Protein AF-B4HB69-F1 (afdb_monomer)

InterPro domains:
  IPR027307 WASH complex subunit 7 [PTHR31409] (26-431)
  IPR028191 WASH complex subunit 4, N-terminal [PF14745] (2-431)

Radius of gyration: 28.74 Å; Cα contacts (8 Å, |Δi|>4): 334; chains: 1; bounding box: 67×113×69 Å

Nearest PDB structures (foldseek):
  4n78-assembly1_A  TM=4.917E-01  e=3.916E-05  Homo sapiens
  6nuq-assembly1_A  TM=4.293E-01  e=3.411E+00  Homo sapiens
  7zec-assembly1_C  TM=1.740E-01  e=2.642E+00  Escherichia coli K-12

Foldseek 3Di:
DDDDDDDDPPDPPVPVVVVVVVVVLVVVVCPLLVVLVVLLVVLVVLLVVLVVLLVVLVVLLVVLDDLDDDDPVCVVNLVVNLVSVVVCLVSLLVVLVSLVVLLVSLLVLLVSLLVVLVDPDDDDLVSVLSSLVSNLSSLLSLLSLLQSLQPGSVLVSLVVNLVVLVVVCPDPVVVVPDPPVVSVVVNVSSVSSSVSNNRCSLVVSLVSLLVSLVVHDPSSLVSCLVSLQVSLVVLLVVVVVCVVPVLVCQLPVSSLSSNLSSVLNCLSSVRDYDLVSLVVNVVSQVSQQWHPSDLQGIDGSNVSCCVRVVVSCPDDPPPPPDDCPVVVVVSVVVVLVVLVVLLVVLVVQLVVLLVQLVVCVVVACPVPVVVNVVSVVVLVVSLVVLVSSLSSLSSSCNSVVHDDDPSRVVSNVSSVVSNVSSVVSCVVRVVRVVVSVPDDDPPDDDDDDPPDD

Structure (mmCIF, N/CA/C/O backbone):
data_AF-B4HB69-F1
#
_entry.id   AF-B4HB69-F1
#
loop_
_atom_site.group_PDB
_atom_site.id
_atom_site.type_symbol
_atom_site.label_atom_id
_atom_site.label_alt_id
_atom_site.label_comp_id
_atom_site.label_asym_id
_atom_site.label_entity_id
_atom_site.label_seq_id
_atom_site.pdbx_PDB_ins_code
_atom_site.Cartn_x
_atom_site.Cartn_y
_atom_site.Cartn_z
_atom_site.occupancy
_atom_site.B_iso_or_equiv
_atom_site.auth_seq_id
_atom_site.auth_comp_id
_atom_site.auth_asym_id
_atom_site.auth_atom_id
_atom_site.pdbx_PDB_model_num
ATOM 1 N N . MET A 1 1 ? 18.118 80.194 -26.309 1.00 38.91 1 MET A N 1
ATOM 2 C CA . MET A 1 1 ? 16.878 79.528 -26.756 1.00 38.91 1 MET A CA 1
ATOM 3 C C . MET A 1 1 ? 16.980 78.064 -26.383 1.00 38.91 1 MET A C 1
ATOM 5 O O . MET A 1 1 ? 17.875 77.434 -26.914 1.00 38.91 1 MET A O 1
ATOM 9 N N . THR A 1 2 ? 16.150 77.608 -25.438 1.00 31.78 2 THR A N 1
ATOM 10 C CA . THR A 1 2 ? 15.499 76.281 -25.331 1.00 31.78 2 THR A CA 1
ATOM 11 C C . THR A 1 2 ? 15.011 76.098 -23.891 1.00 31.78 2 THR A C 1
ATOM 13 O O . THR A 1 2 ? 15.790 75.909 -22.963 1.00 31.78 2 THR A O 1
ATOM 16 N N . SER A 1 3 ? 13.701 76.158 -23.715 1.00 33.47 3 SER A N 1
ATOM 17 C CA . SER A 1 3 ? 12.941 75.280 -22.816 1.00 33.47 3 SER A CA 1
ATOM 18 C C . SER A 1 3 ? 11.907 74.575 -23.711 1.00 33.47 3 SER A C 1
ATOM 20 O O . SER A 1 3 ? 11.708 75.074 -24.827 1.00 33.47 3 SER A O 1
ATOM 22 N N . PRO A 1 4 ? 11.213 73.497 -23.300 1.00 48.84 4 PRO A N 1
ATOM 23 C CA . PRO A 1 4 ? 11.222 72.806 -21.999 1.00 48.84 4 PRO A CA 1
ATOM 24 C C . PRO A 1 4 ? 11.263 71.259 -22.120 1.00 48.84 4 PRO A C 1
ATOM 26 O O . PRO A 1 4 ? 10.929 70.717 -23.165 1.00 48.84 4 PRO A O 1
ATOM 29 N N . ILE A 1 5 ? 11.555 70.534 -21.033 1.00 32.00 5 ILE A N 1
ATOM 30 C CA . ILE A 1 5 ? 10.824 69.293 -20.703 1.00 32.00 5 ILE A CA 1
ATOM 31 C C . ILE A 1 5 ? 10.618 69.288 -19.187 1.00 32.00 5 ILE A C 1
ATOM 33 O O . ILE A 1 5 ? 11.562 69.143 -18.412 1.00 32.00 5 ILE A O 1
ATOM 37 N N . GLU A 1 6 ? 9.368 69.490 -18.784 1.00 35.41 6 GLU A N 1
ATOM 38 C CA . GLU A 1 6 ? 8.889 69.309 -17.420 1.00 35.41 6 GLU A CA 1
ATOM 39 C C . GLU A 1 6 ? 8.874 67.810 -17.088 1.00 35.41 6 GLU A C 1
ATOM 41 O O . GLU A 1 6 ? 8.190 67.021 -17.742 1.00 35.41 6 GLU A O 1
ATOM 46 N N . LEU A 1 7 ? 9.630 67.401 -16.067 1.00 30.58 7 LEU A N 1
ATOM 47 C CA . LEU A 1 7 ? 9.509 66.069 -15.477 1.00 30.58 7 LEU A CA 1
ATOM 48 C C . LEU A 1 7 ? 8.380 66.100 -14.446 1.00 30.58 7 LEU A C 1
ATOM 50 O O . LEU A 1 7 ? 8.535 66.589 -13.327 1.00 30.58 7 LEU A O 1
ATOM 54 N N . ASN A 1 8 ? 7.231 65.583 -14.866 1.00 30.25 8 ASN A N 1
ATOM 55 C CA . ASN A 1 8 ? 6.049 65.389 -14.044 1.00 30.25 8 ASN A CA 1
ATOM 56 C C . ASN A 1 8 ? 6.345 64.340 -12.95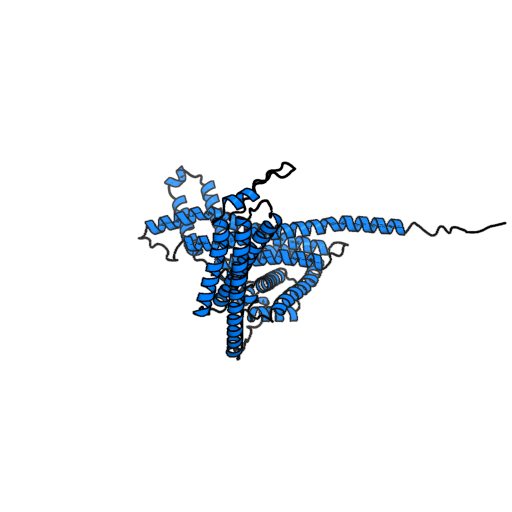3 1.00 30.25 8 ASN A C 1
ATOM 58 O O . ASN A 1 8 ? 6.495 63.152 -13.246 1.00 30.25 8 ASN A O 1
ATOM 62 N N . TYR A 1 9 ? 6.441 64.769 -11.692 1.00 38.00 9 TYR A N 1
ATOM 63 C CA . TYR A 1 9 ? 6.472 63.875 -10.531 1.00 38.00 9 TYR A CA 1
ATOM 64 C C . TYR A 1 9 ? 5.073 63.280 -10.309 1.00 38.00 9 TYR A C 1
ATOM 66 O O . TYR A 1 9 ? 4.296 63.733 -9.470 1.00 38.00 9 TYR A O 1
ATOM 74 N N . GLY A 1 10 ? 4.748 62.239 -11.074 1.00 31.97 10 GLY A N 1
ATOM 75 C CA . GLY A 1 10 ? 3.556 61.422 -10.878 1.00 31.97 10 GLY A CA 1
ATOM 76 C C . GLY A 1 10 ? 3.795 60.296 -9.869 1.00 31.97 10 GLY A C 1
ATOM 77 O O . GLY A 1 10 ? 4.301 59.243 -10.230 1.00 31.97 10 GLY A O 1
ATOM 78 N N . SER A 1 11 ? 3.406 60.534 -8.613 1.00 39.28 11 SER A N 1
ATOM 79 C CA . SER A 1 11 ? 2.957 59.546 -7.611 1.00 39.28 11 SER A CA 1
ATOM 80 C C . SER A 1 11 ? 3.706 58.198 -7.529 1.00 39.28 11 SER A C 1
ATOM 82 O O . SER A 1 11 ? 3.219 57.151 -7.951 1.00 39.28 11 SER A O 1
ATOM 84 N N . GLY A 1 12 ? 4.871 58.201 -6.875 1.00 37.16 12 GLY A N 1
ATOM 85 C CA . GLY A 1 12 ? 5.625 56.995 -6.494 1.00 37.16 12 GLY A CA 1
ATOM 86 C C . GLY A 1 12 ? 5.240 56.379 -5.138 1.00 37.16 12 GLY A C 1
ATOM 87 O O . GLY A 1 12 ? 6.017 55.598 -4.593 1.00 37.16 12 GLY A O 1
ATOM 88 N N . ALA A 1 13 ? 4.088 56.734 -4.558 1.00 37.03 13 ALA A N 1
ATOM 89 C CA . ALA A 1 13 ? 3.686 56.243 -3.232 1.00 37.03 13 ALA A CA 1
ATOM 90 C C . ALA A 1 13 ? 2.932 54.898 -3.271 1.00 37.03 13 ALA A C 1
ATOM 92 O O . ALA A 1 13 ? 3.046 54.115 -2.333 1.00 37.03 13 ALA A O 1
ATOM 93 N N . ASN A 1 14 ? 2.232 54.580 -4.368 1.00 38.28 14 ASN A N 1
ATOM 94 C CA . ASN A 1 14 ? 1.433 53.347 -4.463 1.00 38.28 14 ASN A CA 1
ATOM 95 C C . ASN A 1 14 ? 2.222 52.120 -4.952 1.00 38.28 14 ASN A C 1
ATOM 97 O O . ASN A 1 14 ? 1.840 50.998 -4.638 1.00 38.28 14 ASN A O 1
ATOM 101 N N . ALA A 1 15 ? 3.331 52.300 -5.679 1.00 39.47 15 ALA A N 1
ATOM 102 C CA . ALA A 1 15 ? 4.120 51.174 -6.195 1.00 39.47 15 ALA A CA 1
ATOM 103 C C . ALA A 1 15 ? 4.972 50.504 -5.100 1.00 39.47 15 ALA A C 1
ATOM 105 O O . ALA A 1 15 ? 4.974 49.285 -4.974 1.00 39.47 15 ALA A O 1
ATOM 106 N N . ARG A 1 16 ? 5.618 51.295 -4.228 1.00 38.09 16 ARG A N 1
ATOM 107 C CA . ARG A 1 16 ? 6.458 50.755 -3.140 1.00 38.09 16 ARG A CA 1
ATOM 108 C C . ARG A 1 16 ? 5.666 50.040 -2.048 1.00 38.09 16 ARG A C 1
ATOM 110 O O . ARG A 1 16 ? 6.195 49.112 -1.449 1.00 38.09 16 ARG A O 1
ATOM 117 N N . PHE A 1 17 ? 4.423 50.455 -1.799 1.00 40.12 17 PHE A N 1
ATOM 118 C CA . PHE A 1 17 ? 3.527 49.785 -0.849 1.00 40.12 17 PHE A CA 1
ATOM 119 C C . PHE A 1 17 ? 3.002 48.448 -1.397 1.00 40.12 17 PHE A C 1
ATOM 121 O O . PHE A 1 17 ? 2.777 47.518 -0.630 1.00 40.12 17 PHE A O 1
ATOM 128 N N . CYS A 1 18 ? 2.842 48.336 -2.720 1.00 42.12 18 CYS A N 1
ATOM 129 C CA . CYS A 1 18 ? 2.398 47.105 -3.367 1.00 42.12 18 CYS A CA 1
ATOM 130 C C . CYS A 1 18 ? 3.511 46.044 -3.354 1.00 42.12 18 CYS A C 1
ATOM 132 O O . CYS A 1 18 ? 3.281 44.934 -2.883 1.00 42.12 18 CYS A O 1
ATOM 134 N N . ASP A 1 19 ? 4.736 46.406 -3.747 1.00 42.28 19 ASP A N 1
ATOM 135 C CA . ASP A 1 19 ? 5.855 45.453 -3.828 1.00 42.28 19 ASP A CA 1
ATOM 136 C C . ASP A 1 19 ? 6.286 44.913 -2.453 1.00 42.28 19 ASP A C 1
ATOM 138 O O . ASP A 1 19 ? 6.518 43.716 -2.305 1.00 42.28 19 ASP A O 1
ATOM 142 N N . THR A 1 20 ? 6.293 45.752 -1.410 1.00 45.97 20 THR A N 1
ATOM 143 C CA . THR A 1 20 ? 6.561 45.287 -0.033 1.00 45.97 20 THR A CA 1
ATOM 144 C C . THR A 1 20 ? 5.448 44.390 0.508 1.00 45.97 20 THR A C 1
ATOM 146 O O . THR A 1 20 ? 5.736 43.409 1.189 1.00 45.97 20 THR A O 1
ATOM 149 N N . SER A 1 21 ? 4.183 44.650 0.155 1.00 51.03 21 SER A N 1
ATOM 150 C CA . SER A 1 21 ? 3.063 43.780 0.540 1.00 51.03 21 SER A CA 1
ATOM 151 C C . SER A 1 21 ? 3.086 42.417 -0.165 1.00 51.03 21 SER A C 1
ATOM 153 O O . SER A 1 21 ? 2.658 41.417 0.417 1.00 51.03 21 SER A O 1
ATOM 155 N N . VAL A 1 22 ? 3.618 42.355 -1.392 1.00 52.66 22 VAL A N 1
ATOM 156 C CA . VAL A 1 22 ? 3.793 41.114 -2.161 1.00 52.66 22 VAL A CA 1
ATOM 157 C C . VAL A 1 22 ? 4.966 40.307 -1.607 1.00 52.66 22 VAL A C 1
ATOM 159 O O . VAL A 1 22 ? 4.784 39.128 -1.320 1.00 52.66 22 VAL A O 1
ATOM 162 N N . GLU A 1 23 ? 6.119 40.929 -1.343 1.00 52.34 23 GLU A N 1
ATOM 163 C CA . GLU A 1 23 ? 7.266 40.250 -0.718 1.00 52.34 23 GLU A CA 1
ATOM 164 C C . GLU A 1 23 ? 6.935 39.725 0.692 1.00 52.34 23 GLU A C 1
ATOM 166 O O . GLU A 1 23 ? 7.271 38.586 1.030 1.00 52.34 23 GLU A O 1
ATOM 171 N N . GLU A 1 24 ? 6.217 40.497 1.517 1.00 52.59 24 GLU A N 1
ATOM 172 C CA . GLU A 1 24 ? 5.746 40.032 2.828 1.00 52.59 24 GLU A CA 1
ATOM 173 C C . GLU A 1 24 ? 4.723 38.893 2.701 1.00 52.59 24 GLU A C 1
ATOM 175 O O . GLU A 1 24 ? 4.803 37.910 3.445 1.00 52.59 24 GLU A O 1
ATOM 180 N N . SER A 1 25 ? 3.812 38.957 1.725 1.00 50.09 25 SER A N 1
ATOM 181 C CA . SER A 1 25 ? 2.850 37.881 1.446 1.00 50.09 25 SER A CA 1
ATOM 182 C C . SER A 1 25 ? 3.533 36.600 0.947 1.00 50.09 25 SER A C 1
ATOM 184 O O . SER A 1 25 ? 3.166 35.506 1.379 1.00 50.09 25 SER A O 1
ATOM 186 N N . GLU A 1 26 ? 4.578 36.705 0.122 1.00 54.53 26 GLU A N 1
ATOM 187 C CA . GLU A 1 26 ? 5.405 35.580 -0.341 1.00 54.53 26 GLU A CA 1
ATOM 188 C C . GLU A 1 26 ? 6.252 34.968 0.793 1.00 54.53 26 GLU A C 1
ATOM 190 O O . GLU A 1 26 ? 6.406 33.743 0.901 1.00 54.53 26 GLU A O 1
ATOM 195 N N . LEU A 1 27 ? 6.776 35.792 1.704 1.00 55.75 27 LEU A N 1
ATOM 196 C CA . LEU A 1 27 ? 7.506 35.340 2.894 1.00 55.75 27 LEU A CA 1
ATOM 197 C C . LEU A 1 27 ? 6.586 34.646 3.914 1.00 55.75 27 LEU A C 1
ATOM 199 O O . LEU A 1 27 ? 6.989 33.654 4.535 1.00 55.75 27 LEU A O 1
ATOM 203 N N . VAL A 1 28 ? 5.345 35.119 4.065 1.00 55.53 28 VAL A N 1
ATOM 204 C CA . VAL A 1 28 ? 4.314 34.492 4.909 1.00 55.53 28 VAL A CA 1
ATOM 205 C C . VAL A 1 28 ? 3.805 33.189 4.280 1.00 55.53 28 VAL A C 1
ATOM 207 O O . VAL A 1 28 ? 3.660 32.197 4.996 1.00 55.53 28 VAL A O 1
ATOM 210 N N . ALA A 1 29 ? 3.648 33.134 2.952 1.00 56.03 29 ALA A N 1
ATOM 211 C CA . ALA A 1 29 ? 3.271 31.937 2.191 1.00 56.03 29 ALA A CA 1
ATOM 212 C C . ALA A 1 29 ? 4.285 30.795 2.266 1.00 56.03 29 ALA A C 1
ATOM 214 O O . ALA A 1 29 ? 3.930 29.612 2.302 1.00 56.03 29 ALA A O 1
ATOM 215 N N . ASN A 1 30 ? 5.565 31.146 2.347 1.00 67.88 30 ASN A N 1
ATOM 216 C CA . ASN A 1 30 ? 6.646 30.179 2.427 1.00 67.88 30 ASN A CA 1
ATOM 217 C C . ASN A 1 30 ? 6.557 29.279 3.666 1.00 67.88 30 ASN A C 1
ATOM 219 O O . ASN A 1 30 ? 6.997 28.133 3.609 1.00 67.88 30 ASN A O 1
ATOM 223 N N . LYS A 1 31 ? 6.008 29.752 4.792 1.00 76.81 31 LYS A N 1
ATOM 224 C CA . LYS A 1 31 ? 5.964 28.960 6.032 1.00 76.81 31 LYS A CA 1
ATOM 225 C C . LYS A 1 31 ? 4.944 27.806 5.956 1.00 76.81 31 LYS A C 1
ATOM 227 O O . LYS A 1 31 ? 5.379 26.669 6.137 1.00 76.81 31 LYS A O 1
ATOM 232 N N . PRO A 1 32 ? 3.649 28.021 5.637 1.00 78.56 32 PRO A N 1
ATOM 233 C CA . PRO A 1 32 ? 2.689 26.928 5.458 1.00 78.56 32 PRO A CA 1
ATOM 234 C C . PRO A 1 32 ? 3.096 25.942 4.362 1.00 78.56 32 PRO A C 1
ATOM 236 O O . PRO A 1 32 ? 3.031 24.735 4.578 1.00 78.56 32 PRO A O 1
ATOM 239 N N . LEU A 1 33 ? 3.587 26.434 3.219 1.00 82.06 33 LEU A N 1
ATOM 240 C CA . LEU A 1 33 ? 4.018 25.569 2.118 1.00 82.06 33 LEU A CA 1
ATOM 241 C C . LEU A 1 33 ? 5.238 24.719 2.497 1.00 82.06 33 LEU A C 1
ATOM 243 O O . LEU A 1 33 ? 5.257 23.525 2.202 1.00 82.06 33 LEU A O 1
ATOM 247 N N . LYS A 1 34 ? 6.223 25.280 3.216 1.00 85.12 34 LYS A N 1
ATOM 248 C CA . LYS A 1 34 ? 7.354 24.503 3.758 1.00 85.12 34 LYS A CA 1
ATOM 249 C C . LYS A 1 34 ? 6.891 23.459 4.769 1.00 85.12 34 LYS A C 1
ATOM 251 O O . LYS A 1 34 ? 7.389 22.336 4.735 1.00 85.12 34 LYS A O 1
ATOM 256 N N . THR A 1 35 ? 5.936 23.797 5.636 1.00 87.94 35 THR A N 1
ATOM 257 C CA . THR A 1 35 ? 5.351 22.841 6.585 1.00 87.94 35 THR A CA 1
ATOM 258 C C . THR A 1 35 ? 4.662 21.694 5.850 1.00 87.94 35 THR A C 1
ATOM 260 O O . THR A 1 35 ? 4.974 20.536 6.119 1.00 87.94 35 THR A O 1
ATOM 263 N N . LEU A 1 36 ? 3.794 21.986 4.876 1.00 89.81 36 LEU A N 1
ATOM 264 C CA . LEU A 1 36 ? 3.110 20.969 4.072 1.00 89.81 36 LEU A CA 1
ATOM 265 C C . LEU A 1 36 ? 4.099 20.106 3.281 1.00 89.81 36 LEU A C 1
ATOM 267 O O . LEU A 1 36 ? 3.984 18.882 3.297 1.00 89.81 36 LEU A O 1
ATOM 271 N N . ALA A 1 37 ? 5.109 20.711 2.653 1.00 90.25 37 ALA A N 1
ATOM 272 C CA . ALA A 1 37 ? 6.149 19.981 1.932 1.00 90.25 37 ALA A CA 1
ATOM 273 C C . ALA A 1 37 ? 6.945 19.047 2.859 1.00 90.25 37 ALA A C 1
ATOM 275 O O . ALA A 1 37 ? 7.196 17.892 2.512 1.00 90.25 37 ALA A O 1
ATOM 276 N N . ASN A 1 38 ? 7.300 19.513 4.061 1.00 93.06 38 ASN A N 1
ATOM 277 C CA . ASN A 1 38 ? 7.981 18.692 5.059 1.00 93.06 38 ASN A CA 1
ATOM 278 C C . ASN A 1 38 ? 7.104 17.525 5.535 1.00 93.06 38 ASN A C 1
ATOM 280 O O . ASN A 1 38 ? 7.592 16.404 5.658 1.00 93.06 38 ASN A O 1
ATOM 284 N N . LEU A 1 39 ? 5.809 17.760 5.759 1.00 93.94 39 LEU A N 1
ATOM 285 C CA . LEU A 1 39 ? 4.867 16.697 6.118 1.00 93.94 39 LEU A CA 1
ATOM 286 C C . LEU A 1 39 ? 4.713 15.677 4.983 1.00 93.94 39 LEU A C 1
ATOM 288 O O . LEU A 1 39 ? 4.742 14.479 5.246 1.00 93.94 39 LEU A O 1
ATOM 292 N N . CYS A 1 40 ? 4.647 16.118 3.723 1.00 95.50 40 CYS A N 1
ATOM 293 C CA . CYS A 1 40 ? 4.613 15.217 2.567 1.00 95.50 40 CYS A CA 1
ATOM 294 C C . CYS A 1 40 ? 5.867 14.334 2.490 1.00 95.50 40 CYS A C 1
ATOM 296 O O . CYS A 1 40 ? 5.760 13.139 2.226 1.00 95.50 40 CYS A O 1
ATOM 298 N N . ASN A 1 41 ? 7.053 14.891 2.753 1.00 94.56 41 ASN A N 1
ATOM 299 C CA . ASN A 1 41 ? 8.287 14.104 2.797 1.00 94.56 41 ASN A CA 1
ATOM 300 C C . ASN A 1 41 ? 8.260 13.077 3.935 1.00 94.56 41 ASN A C 1
ATOM 302 O O . ASN A 1 41 ? 8.570 11.913 3.705 1.00 94.56 41 ASN A O 1
ATOM 306 N N . GLN A 1 42 ? 7.789 13.466 5.124 1.00 95.56 42 GLN A N 1
ATOM 307 C CA . GLN A 1 42 ? 7.619 12.523 6.232 1.00 95.56 42 GLN A CA 1
ATOM 308 C C . GLN A 1 42 ? 6.623 11.402 5.903 1.00 95.56 42 GLN A C 1
ATOM 310 O O . GLN A 1 42 ? 6.838 10.268 6.320 1.00 95.56 42 GLN A O 1
ATOM 315 N N . CYS A 1 43 ? 5.560 11.685 5.143 1.00 96.88 43 CYS A N 1
ATOM 316 C CA . CYS A 1 43 ? 4.633 10.654 4.669 1.00 96.88 43 CYS A CA 1
ATOM 317 C C . CYS A 1 43 ? 5.332 9.649 3.751 1.00 96.88 43 CYS A C 1
ATOM 319 O O . CYS A 1 43 ? 5.168 8.446 3.928 1.00 96.88 43 CYS A O 1
ATOM 321 N N . ARG A 1 44 ? 6.160 10.126 2.815 1.00 95.00 44 ARG A N 1
ATOM 322 C CA . ARG A 1 44 ? 6.926 9.253 1.912 1.00 95.00 44 ARG A CA 1
ATOM 323 C C . ARG A 1 44 ? 7.917 8.379 2.677 1.00 95.00 44 ARG A C 1
ATOM 325 O O . ARG A 1 44 ? 7.978 7.181 2.425 1.00 95.00 44 ARG A O 1
ATOM 332 N N . ASP A 1 45 ? 8.637 8.945 3.645 1.00 95.25 45 ASP A N 1
ATOM 333 C CA . ASP A 1 45 ? 9.576 8.188 4.483 1.00 95.25 45 ASP A CA 1
ATOM 334 C C . ASP A 1 45 ? 8.855 7.095 5.294 1.00 95.25 45 ASP A C 1
ATOM 336 O O . ASP A 1 45 ? 9.319 5.952 5.387 1.00 95.25 45 ASP A O 1
ATOM 340 N N . LEU A 1 46 ? 7.682 7.427 5.846 1.00 97.06 46 LEU A N 1
ATOM 341 C CA . LEU A 1 46 ? 6.831 6.471 6.553 1.00 97.06 46 LEU A CA 1
ATOM 342 C C . LEU A 1 46 ? 6.312 5.376 5.623 1.00 97.06 46 LEU A C 1
ATOM 344 O O . LEU A 1 46 ? 6.353 4.213 6.011 1.00 97.06 46 LEU A O 1
ATOM 348 N N . SER A 1 47 ? 5.892 5.719 4.405 1.00 96.38 47 SER A N 1
ATOM 349 C CA . SER A 1 47 ? 5.414 4.739 3.427 1.00 96.38 47 SER A CA 1
ATOM 350 C C . SER A 1 47 ? 6.516 3.785 2.965 1.00 96.38 47 SER A C 1
ATOM 352 O O . SER A 1 47 ? 6.307 2.577 2.859 1.00 96.38 47 SER A O 1
ATOM 354 N N . LEU A 1 48 ? 7.736 4.289 2.754 1.00 94.75 48 LEU A N 1
ATOM 355 C CA . LEU A 1 48 ? 8.888 3.437 2.443 1.00 94.75 48 LEU A CA 1
ATOM 356 C C . LEU A 1 48 ? 9.154 2.426 3.565 1.00 94.75 48 LEU A C 1
ATOM 358 O O . LEU A 1 48 ? 9.369 1.245 3.294 1.00 94.75 48 LEU A O 1
ATOM 362 N N . THR A 1 49 ? 9.088 2.879 4.817 1.00 95.62 49 THR A N 1
ATOM 363 C CA . THR A 1 49 ? 9.240 2.007 5.992 1.00 95.62 49 THR A CA 1
ATOM 364 C C . THR A 1 49 ? 8.081 1.008 6.096 1.00 95.62 49 THR A C 1
ATOM 366 O O . THR A 1 49 ? 8.297 -0.177 6.347 1.00 95.62 49 THR A O 1
ATOM 369 N N . ALA A 1 50 ? 6.851 1.458 5.836 1.00 95.88 50 ALA A N 1
ATOM 370 C CA . ALA A 1 50 ? 5.649 0.632 5.849 1.00 95.88 50 ALA A CA 1
ATOM 371 C C . ALA A 1 50 ? 5.738 -0.529 4.866 1.00 95.88 50 ALA A C 1
ATOM 373 O O . ALA A 1 50 ? 5.524 -1.669 5.266 1.00 95.88 50 ALA A O 1
ATOM 374 N N . LYS A 1 51 ? 6.143 -0.273 3.621 1.00 92.44 51 LYS A N 1
ATOM 375 C CA . LYS A 1 51 ? 6.299 -1.310 2.591 1.00 92.44 51 LYS A CA 1
ATOM 376 C C . LYS A 1 51 ? 7.312 -2.385 2.996 1.00 92.44 51 LYS A C 1
ATOM 378 O O . LYS A 1 51 ? 7.071 -3.573 2.788 1.00 92.44 51 LYS A O 1
ATOM 383 N N . GLN A 1 52 ? 8.418 -1.998 3.639 1.00 92.31 52 GLN A N 1
ATOM 384 C CA . GLN A 1 52 ? 9.398 -2.956 4.170 1.00 92.31 52 GLN A CA 1
ATOM 385 C C . GLN A 1 52 ? 8.794 -3.827 5.278 1.00 92.31 52 GLN A C 1
ATOM 387 O O . GLN A 1 52 ? 8.958 -5.049 5.278 1.00 92.31 52 GLN A O 1
ATOM 392 N N . TYR A 1 53 ? 8.056 -3.212 6.200 1.00 93.44 53 TYR A N 1
ATOM 393 C CA . TYR A 1 53 ? 7.403 -3.927 7.291 1.00 93.44 53 TYR A CA 1
ATOM 394 C C . TYR A 1 53 ? 6.238 -4.800 6.824 1.00 93.44 53 TYR A C 1
ATOM 396 O O . TYR A 1 53 ? 6.085 -5.889 7.359 1.00 93.44 53 TYR A O 1
ATOM 404 N N . GLN A 1 54 ? 5.471 -4.403 5.808 1.00 91.81 54 GLN A N 1
ATOM 405 C CA . GLN A 1 54 ? 4.423 -5.235 5.202 1.00 91.81 54 GLN A CA 1
ATOM 406 C C . GLN A 1 54 ? 5.007 -6.550 4.664 1.00 91.81 54 GLN A C 1
ATOM 408 O O . GLN A 1 54 ? 4.474 -7.623 4.946 1.00 91.81 54 GLN A O 1
ATOM 413 N N . LEU A 1 55 ? 6.139 -6.486 3.952 1.00 87.81 55 LEU A N 1
ATOM 414 C CA . LEU A 1 55 ? 6.841 -7.680 3.472 1.00 87.81 55 LEU A CA 1
ATOM 415 C C . LEU A 1 55 ? 7.330 -8.547 4.637 1.00 87.81 55 LEU A C 1
ATOM 417 O O . LEU A 1 55 ? 7.063 -9.748 4.667 1.00 87.81 55 LEU A O 1
ATOM 421 N N . ALA A 1 56 ? 7.999 -7.945 5.624 1.00 88.50 56 ALA A N 1
ATOM 422 C CA . ALA A 1 56 ? 8.474 -8.661 6.808 1.00 88.50 56 ALA A CA 1
ATOM 423 C C . ALA A 1 56 ? 7.327 -9.316 7.600 1.00 88.50 56 ALA A C 1
ATOM 425 O O . ALA A 1 56 ? 7.484 -10.429 8.101 1.00 88.50 56 ALA A O 1
ATOM 426 N N . PHE A 1 57 ? 6.156 -8.675 7.659 1.00 87.56 57 PHE A N 1
ATOM 427 C CA . PHE A 1 57 ? 4.964 -9.204 8.322 1.00 87.56 57 PHE A CA 1
ATOM 428 C C . PHE A 1 57 ? 4.505 -10.510 7.666 1.00 87.56 57 PHE A C 1
ATOM 430 O O . PHE A 1 57 ? 4.290 -11.510 8.353 1.00 87.56 57 PHE A O 1
ATOM 437 N N . LEU A 1 58 ? 4.425 -10.526 6.332 1.00 83.06 58 LEU A N 1
ATOM 438 C CA . LEU A 1 58 ? 4.069 -11.718 5.558 1.00 83.06 58 LEU A CA 1
ATOM 439 C C . LEU A 1 58 ? 5.087 -12.851 5.754 1.00 83.06 58 LEU A C 1
ATOM 441 O O . LEU A 1 58 ? 4.704 -14.009 5.940 1.00 83.06 58 LEU A O 1
ATOM 445 N N . PHE A 1 59 ? 6.384 -12.526 5.767 1.00 80.12 59 PHE A N 1
ATOM 446 C CA . PHE A 1 59 ? 7.430 -13.512 6.041 1.00 80.12 59 PHE A CA 1
ATOM 447 C C . PHE A 1 59 ? 7.316 -14.094 7.453 1.00 80.12 59 PHE A C 1
ATOM 449 O O . PHE A 1 59 ? 7.407 -15.313 7.611 1.00 80.12 59 PHE A O 1
ATOM 456 N N . ASN A 1 60 ? 7.070 -13.266 8.468 1.00 76.88 60 ASN A N 1
ATOM 457 C CA . ASN A 1 60 ? 6.930 -13.725 9.849 1.00 76.88 60 ASN A CA 1
ATOM 458 C C . ASN A 1 60 ? 5.744 -14.684 10.031 1.00 76.88 60 ASN A C 1
ATOM 460 O O . ASN A 1 60 ? 5.899 -15.710 10.695 1.00 76.88 60 ASN A O 1
ATOM 464 N N . ASP A 1 61 ? 4.596 -14.438 9.393 1.00 74.81 61 ASP A N 1
ATOM 465 C CA . ASP A 1 61 ? 3.466 -15.383 9.438 1.00 74.81 61 ASP A CA 1
ATOM 466 C C . ASP A 1 61 ? 3.813 -16.735 8.800 1.00 74.81 61 ASP A C 1
ATOM 468 O O . ASP A 1 61 ? 3.552 -17.786 9.392 1.00 74.81 61 ASP A O 1
ATOM 472 N N . SER A 1 62 ? 4.499 -16.720 7.650 1.00 70.44 62 SER A N 1
ATOM 473 C CA . SER A 1 62 ? 4.947 -17.953 6.989 1.00 70.44 62 SER A CA 1
ATOM 474 C C . SER A 1 62 ? 5.915 -18.766 7.864 1.00 70.44 62 SER A C 1
ATOM 476 O O . SER A 1 62 ? 5.806 -19.993 7.951 1.00 70.44 62 SER A O 1
ATOM 478 N N . GLN A 1 63 ? 6.815 -18.092 8.592 1.00 67.38 63 GLN A N 1
ATOM 479 C CA . GLN A 1 63 ? 7.752 -18.731 9.520 1.00 67.38 63 GLN A CA 1
ATOM 480 C C . GLN A 1 63 ? 7.082 -19.236 10.797 1.00 67.38 63 GLN A C 1
ATOM 482 O O . GLN A 1 63 ? 7.536 -20.218 11.392 1.00 67.38 63 GLN A O 1
ATOM 487 N N . LEU A 1 64 ? 5.982 -18.617 11.226 1.00 64.56 64 LEU A N 1
ATOM 488 C CA . LEU A 1 64 ? 5.209 -19.083 12.374 1.00 64.56 64 LEU A CA 1
ATOM 489 C C . LEU A 1 64 ? 4.525 -20.436 12.102 1.00 64.56 64 LEU A C 1
ATOM 491 O O . LEU A 1 64 ? 4.026 -21.045 13.047 1.00 64.56 64 LEU A O 1
ATOM 495 N N . GLY A 1 65 ? 4.556 -20.954 10.870 1.00 54.78 65 GLY A N 1
ATOM 496 C CA . GLY A 1 65 ? 4.243 -22.344 10.535 1.00 54.78 65 GLY A CA 1
ATOM 497 C C . GLY A 1 65 ? 2.776 -22.614 10.204 1.00 54.78 65 GLY A C 1
ATOM 498 O O . GLY A 1 65 ? 1.885 -21.808 10.493 1.00 54.78 65 GLY A O 1
ATOM 499 N N . ASP A 1 66 ? 2.550 -23.777 9.590 1.00 53.81 66 ASP A N 1
ATOM 500 C CA . ASP A 1 66 ? 1.255 -24.240 9.093 1.00 53.81 66 ASP A CA 1
ATOM 501 C C . ASP A 1 66 ? 0.210 -24.184 10.215 1.00 53.81 66 ASP A C 1
ATOM 503 O O . ASP A 1 66 ? 0.480 -24.641 11.319 1.00 53.81 66 ASP A O 1
ATOM 507 N N . GLY A 1 67 ? -0.945 -23.565 9.963 1.00 52.78 67 GLY A N 1
ATOM 508 C CA . GLY A 1 67 ? -1.909 -23.052 10.957 1.00 52.78 67 GLY A CA 1
ATOM 509 C C . GLY A 1 67 ? -2.566 -24.039 11.935 1.00 52.78 67 GLY A C 1
ATOM 510 O O . GLY A 1 67 ? -3.645 -23.750 12.443 1.00 52.78 67 GLY A O 1
ATOM 511 N N . ARG A 1 68 ? -1.964 -25.199 12.194 1.00 57.75 68 ARG A N 1
ATOM 512 C CA . ARG A 1 68 ? -2.323 -26.093 13.287 1.00 57.75 68 ARG A CA 1
ATOM 513 C C . ARG A 1 68 ? -1.775 -25.514 14.587 1.00 57.75 68 ARG A C 1
ATOM 515 O O . ARG A 1 68 ? -0.566 -25.392 14.765 1.00 57.75 68 ARG A O 1
ATOM 522 N N . LEU A 1 69 ? -2.679 -25.157 15.492 1.00 61.84 69 LEU A N 1
ATOM 523 C CA . LEU A 1 69 ? -2.317 -24.950 16.889 1.00 61.84 69 LEU A CA 1
ATOM 524 C C . LEU A 1 69 ? -1.681 -26.251 17.410 1.00 61.84 69 LEU A C 1
ATOM 526 O O . LEU A 1 69 ? -2.258 -27.318 17.178 1.00 61.84 69 LEU A O 1
ATOM 530 N N . PRO A 1 70 ? -0.516 -26.188 18.078 1.00 62.09 70 PRO A N 1
ATOM 531 C CA . PRO A 1 70 ? 0.054 -27.348 18.748 1.00 62.09 70 PRO A CA 1
ATOM 532 C C . PRO A 1 70 ? -0.995 -27.935 19.694 1.00 62.09 70 PRO A C 1
ATOM 534 O O . PRO A 1 70 ? -1.574 -27.220 20.515 1.00 62.09 70 PRO A O 1
ATOM 537 N N . THR A 1 71 ? -1.292 -29.225 19.553 1.00 60.91 71 THR A N 1
ATOM 538 C CA . THR A 1 71 ? -2.124 -29.935 20.528 1.00 60.91 71 THR A CA 1
ATOM 539 C C . THR A 1 71 ? -1.396 -29.965 21.868 1.00 60.91 71 THR A C 1
ATOM 541 O O . THR A 1 71 ? -0.171 -30.006 21.894 1.00 60.91 71 THR A O 1
ATOM 544 N N . VAL A 1 72 ? -2.125 -30.005 22.987 1.00 58.94 72 VAL A N 1
ATOM 545 C CA . VAL A 1 72 ? -1.542 -30.030 24.350 1.00 58.94 72 VAL A CA 1
ATOM 546 C C . VAL A 1 72 ? -0.534 -31.183 24.546 1.00 58.94 72 VAL A C 1
ATOM 548 O O . VAL A 1 72 ? 0.351 -31.094 25.388 1.00 58.94 72 VAL A O 1
ATOM 551 N N . SER A 1 73 ? -0.622 -32.241 23.735 1.00 61.69 73 SER A N 1
ATOM 552 C CA . SER A 1 73 ? 0.312 -33.373 23.709 1.00 61.69 73 SER A CA 1
ATOM 553 C C . SER A 1 73 ? 1.630 -33.128 22.956 1.00 61.69 73 SER A C 1
ATOM 555 O O . SER A 1 73 ? 2.538 -33.942 23.079 1.00 61.69 73 SER A O 1
ATOM 557 N N . ASP A 1 74 ? 1.747 -32.057 22.163 1.00 75.38 74 ASP A N 1
ATOM 558 C CA . ASP A 1 74 ? 2.957 -31.685 21.413 1.00 75.38 74 ASP A CA 1
ATOM 559 C C . ASP A 1 74 ? 3.658 -30.501 22.094 1.00 75.38 74 ASP A C 1
ATOM 561 O O . ASP A 1 74 ? 3.570 -29.342 21.676 1.00 75.38 74 ASP A O 1
ATOM 565 N N . THR A 1 75 ? 4.340 -30.805 23.197 1.00 74.12 75 THR A N 1
ATOM 566 C CA . THR A 1 75 ? 5.061 -29.818 24.012 1.00 74.12 75 THR A CA 1
ATOM 567 C C . THR A 1 75 ? 6.187 -29.137 23.232 1.00 74.12 75 THR A C 1
ATOM 569 O O . THR A 1 75 ? 6.338 -27.921 23.314 1.00 74.12 75 THR A O 1
ATOM 572 N N . ALA A 1 76 ? 6.916 -29.880 22.395 1.00 77.62 76 ALA A N 1
ATOM 573 C CA . ALA A 1 76 ? 8.005 -29.343 21.580 1.00 77.62 76 ALA A CA 1
ATOM 574 C C . ALA A 1 76 ? 7.506 -28.383 20.482 1.00 77.62 76 ALA A C 1
ATOM 576 O O . ALA A 1 76 ? 8.140 -27.359 20.202 1.00 77.62 76 ALA A O 1
ATOM 577 N N . GLY A 1 77 ? 6.364 -28.687 19.853 1.00 77.94 77 GLY A N 1
ATOM 578 C CA . GLY A 1 77 ? 5.705 -27.787 18.905 1.00 77.94 77 GLY A CA 1
ATOM 579 C C . GLY A 1 77 ? 5.205 -26.501 19.568 1.00 77.94 77 GLY A C 1
ATOM 580 O O . GLY A 1 77 ? 5.371 -25.411 19.010 1.00 77.94 77 GLY A O 1
ATOM 581 N N . LEU A 1 78 ? 4.654 -26.617 20.781 1.00 80.75 78 LEU A N 1
ATOM 582 C CA . LEU A 1 78 ? 4.195 -25.487 21.587 1.00 80.75 78 LEU A CA 1
ATOM 583 C C . LEU A 1 78 ? 5.344 -24.555 21.985 1.00 80.75 78 LEU A C 1
ATOM 585 O O . LEU A 1 78 ? 5.275 -23.359 21.703 1.00 80.75 78 LEU A O 1
ATOM 589 N N . GLU A 1 79 ? 6.421 -25.090 22.563 1.00 82.62 79 GLU A N 1
ATOM 590 C CA . GLU A 1 79 ? 7.609 -24.316 22.954 1.00 82.62 79 GLU A CA 1
ATOM 591 C C . GLU A 1 79 ? 8.222 -23.572 21.765 1.00 82.62 79 GLU A C 1
ATOM 593 O O . GLU A 1 79 ? 8.518 -22.379 21.850 1.00 82.62 79 GLU A O 1
ATOM 598 N N . ARG A 1 80 ? 8.337 -24.238 20.608 1.00 83.25 80 ARG A N 1
ATOM 599 C CA . ARG A 1 80 ? 8.844 -23.612 19.381 1.00 83.25 80 ARG A CA 1
ATOM 600 C C . ARG A 1 80 ? 7.945 -22.469 18.905 1.00 83.25 80 ARG A C 1
ATOM 602 O O . ARG A 1 80 ? 8.459 -21.445 18.457 1.00 83.25 80 ARG A O 1
ATOM 609 N N . CYS A 1 81 ? 6.623 -22.630 18.980 1.00 82.56 81 CYS A N 1
ATOM 610 C CA . CYS A 1 81 ? 5.671 -21.580 18.612 1.00 82.56 81 CYS A CA 1
ATOM 611 C C . CYS A 1 81 ? 5.782 -20.368 19.547 1.00 82.56 81 CYS A C 1
ATOM 613 O O . CYS A 1 81 ? 5.837 -19.233 19.074 1.00 82.56 81 CYS A O 1
ATOM 615 N N . LEU A 1 82 ? 5.853 -20.605 20.860 1.00 85.81 82 LEU A N 1
ATOM 616 C CA . LEU A 1 82 ? 6.001 -19.558 21.871 1.00 85.81 82 LEU A CA 1
ATOM 617 C C . LEU A 1 82 ? 7.324 -18.802 21.708 1.00 85.81 82 LEU A C 1
ATOM 619 O O . LEU A 1 82 ? 7.328 -17.575 21.699 1.00 85.81 82 LEU A O 1
ATOM 623 N N . HIS A 1 83 ? 8.431 -19.518 21.493 1.00 85.12 83 HIS A N 1
ATOM 624 C CA . HIS A 1 83 ? 9.738 -18.909 21.257 1.00 85.12 83 HIS A CA 1
ATOM 625 C C . HIS A 1 83 ? 9.755 -18.049 19.985 1.00 85.12 83 HIS A C 1
ATOM 627 O O . HIS A 1 83 ? 10.239 -16.921 20.005 1.00 85.12 83 HIS A O 1
ATOM 633 N N . ARG A 1 84 ? 9.164 -18.535 18.882 1.00 85.94 84 ARG A N 1
ATOM 634 C CA . ARG A 1 84 ? 9.025 -17.740 17.649 1.00 85.94 84 ARG A CA 1
ATOM 635 C C . ARG A 1 84 ? 8.188 -16.482 17.865 1.00 85.94 84 ARG A C 1
ATOM 637 O O . ARG A 1 84 ? 8.553 -15.433 17.348 1.00 85.94 84 ARG A O 1
ATOM 644 N N . MET A 1 85 ? 7.098 -16.577 18.628 1.00 86.44 85 MET A N 1
ATOM 645 C CA . MET A 1 85 ? 6.275 -15.413 18.954 1.00 86.44 85 MET A CA 1
ATOM 646 C C . MET A 1 85 ? 7.046 -14.403 19.806 1.00 86.44 85 MET A C 1
ATOM 648 O O . MET A 1 85 ? 6.999 -13.210 19.526 1.00 86.44 85 MET A O 1
ATOM 652 N N . SER A 1 86 ? 7.809 -14.886 20.789 1.00 87.75 86 SER A N 1
ATOM 653 C CA . SER A 1 86 ? 8.671 -14.053 21.628 1.00 87.75 86 SER A CA 1
ATOM 654 C C . SER A 1 86 ? 9.710 -13.293 20.795 1.00 87.75 86 SER A C 1
ATOM 656 O O . SER A 1 86 ? 9.812 -12.074 20.912 1.00 87.75 86 SER A O 1
ATOM 658 N N . ASN A 1 87 ? 10.385 -13.974 19.861 1.00 86.94 87 ASN A N 1
ATOM 659 C CA . ASN A 1 87 ? 11.345 -13.347 18.943 1.00 86.94 87 ASN A CA 1
ATOM 660 C C . ASN A 1 87 ? 10.696 -12.321 17.996 1.00 86.94 87 ASN A C 1
ATOM 662 O O . ASN A 1 87 ? 11.372 -11.416 17.516 1.00 86.94 87 ASN A O 1
ATOM 666 N N . ALA A 1 88 ? 9.397 -12.454 17.717 1.00 87.88 88 ALA A N 1
ATOM 667 C CA . ALA A 1 88 ? 8.656 -11.548 16.845 1.00 87.88 88 ALA A CA 1
ATOM 668 C C . ALA A 1 88 ? 8.057 -10.331 17.579 1.00 87.88 88 ALA A C 1
ATOM 670 O O . ALA A 1 88 ? 7.559 -9.426 16.909 1.00 87.88 88 ALA A O 1
ATOM 671 N N . ILE A 1 89 ? 8.112 -10.263 18.921 1.00 87.75 89 ILE A N 1
ATOM 672 C CA . ILE A 1 89 ? 7.556 -9.130 19.688 1.00 87.75 89 ILE A CA 1
ATOM 673 C C . ILE A 1 89 ? 8.151 -7.806 19.223 1.00 87.75 89 ILE A C 1
ATOM 675 O O . ILE A 1 89 ? 7.400 -6.873 18.958 1.00 87.75 89 ILE A O 1
ATOM 679 N N . ASP A 1 90 ? 9.480 -7.722 19.113 1.00 89.31 90 ASP A N 1
ATOM 680 C CA . ASP A 1 90 ? 10.152 -6.476 18.734 1.00 89.31 90 ASP A CA 1
ATOM 681 C C . ASP A 1 90 ? 9.663 -5.977 17.367 1.00 89.31 90 ASP A C 1
ATOM 683 O O . ASP A 1 90 ? 9.336 -4.802 17.200 1.00 89.31 90 ASP A O 1
ATOM 687 N N . PHE A 1 91 ? 9.480 -6.895 16.415 1.00 91.00 91 PHE A N 1
ATOM 688 C CA . PHE A 1 91 ? 8.891 -6.575 15.121 1.00 91.00 91 PHE A CA 1
ATOM 689 C C . PHE A 1 91 ? 7.459 -6.032 15.255 1.00 91.00 91 PHE A C 1
ATOM 691 O O . PHE A 1 91 ? 7.150 -4.984 14.687 1.00 91.00 91 PHE A O 1
ATOM 698 N N . PHE A 1 92 ? 6.581 -6.684 16.025 1.00 90.06 92 PHE A N 1
ATOM 699 C CA . PHE A 1 92 ? 5.214 -6.183 16.206 1.00 90.06 92 PHE A CA 1
ATOM 700 C C . PHE A 1 92 ? 5.161 -4.839 16.936 1.00 90.06 92 PHE A C 1
ATOM 702 O O . PHE A 1 92 ? 4.337 -3.997 16.580 1.00 90.06 92 PHE A O 1
ATOM 709 N N . CYS A 1 93 ? 6.065 -4.594 17.886 1.00 91.19 93 CYS A N 1
ATOM 710 C CA . CYS A 1 93 ? 6.241 -3.285 18.510 1.00 91.19 93 CYS A CA 1
ATOM 711 C C . CYS A 1 93 ? 6.606 -2.219 17.470 1.00 91.19 93 CYS A C 1
ATOM 713 O O . CYS A 1 93 ? 5.988 -1.155 17.430 1.00 91.19 93 CYS A O 1
ATOM 715 N N . GLN A 1 94 ? 7.578 -2.501 16.597 1.00 93.44 94 GLN A N 1
ATOM 716 C CA . GLN A 1 94 ? 7.979 -1.580 15.530 1.00 93.44 94 GLN A CA 1
ATOM 717 C C . GLN A 1 94 ? 6.808 -1.263 14.588 1.00 93.44 94 GLN A C 1
ATOM 719 O O . GLN A 1 94 ? 6.577 -0.095 14.263 1.00 93.44 94 GLN A O 1
ATOM 724 N N . VAL A 1 95 ? 6.027 -2.277 14.201 1.00 93.44 95 VAL A N 1
ATOM 725 C CA . VAL A 1 95 ? 4.823 -2.093 13.377 1.00 93.44 95 VAL A CA 1
ATOM 726 C C . VAL A 1 95 ? 3.776 -1.257 14.118 1.00 93.44 95 VAL A C 1
ATOM 728 O O . VAL A 1 95 ? 3.241 -0.312 13.542 1.00 93.44 95 VAL A O 1
ATOM 731 N N . TYR A 1 96 ? 3.521 -1.530 15.399 1.00 93.19 96 TYR A N 1
ATOM 732 C CA . TYR A 1 96 ? 2.595 -0.746 16.222 1.00 93.19 96 TYR A CA 1
ATOM 733 C C . TYR A 1 96 ? 2.976 0.741 16.258 1.00 93.19 96 TYR A C 1
ATOM 735 O O . TYR A 1 96 ? 2.146 1.604 15.957 1.00 93.19 96 TYR A O 1
ATOM 743 N N . PHE A 1 97 ? 4.239 1.062 16.555 1.00 94.00 97 PHE A N 1
ATOM 744 C CA . PHE A 1 97 ? 4.702 2.452 16.593 1.00 94.00 97 PHE A CA 1
ATOM 745 C C . PHE A 1 97 ? 4.644 3.130 15.225 1.00 94.00 97 PHE A C 1
ATOM 747 O O . PHE A 1 97 ? 4.272 4.305 15.144 1.00 94.00 97 PHE A O 1
ATOM 754 N N . LEU A 1 98 ? 4.964 2.402 14.151 1.00 96.19 98 LEU A N 1
ATOM 755 C CA . LEU A 1 98 ? 4.817 2.910 12.792 1.00 96.19 98 LEU A CA 1
ATOM 756 C C . LEU A 1 98 ? 3.358 3.282 12.505 1.00 96.19 98 LEU A C 1
ATOM 758 O O . LEU A 1 98 ? 3.091 4.403 12.076 1.00 96.19 98 LEU A O 1
ATOM 762 N N . LEU A 1 99 ? 2.412 2.383 12.782 1.00 94.94 99 LEU A N 1
ATOM 763 C CA . LEU A 1 99 ? 0.988 2.607 12.519 1.00 94.94 99 LEU A CA 1
ATOM 764 C C . LEU A 1 99 ? 0.437 3.774 13.336 1.00 94.94 99 LEU A C 1
ATOM 766 O O . LEU A 1 99 ? -0.269 4.631 12.802 1.00 94.94 99 LEU A O 1
ATOM 770 N N . LYS A 1 100 ? 0.833 3.875 14.607 1.00 94.31 100 LYS A N 1
ATOM 771 C CA . LYS A 1 100 ? 0.478 5.007 15.468 1.00 94.31 100 LYS A CA 1
ATOM 772 C C . LYS A 1 100 ? 1.005 6.325 14.895 1.00 94.31 100 LYS A C 1
ATOM 774 O O . LYS A 1 100 ? 0.281 7.320 14.861 1.00 94.31 100 LYS A O 1
ATOM 779 N N . ARG A 1 101 ? 2.239 6.330 14.379 1.00 96.12 101 ARG A N 1
ATOM 780 C CA . ARG A 1 101 ? 2.839 7.498 13.720 1.00 96.12 101 ARG A CA 1
ATOM 781 C C . ARG A 1 101 ? 2.132 7.852 12.412 1.00 96.12 101 ARG A C 1
ATOM 783 O O . ARG A 1 101 ? 1.939 9.037 12.154 1.00 96.12 101 ARG A O 1
ATOM 790 N N . ILE A 1 102 ? 1.708 6.863 11.625 1.00 97.19 102 ILE A N 1
ATOM 791 C CA . ILE A 1 102 ? 0.902 7.082 10.417 1.00 97.19 102 ILE A CA 1
ATOM 792 C C . ILE A 1 102 ? -0.431 7.754 10.776 1.00 97.19 102 ILE A C 1
ATOM 794 O O . ILE A 1 102 ? -0.772 8.774 10.180 1.00 97.19 102 ILE A O 1
ATOM 798 N N . ILE A 1 103 ? -1.149 7.248 11.783 1.00 95.19 103 ILE A N 1
ATOM 799 C CA . ILE A 1 103 ? -2.424 7.827 12.238 1.00 95.19 103 ILE A CA 1
ATOM 800 C C . ILE A 1 103 ? -2.240 9.293 12.653 1.00 95.19 103 ILE A C 1
ATOM 802 O O . ILE A 1 103 ? -2.957 10.171 12.170 1.00 95.19 103 ILE A O 1
ATOM 806 N N . VAL A 1 104 ? -1.233 9.579 13.485 1.00 95.38 104 VAL A N 1
ATOM 807 C CA . VAL A 1 104 ? -0.911 10.952 13.911 1.00 95.38 104 VAL A CA 1
ATOM 808 C C . VAL A 1 104 ? -0.549 11.839 12.716 1.00 95.38 104 VAL A C 1
ATOM 810 O O . VAL A 1 104 ? -0.943 13.007 12.677 1.00 95.38 104 VAL A O 1
ATOM 813 N N . MET A 1 105 ? 0.171 11.306 11.724 1.00 96.38 105 MET A N 1
ATOM 814 C CA . MET A 1 105 ? 0.533 12.048 10.515 1.00 96.38 105 MET A CA 1
ATOM 815 C C . MET A 1 105 ? -0.707 12.425 9.699 1.00 96.38 105 MET A C 1
ATOM 817 O O . MET A 1 105 ? -0.862 13.588 9.333 1.00 96.38 105 MET A O 1
ATOM 821 N N . VAL A 1 106 ? -1.632 11.483 9.489 1.00 96.56 106 VAL A N 1
ATOM 822 C CA . VAL A 1 106 ? -2.901 11.736 8.788 1.00 96.56 106 VAL A CA 1
ATOM 823 C C . VAL A 1 106 ? -3.728 12.796 9.524 1.00 96.56 106 VAL A C 1
ATOM 825 O O . VAL A 1 106 ? -4.189 13.753 8.905 1.00 96.56 106 VAL A O 1
ATOM 828 N N . GLN A 1 107 ? -3.858 12.700 10.852 1.00 94.75 107 GLN A N 1
ATOM 829 C CA . GLN A 1 107 ? -4.527 13.732 11.655 1.00 94.75 107 GLN A CA 1
ATOM 830 C C . GLN A 1 107 ? -3.849 15.103 11.521 1.00 94.75 107 GLN A C 1
ATOM 832 O O . GLN A 1 107 ? -4.521 16.129 11.420 1.00 94.75 107 GLN A O 1
ATOM 837 N N . THR A 1 108 ? -2.515 15.131 11.523 1.00 94.38 108 THR A N 1
ATOM 838 C CA . THR A 1 108 ? -1.736 16.368 11.392 1.00 94.38 108 THR A CA 1
ATOM 839 C C . THR A 1 108 ? -1.959 17.014 10.031 1.00 94.38 108 THR A C 1
ATOM 841 O O . THR A 1 108 ? -2.206 18.216 9.976 1.00 94.38 108 THR A O 1
ATOM 844 N N . LEU A 1 109 ? -1.945 16.235 8.947 1.00 94.38 109 LEU A N 1
ATOM 845 C CA . LEU A 1 109 ? -2.240 16.738 7.606 1.00 94.38 109 LEU A CA 1
ATOM 846 C C . LEU A 1 109 ? -3.627 17.371 7.540 1.00 94.38 109 LEU A C 1
ATOM 848 O O . LEU A 1 109 ? -3.754 18.507 7.092 1.00 94.38 109 LEU A O 1
ATOM 852 N N . TRP A 1 110 ? -4.648 16.690 8.061 1.00 93.88 110 TRP A N 1
ATOM 853 C CA . TRP A 1 110 ? -6.006 17.227 8.098 1.00 93.88 110 TRP A CA 1
ATOM 854 C C . TRP A 1 110 ? -6.113 18.537 8.887 1.00 93.88 110 TRP A C 1
ATOM 856 O O . TRP A 1 110 ? -6.752 19.479 8.417 1.00 93.88 110 TRP A O 1
ATOM 866 N N . LYS A 1 111 ? -5.431 18.646 10.037 1.00 91.25 111 LYS A N 1
ATOM 867 C CA . LYS A 1 111 ? -5.337 19.908 10.794 1.00 91.25 111 LYS A CA 1
ATOM 868 C C . LYS A 1 111 ? -4.694 21.026 9.974 1.00 91.25 111 LYS A C 1
ATOM 870 O O . LYS A 1 111 ? -5.184 22.149 10.000 1.00 91.25 111 LYS A O 1
ATOM 875 N N . GLN A 1 112 ? -3.615 20.733 9.247 1.00 89.25 112 GLN A N 1
ATOM 876 C CA . GLN A 1 112 ? -2.935 21.738 8.423 1.00 89.25 112 GLN A CA 1
ATOM 877 C C . GLN A 1 112 ? -3.770 22.157 7.206 1.00 89.25 112 GLN A C 1
ATOM 879 O O . GLN A 1 112 ? -3.809 23.340 6.878 1.00 89.25 112 GLN A O 1
ATOM 884 N N . ILE A 1 113 ? -4.477 21.220 6.568 1.00 89.31 113 ILE A N 1
ATOM 885 C CA . ILE A 1 113 ? -5.396 21.522 5.461 1.00 89.31 113 ILE A CA 1
ATOM 886 C C . ILE A 1 113 ? -6.540 22.418 5.950 1.00 89.31 113 ILE A C 1
ATOM 888 O O . ILE A 1 113 ? -6.846 23.421 5.308 1.00 89.31 113 ILE A O 1
ATOM 892 N N . SER A 1 114 ? -7.138 22.109 7.103 1.00 86.50 114 SER A N 1
ATOM 893 C CA . SER A 1 114 ? -8.149 22.971 7.727 1.00 86.50 114 SER A CA 1
ATOM 894 C C . SER A 1 114 ? -7.582 24.366 8.009 1.00 86.50 114 SER A C 1
ATOM 896 O O . SER A 1 114 ? -8.099 25.351 7.490 1.00 86.50 114 SER A O 1
ATOM 898 N N . ALA A 1 115 ? -6.447 24.452 8.711 1.00 83.75 115 ALA A N 1
ATOM 899 C CA . ALA A 1 115 ? -5.811 25.728 9.036 1.00 83.75 115 ALA A CA 1
ATOM 900 C C . ALA A 1 115 ? -5.486 26.575 7.791 1.00 83.75 115 ALA A C 1
ATOM 902 O O . ALA A 1 115 ? -5.567 27.802 7.846 1.00 83.75 115 ALA A O 1
ATOM 903 N N . SER A 1 116 ? -5.168 25.941 6.656 1.00 80.50 116 SER A N 1
ATOM 904 C CA . SER A 1 116 ? -4.893 26.658 5.408 1.00 80.50 116 SER A CA 1
ATOM 905 C C . SER A 1 116 ? -6.098 27.393 4.821 1.00 80.50 116 SER A C 1
ATOM 907 O O . SER A 1 116 ? -5.920 28.481 4.285 1.00 80.50 116 SER A O 1
ATOM 909 N N . GLY A 1 117 ? -7.323 26.882 4.998 1.00 71.75 117 GLY A N 1
ATOM 910 C CA . GLY A 1 117 ? -8.540 27.565 4.537 1.00 71.75 117 GLY A CA 1
ATOM 911 C C . GLY A 1 117 ? -8.852 28.845 5.327 1.00 71.75 117 GLY A C 1
ATOM 912 O O . GLY A 1 117 ? -9.626 29.699 4.891 1.00 71.75 117 GLY A O 1
ATOM 913 N N . GLY A 1 118 ? -8.243 28.998 6.506 1.00 63.50 118 GLY A N 1
ATOM 914 C CA . GLY A 1 118 ? -8.309 30.199 7.333 1.00 63.50 118 GLY A CA 1
ATOM 915 C C . GLY A 1 118 ? -7.390 31.332 6.871 1.00 63.50 118 GLY A C 1
ATOM 916 O O . GLY A 1 118 ? -7.610 32.472 7.278 1.00 63.50 118 GLY A O 1
ATOM 917 N N . MET A 1 119 ? -6.391 31.038 6.034 1.00 65.62 119 MET A N 1
ATOM 918 C CA . MET A 1 119 ? -5.335 31.986 5.683 1.00 65.62 119 MET A CA 1
ATOM 919 C C . MET A 1 119 ? -5.793 32.969 4.591 1.00 65.62 119 MET A C 1
ATOM 921 O O . MET A 1 119 ? -6.560 32.586 3.711 1.00 65.62 119 MET A O 1
ATOM 925 N N . PRO A 1 120 ? -5.301 34.225 4.596 1.00 52.00 120 PRO A N 1
ATOM 926 C CA . PRO A 1 120 ? -5.550 35.189 3.514 1.00 52.00 120 PRO A CA 1
ATOM 927 C C . PRO A 1 120 ? -4.912 34.777 2.180 1.00 52.00 120 PRO A C 1
ATOM 929 O O . PRO A 1 120 ? -5.208 35.357 1.142 1.00 52.00 120 PRO A O 1
ATOM 932 N N . LEU A 1 121 ? -3.995 33.810 2.233 1.00 59.53 121 LEU A N 1
ATOM 933 C CA . LEU A 1 121 ? -3.258 33.292 1.098 1.00 59.53 121 LEU A CA 1
ATOM 934 C C . LEU A 1 121 ? -4.010 32.126 0.457 1.00 59.53 121 LEU A C 1
ATOM 936 O O . LEU A 1 121 ? -4.301 31.128 1.117 1.00 59.53 121 LEU A O 1
ATOM 940 N N . GLU A 1 122 ? -4.226 32.217 -0.849 1.00 63.06 122 GLU A N 1
ATOM 941 C CA . GLU A 1 122 ? -4.810 31.145 -1.644 1.00 63.06 122 GLU A CA 1
ATOM 942 C C . GLU A 1 122 ? -3.767 30.031 -1.865 1.00 63.06 122 GLU A C 1
ATOM 944 O O . GLU A 1 122 ? -2.865 30.139 -2.699 1.00 63.06 122 GLU A O 1
ATOM 949 N N . ILE A 1 123 ? -3.842 28.949 -1.081 1.00 67.94 123 ILE A N 1
ATOM 950 C CA . ILE A 1 123 ? -3.069 27.738 -1.383 1.00 67.94 123 ILE A CA 1
ATOM 951 C C . ILE A 1 123 ? -3.653 27.123 -2.656 1.00 67.94 123 ILE A C 1
ATOM 953 O O . ILE A 1 123 ? -4.800 26.683 -2.666 1.00 67.94 123 ILE A O 1
ATOM 957 N N . SER A 1 124 ? -2.850 27.068 -3.722 1.00 72.50 124 SER A N 1
ATOM 958 C CA . SER A 1 124 ? -3.294 26.499 -4.996 1.00 72.50 124 SER A CA 1
ATOM 959 C C . SER A 1 124 ? -3.728 25.032 -4.865 1.00 72.50 124 SER A C 1
ATOM 961 O O . SER A 1 124 ? -3.185 24.252 -4.075 1.00 72.50 124 SER A O 1
ATOM 963 N N . GLU A 1 125 ? -4.674 24.634 -5.714 1.00 77.44 125 GLU A N 1
ATOM 964 C CA . GLU A 1 125 ? -5.187 23.263 -5.807 1.00 77.44 125 GLU A CA 1
ATOM 965 C C . GLU A 1 125 ? -4.066 22.227 -6.011 1.00 77.44 125 GLU A C 1
ATOM 967 O O . GLU A 1 125 ? -4.098 21.144 -5.427 1.00 77.44 125 GLU A O 1
ATOM 972 N N . VAL A 1 126 ? -3.014 22.588 -6.754 1.00 76.69 126 VAL A N 1
ATOM 973 C CA . VAL A 1 126 ? -1.846 21.729 -7.012 1.00 76.69 126 VAL A CA 1
ATOM 974 C C . VAL A 1 126 ? -1.104 21.375 -5.718 1.00 76.69 126 VAL A C 1
ATOM 976 O O . VAL A 1 126 ? -0.662 20.234 -5.538 1.00 76.69 126 VAL A O 1
ATOM 979 N N . HIS A 1 127 ? -0.985 22.323 -4.784 1.00 85.38 127 HIS A N 1
ATOM 980 C CA . HIS A 1 127 ? -0.340 22.067 -3.497 1.00 85.38 127 HIS A CA 1
ATOM 981 C C . HIS A 1 127 ? -1.175 21.114 -2.643 1.00 85.38 127 HIS A C 1
ATOM 983 O O . HIS A 1 127 ? -0.633 20.147 -2.108 1.00 85.38 127 HIS A O 1
ATOM 989 N N . LEU A 1 128 ? -2.492 21.328 -2.564 1.00 88.12 128 LEU A N 1
ATOM 990 C CA . LEU A 1 128 ? -3.386 20.450 -1.805 1.00 88.12 128 LEU A CA 1
ATOM 991 C C . LEU A 1 128 ? -3.472 19.048 -2.411 1.00 88.12 128 LEU A C 1
ATOM 993 O O . LEU A 1 128 ? -3.480 18.070 -1.670 1.00 88.12 128 LEU A O 1
ATOM 997 N N . PHE A 1 129 ? -3.439 18.920 -3.736 1.00 93.12 129 PHE A N 1
ATOM 998 C CA . PHE A 1 129 ? -3.389 17.614 -4.394 1.00 93.12 129 PHE A CA 1
ATOM 999 C C . PHE A 1 129 ? -2.111 16.854 -4.063 1.00 93.12 129 PHE A C 1
ATOM 1001 O O . PHE A 1 129 ? -2.177 15.658 -3.815 1.00 93.12 129 PHE A O 1
ATOM 1008 N N . THR A 1 130 ? -0.971 17.543 -3.976 1.00 92.25 130 THR A N 1
ATOM 1009 C CA . THR A 1 130 ? 0.289 16.918 -3.544 1.00 92.25 130 THR A CA 1
ATOM 1010 C C . THR A 1 130 ? 0.187 16.399 -2.105 1.00 92.25 130 THR A C 1
ATOM 1012 O O . THR A 1 130 ? 0.694 15.322 -1.788 1.00 92.25 130 THR A O 1
ATOM 1015 N N . VAL A 1 131 ? -0.493 17.150 -1.232 1.00 94.50 131 VAL A N 1
ATOM 1016 C CA . VAL A 1 131 ? -0.750 16.736 0.153 1.00 94.50 131 VAL A CA 1
ATOM 1017 C C . VAL A 1 131 ? -1.695 15.535 0.199 1.00 94.50 131 VAL A C 1
ATOM 1019 O O . VAL A 1 131 ? -1.435 14.582 0.933 1.00 94.50 131 VAL A O 1
ATOM 1022 N N . PHE A 1 132 ? -2.761 15.538 -0.602 1.00 96.25 132 PHE A N 1
ATOM 1023 C CA . PHE A 1 132 ? -3.673 14.404 -0.708 1.00 96.25 132 PHE A CA 1
ATOM 1024 C C . PHE A 1 132 ? -2.995 13.163 -1.300 1.00 96.25 132 PHE A C 1
ATOM 1026 O O . PHE A 1 132 ? -3.224 12.068 -0.792 1.00 96.25 132 PHE A O 1
ATOM 1033 N N . ASP A 1 133 ? -2.114 13.306 -2.291 1.00 96.06 133 ASP A N 1
ATOM 1034 C CA . ASP A 1 133 ? -1.329 12.193 -2.839 1.00 96.06 133 ASP A CA 1
ATOM 1035 C C . ASP A 1 133 ? -0.487 11.543 -1.724 1.00 96.06 133 ASP A C 1
ATOM 1037 O O . ASP A 1 133 ? -0.568 10.334 -1.507 1.00 96.06 133 ASP A O 1
ATOM 1041 N N . ALA A 1 134 ? 0.244 12.350 -0.945 1.00 96.38 134 ALA A N 1
ATOM 1042 C CA . ALA A 1 134 ? 1.052 11.865 0.176 1.00 96.38 134 ALA A CA 1
ATOM 1043 C C . ALA A 1 134 ? 0.207 11.228 1.297 1.00 96.38 134 ALA A C 1
ATOM 1045 O O . ALA A 1 134 ? 0.585 10.208 1.870 1.00 96.38 134 ALA A O 1
ATOM 1046 N N . MET A 1 135 ? -0.956 11.807 1.604 1.00 97.06 135 MET A N 1
ATOM 1047 C CA . MET A 1 135 ? -1.874 11.267 2.606 1.00 97.06 135 MET A CA 1
ATOM 1048 C C . MET A 1 135 ? -2.496 9.946 2.158 1.00 97.06 135 MET A C 1
ATOM 1050 O O . MET A 1 135 ? -2.578 9.006 2.940 1.00 97.06 135 MET A O 1
ATOM 1054 N N . THR A 1 136 ? -2.948 9.865 0.907 1.00 97.56 136 THR A N 1
ATOM 1055 C CA . THR A 1 136 ? -3.576 8.652 0.378 1.00 97.56 136 THR A CA 1
ATOM 1056 C C . THR A 1 136 ? -2.590 7.501 0.243 1.00 97.56 136 THR A C 1
ATOM 1058 O O . THR A 1 136 ? -3.002 6.361 0.420 1.00 97.56 136 THR A O 1
ATOM 1061 N N . GLU A 1 137 ? -1.299 7.774 0.036 1.00 96.25 137 GLU A N 1
ATOM 1062 C CA . GLU A 1 137 ? -0.245 6.759 0.139 1.00 96.25 137 GLU A CA 1
ATOM 1063 C C . GLU A 1 137 ? -0.161 6.156 1.556 1.00 96.25 137 GLU A C 1
ATOM 1065 O O . GLU A 1 137 ? -0.120 4.939 1.703 1.00 96.25 137 GLU A O 1
ATOM 1070 N N . LEU A 1 138 ? -0.264 6.969 2.612 1.00 97.75 138 LEU A N 1
ATOM 1071 C CA . LEU A 1 138 ? -0.344 6.451 3.985 1.00 97.75 138 LEU A CA 1
ATOM 1072 C C . LEU A 1 138 ? -1.640 5.676 4.269 1.00 97.75 138 LEU A C 1
ATOM 1074 O O . LEU A 1 138 ? -1.635 4.699 5.021 1.00 97.75 138 LEU A O 1
ATOM 1078 N N . LEU A 1 139 ? -2.763 6.119 3.696 1.00 97.81 139 LEU A N 1
ATOM 1079 C CA . LEU A 1 139 ? -4.038 5.407 3.815 1.00 97.81 139 LEU A CA 1
ATOM 1080 C C . LEU A 1 139 ? -3.985 4.047 3.112 1.00 97.81 139 LEU A C 1
ATOM 1082 O O . LEU A 1 139 ? -4.514 3.076 3.642 1.00 97.81 139 LEU A O 1
ATOM 1086 N N . GLU A 1 140 ? -3.336 3.974 1.951 1.00 96.19 140 GLU A N 1
ATOM 1087 C CA . GLU A 1 140 ? -3.058 2.724 1.243 1.00 96.19 140 GLU A CA 1
ATOM 1088 C C . GLU A 1 140 ? -2.267 1.765 2.138 1.00 96.19 140 GLU A C 1
ATOM 1090 O O . GLU A 1 140 ? -2.707 0.635 2.344 1.00 96.19 140 GLU A O 1
ATOM 1095 N N . ASP A 1 141 ? -1.175 2.230 2.753 1.00 95.75 141 ASP A N 1
ATOM 1096 C CA . ASP A 1 141 ? -0.366 1.406 3.655 1.00 95.75 141 ASP A CA 1
ATOM 1097 C C . ASP A 1 141 ? -1.173 0.868 4.847 1.00 95.75 141 ASP A C 1
ATOM 1099 O O . ASP A 1 141 ? -1.020 -0.295 5.229 1.00 95.75 141 ASP A O 1
ATOM 1103 N N . LEU A 1 142 ? -2.068 1.682 5.418 1.00 95.56 142 LEU A N 1
ATOM 1104 C CA . LEU A 1 142 ? -2.973 1.250 6.487 1.00 95.56 142 LEU A CA 1
ATOM 1105 C C . LEU A 1 142 ? -3.971 0.189 6.024 1.00 95.56 142 LEU A C 1
ATOM 1107 O O . LEU A 1 142 ? -4.219 -0.757 6.768 1.00 95.56 142 LEU A O 1
ATOM 1111 N N . VAL A 1 143 ? -4.538 0.326 4.821 1.00 95.31 143 VAL A N 1
ATOM 1112 C CA . VAL A 1 143 ? -5.426 -0.697 4.246 1.00 95.31 143 VAL A CA 1
ATOM 1113 C C . VAL A 1 143 ? -4.668 -2.007 4.056 1.00 95.31 143 VAL A C 1
ATOM 1115 O O . VAL A 1 143 ? -5.176 -3.062 4.431 1.00 95.31 143 VAL A O 1
ATOM 1118 N N . VAL A 1 144 ? -3.438 -1.947 3.539 1.00 93.62 144 VAL A N 1
ATOM 1119 C CA . VAL A 1 144 ? -2.598 -3.134 3.342 1.00 93.62 144 VAL A CA 1
ATOM 1120 C C . VAL A 1 144 ? -2.285 -3.813 4.672 1.00 93.62 144 VAL A C 1
ATOM 1122 O O . VAL A 1 144 ? -2.490 -5.018 4.786 1.00 93.62 144 VAL A O 1
ATOM 1125 N N . PHE A 1 145 ? -1.857 -3.072 5.697 1.00 93.56 145 PHE A N 1
ATOM 1126 C CA . PHE A 1 145 ? -1.633 -3.656 7.023 1.00 93.56 145 PHE A CA 1
ATOM 1127 C C . PHE A 1 145 ? -2.904 -4.241 7.632 1.00 93.56 145 PHE A C 1
ATOM 1129 O O . PHE A 1 145 ? -2.847 -5.331 8.191 1.00 93.56 145 PHE A O 1
ATOM 1136 N N . ASN A 1 146 ? -4.039 -3.545 7.513 1.00 92.94 146 ASN A N 1
ATOM 1137 C CA . ASN A 1 146 ? -5.316 -4.040 8.017 1.00 92.94 146 ASN A CA 1
ATOM 1138 C C . ASN A 1 146 ? -5.638 -5.413 7.419 1.00 92.94 146 ASN A C 1
ATOM 1140 O O . ASN A 1 146 ? -5.990 -6.336 8.145 1.00 92.94 146 ASN A O 1
ATOM 1144 N N . GLU A 1 147 ? -5.455 -5.547 6.108 1.00 90.75 147 GLU A N 1
ATOM 1145 C CA . GLU A 1 147 ? -5.819 -6.757 5.386 1.00 90.75 147 GLU A CA 1
ATOM 1146 C C . GLU A 1 147 ? -4.807 -7.892 5.538 1.00 90.75 147 GLU A C 1
ATOM 1148 O O . GLU A 1 147 ? -5.188 -9.062 5.554 1.00 90.75 147 GLU A O 1
ATOM 1153 N N . ILE A 1 148 ? -3.524 -7.555 5.701 1.00 89.50 148 ILE A N 1
ATOM 1154 C CA . ILE A 1 148 ? -2.508 -8.500 6.160 1.00 89.50 148 ILE A CA 1
ATOM 1155 C C . ILE A 1 148 ? -2.961 -9.060 7.513 1.00 89.50 148 ILE A C 1
ATOM 1157 O O . ILE A 1 148 ? -3.193 -10.257 7.629 1.00 89.50 148 ILE A O 1
ATOM 1161 N N . SER A 1 149 ? -3.185 -8.219 8.517 1.00 88.19 149 SER A N 1
ATOM 1162 C CA . SER A 1 149 ? -3.565 -8.684 9.853 1.00 88.19 149 SER A CA 1
ATOM 1163 C C . SER A 1 149 ? -4.861 -9.504 9.879 1.00 88.19 149 SER A C 1
ATOM 1165 O O . SER A 1 149 ? -4.903 -10.530 10.553 1.00 88.19 149 SER A O 1
ATOM 1167 N N . ASP A 1 150 ? -5.881 -9.114 9.106 1.00 85.38 150 ASP A N 1
ATOM 1168 C CA . ASP A 1 150 ? -7.163 -9.832 9.027 1.00 85.38 150 ASP A CA 1
ATOM 1169 C C . ASP A 1 150 ? -7.040 -11.242 8.413 1.00 85.38 150 ASP A C 1
ATOM 1171 O O . ASP A 1 150 ? -7.803 -12.144 8.766 1.00 85.38 150 ASP A O 1
ATOM 1175 N N . GLN A 1 151 ? -6.101 -11.457 7.483 1.00 78.50 151 GLN A N 1
ATOM 1176 C CA . GLN A 1 151 ? -5.979 -12.722 6.738 1.00 78.50 151 GLN A CA 1
ATOM 1177 C C . GLN A 1 151 ? -4.908 -13.667 7.287 1.00 78.50 151 GLN A C 1
ATOM 1179 O O . GLN A 1 151 ? -4.881 -14.848 6.919 1.00 78.50 151 GLN A O 1
ATOM 1184 N N . LEU A 1 152 ? -4.027 -13.183 8.161 1.00 76.06 152 LEU A N 1
ATOM 1185 C CA . LEU A 1 152 ? -2.971 -14.001 8.743 1.00 76.06 152 LEU A CA 1
ATOM 1186 C C . LEU A 1 152 ? -3.469 -14.846 9.914 1.00 76.06 152 LEU A C 1
ATOM 1188 O O . LEU A 1 152 ? -4.371 -14.494 10.671 1.00 76.06 152 LEU A O 1
ATOM 1192 N N . LYS A 1 153 ? -2.817 -15.993 10.106 1.00 75.50 153 LYS A N 1
ATOM 1193 C CA . LYS A 1 153 ? -3.190 -16.967 11.149 1.00 75.50 153 LYS A CA 1
ATOM 1194 C C . LYS A 1 153 ? -2.560 -16.641 12.501 1.00 75.50 153 LYS A C 1
ATOM 1196 O O . LYS A 1 153 ? -2.666 -17.419 13.453 1.00 75.50 153 LYS A O 1
ATOM 1201 N N . ILE A 1 154 ? -1.880 -15.503 12.583 1.00 80.44 154 ILE A N 1
ATOM 1202 C CA . ILE A 1 154 ? -1.123 -15.088 13.749 1.00 80.44 154 ILE A CA 1
ATOM 1203 C C . ILE A 1 154 ? -2.006 -14.729 14.944 1.00 80.44 154 ILE A C 1
ATOM 1205 O O . ILE A 1 154 ? -1.603 -14.999 16.072 1.00 80.44 154 ILE A O 1
ATOM 1209 N N . ALA A 1 155 ? -3.232 -14.243 14.725 1.00 82.44 155 ALA A N 1
ATOM 1210 C CA . ALA A 1 155 ? -4.154 -13.878 15.802 1.00 82.44 155 ALA A CA 1
ATOM 1211 C C . ALA A 1 155 ? -4.425 -15.036 16.779 1.00 82.44 155 ALA A C 1
ATOM 1213 O O . ALA A 1 155 ? -4.312 -14.872 17.992 1.00 82.44 155 ALA A O 1
ATOM 1214 N N . ALA A 1 156 ? -4.673 -16.246 16.267 1.00 81.19 156 ALA A N 1
ATOM 1215 C CA . ALA A 1 156 ? -4.897 -17.421 17.113 1.00 81.19 156 ALA A CA 1
ATOM 1216 C C . ALA A 1 156 ? -3.653 -17.793 17.944 1.00 81.19 156 ALA A C 1
ATOM 1218 O O . ALA A 1 156 ? -3.759 -18.167 19.115 1.00 81.19 156 ALA A O 1
ATOM 1219 N N . LYS A 1 157 ? -2.461 -17.664 17.347 1.00 83.44 157 LYS A N 1
ATOM 1220 C CA . LYS A 1 157 ? -1.178 -17.922 18.020 1.00 83.44 157 LYS A CA 1
ATOM 1221 C C . LYS A 1 157 ? -0.870 -16.840 19.058 1.00 83.44 157 LYS A C 1
ATOM 1223 O O . LYS A 1 157 ? -0.332 -17.152 20.117 1.00 83.44 157 LYS A O 1
ATOM 1228 N N . TRP A 1 158 ? -1.251 -15.594 18.785 1.00 87.62 158 TRP A N 1
ATOM 1229 C CA . TRP A 1 158 ? -1.111 -14.468 19.703 1.00 87.62 158 TRP A CA 1
ATOM 1230 C C . TRP A 1 158 ? -1.946 -14.653 20.966 1.00 87.62 158 TRP A C 1
ATOM 1232 O O . TRP A 1 158 ? -1.426 -14.521 22.072 1.00 87.62 158 TRP A O 1
ATOM 1242 N N . THR A 1 159 ? -3.214 -15.054 20.827 1.00 87.38 159 THR A N 1
ATOM 1243 C CA . THR A 1 159 ? -4.073 -15.342 21.984 1.00 87.38 159 THR A CA 1
ATOM 1244 C C . THR A 1 159 ? -3.477 -16.443 22.865 1.00 87.38 159 THR A C 1
ATOM 1246 O O . THR A 1 159 ? -3.512 -16.340 24.093 1.00 87.38 159 THR A O 1
ATOM 1249 N N . LEU A 1 160 ? -2.907 -17.490 22.258 1.00 86.69 160 LEU A N 1
ATOM 1250 C CA . LEU A 1 160 ? -2.205 -18.546 22.991 1.00 86.69 160 LEU A CA 1
ATOM 1251 C C . LEU A 1 160 ? -0.975 -17.993 23.723 1.00 86.69 160 LEU A C 1
ATOM 1253 O O . LEU A 1 160 ? -0.789 -18.280 24.903 1.00 86.69 160 LEU A O 1
ATOM 1257 N N . TYR A 1 161 ? -0.169 -17.174 23.046 1.00 88.31 161 TYR A N 1
ATOM 1258 C CA . TYR A 1 161 ? 1.036 -16.574 23.613 1.00 88.31 161 TYR A CA 1
ATOM 1259 C C . TYR A 1 161 ? 0.728 -15.655 24.802 1.00 88.31 161 TYR A C 1
ATOM 1261 O O . TYR A 1 161 ? 1.336 -15.798 25.861 1.00 88.31 161 TYR A O 1
ATOM 1269 N N . LYS A 1 162 ? -0.282 -14.783 24.676 1.00 89.12 162 LYS A N 1
ATOM 1270 C CA . LYS A 1 162 ? -0.766 -13.934 25.774 1.00 89.12 162 LYS A CA 1
ATOM 1271 C C . LYS A 1 162 ? -1.219 -14.754 26.980 1.00 89.12 162 LYS A C 1
ATOM 1273 O O . LYS A 1 162 ? -0.843 -14.442 28.106 1.00 89.12 162 LYS A O 1
ATOM 1278 N N . LYS A 1 163 ? -2.004 -15.816 26.758 1.00 87.69 163 LYS A N 1
ATOM 1279 C CA . LYS A 1 163 ? -2.456 -16.709 27.840 1.00 87.69 163 LYS A CA 1
ATOM 1280 C C . LYS A 1 163 ? -1.287 -17.409 28.527 1.00 87.69 163 LYS A C 1
ATOM 1282 O O . LYS A 1 163 ? -1.286 -17.516 29.748 1.00 87.69 163 LYS A O 1
ATOM 1287 N N . TRP A 1 164 ? -0.300 -17.863 27.756 1.00 87.00 164 TRP A N 1
ATOM 1288 C CA . TRP A 1 164 ? 0.905 -18.483 28.298 1.00 87.00 164 TRP A CA 1
ATOM 1289 C C . TRP A 1 164 ? 1.718 -17.496 29.145 1.00 87.00 164 TRP A C 1
ATOM 1291 O O . TRP A 1 164 ? 2.076 -17.830 30.271 1.00 87.00 164 TRP A O 1
ATOM 1301 N N . LEU A 1 165 ? 1.922 -16.262 28.672 1.00 85.44 165 LEU A N 1
ATOM 1302 C CA . LEU A 1 165 ? 2.605 -15.222 29.448 1.00 85.44 165 LEU A CA 1
ATOM 1303 C C . LEU A 1 165 ? 1.842 -14.828 30.716 1.00 85.44 165 LEU A C 1
ATOM 1305 O O . LEU A 1 165 ? 2.464 -14.661 31.758 1.00 85.44 165 LEU A O 1
ATOM 1309 N N . ALA A 1 166 ? 0.513 -14.730 30.661 1.00 85.12 166 ALA A N 1
ATOM 1310 C CA . ALA A 1 166 ? -0.306 -14.452 31.842 1.00 85.12 166 ALA A CA 1
ATOM 1311 C C . ALA A 1 166 ? -0.275 -15.607 32.863 1.00 85.12 166 ALA A C 1
ATOM 1313 O O . ALA A 1 166 ? -0.310 -15.390 34.072 1.00 85.12 166 ALA A O 1
ATOM 1314 N N . ALA A 1 167 ? -0.192 -16.858 32.401 1.00 84.25 167 ALA A N 1
ATOM 1315 C CA . ALA A 1 167 ? 0.007 -18.003 33.287 1.00 84.25 167 ALA A CA 1
ATOM 1316 C C . ALA A 1 167 ? 1.413 -17.987 33.910 1.00 84.25 167 ALA A C 1
ATOM 1318 O O . ALA A 1 167 ? 1.558 -18.245 35.105 1.00 84.25 167 ALA A O 1
ATOM 1319 N N . LEU A 1 168 ? 2.431 -17.627 33.122 1.00 79.50 168 LEU A N 1
ATOM 1320 C CA . LEU A 1 168 ? 3.803 -17.466 33.590 1.00 79.50 168 LEU A CA 1
ATOM 1321 C C . LEU A 1 168 ? 3.905 -16.337 34.621 1.00 79.50 168 LEU A C 1
ATOM 1323 O O . LEU A 1 168 ? 4.529 -16.531 35.655 1.00 79.50 168 LEU A O 1
ATOM 1327 N N . SER A 1 169 ? 3.264 -15.185 34.412 1.00 74.88 169 SER A N 1
ATOM 1328 C CA . SER A 1 169 ? 3.322 -14.055 35.354 1.00 74.88 169 SER A CA 1
ATOM 1329 C C . SER A 1 169 ? 2.726 -14.383 36.726 1.00 74.88 169 SER A C 1
ATOM 1331 O O . SER A 1 169 ? 3.126 -13.792 37.721 1.00 74.88 169 SER A O 1
ATOM 1333 N N . ASN A 1 170 ? 1.805 -15.348 36.790 1.00 74.56 170 ASN A N 1
ATOM 1334 C CA . ASN A 1 170 ? 1.201 -15.831 38.035 1.00 74.56 170 ASN A CA 1
ATOM 1335 C C . ASN A 1 170 ? 2.012 -16.950 38.716 1.00 74.56 170 ASN A C 1
ATOM 1337 O O . ASN A 1 170 ? 1.615 -17.447 39.773 1.00 74.56 170 ASN A O 1
ATOM 1341 N N . SER A 1 171 ? 3.130 -17.382 38.124 1.00 76.19 171 SER A N 1
ATOM 1342 C CA . SER A 1 171 ? 3.991 -18.418 38.694 1.00 76.19 171 SER A CA 1
ATOM 1343 C C . SER A 1 171 ? 4.921 -17.839 39.769 1.00 76.19 171 SER A C 1
ATOM 1345 O O . SER A 1 171 ? 5.468 -16.745 39.623 1.00 76.19 171 SER A O 1
ATOM 1347 N N . LYS A 1 172 ? 5.152 -18.598 40.850 1.00 64.38 172 LYS A N 1
ATOM 1348 C CA . LYS A 1 172 ? 6.043 -18.182 41.951 1.00 64.38 172 LYS A CA 1
ATOM 1349 C C . LYS A 1 172 ? 7.481 -17.917 41.487 1.00 64.38 172 LYS A C 1
ATOM 1351 O O . LYS A 1 172 ? 8.138 -17.051 42.038 1.00 64.38 172 LYS A O 1
ATOM 1356 N N . GLN A 1 173 ? 7.936 -18.625 40.455 1.00 65.94 173 GLN A N 1
ATOM 1357 C CA . GLN A 1 173 ? 9.310 -18.566 39.950 1.00 65.94 173 GLN A CA 1
ATOM 1358 C C . GLN A 1 173 ? 9.627 -17.244 39.225 1.00 65.94 173 GLN A C 1
ATOM 1360 O O . GLN A 1 173 ? 10.765 -16.787 39.218 1.00 65.94 173 GLN A O 1
ATOM 1365 N N . THR A 1 174 ? 8.612 -16.617 38.631 1.00 61.59 174 THR A N 1
ATOM 1366 C CA . THR A 1 174 ? 8.701 -15.348 37.886 1.00 61.59 174 THR A CA 1
ATOM 1367 C C . THR A 1 174 ? 8.627 -14.138 38.812 1.00 61.59 174 THR A C 1
ATOM 1369 O O . THR A 1 174 ? 9.238 -13.113 38.519 1.00 61.59 174 THR A O 1
ATOM 1372 N N . SER A 1 175 ? 7.933 -14.271 39.949 1.00 60.72 175 SER A N 1
ATOM 1373 C CA . SER A 1 175 ? 7.848 -13.232 40.987 1.00 60.72 175 SER A CA 1
ATOM 1374 C C . SER A 1 175 ? 9.197 -12.926 41.649 1.00 60.72 175 SER A C 1
ATOM 1376 O O . SER A 1 175 ? 9.347 -11.853 42.227 1.00 60.72 175 SER A O 1
ATOM 1378 N N . ASP A 1 176 ? 10.159 -13.849 41.564 1.00 65.44 176 ASP A N 1
ATOM 1379 C CA . ASP A 1 176 ? 11.508 -13.680 42.114 1.00 65.44 176 ASP A CA 1
ATOM 1380 C C . ASP A 1 176 ? 12.471 -12.991 41.123 1.00 65.44 176 ASP A C 1
ATOM 1382 O O . ASP A 1 176 ? 13.536 -12.527 41.527 1.00 65.44 176 ASP A O 1
ATOM 1386 N N . GLN A 1 177 ? 12.120 -12.919 39.829 1.00 75.44 177 GLN A N 1
ATOM 1387 C CA . GLN A 1 177 ? 12.992 -12.407 38.754 1.00 75.44 177 GLN A CA 1
ATOM 1388 C C . GLN A 1 177 ? 12.487 -11.119 38.090 1.00 75.44 177 GLN A C 1
ATOM 1390 O O . GLN A 1 177 ? 13.296 -10.360 37.561 1.00 75.44 177 GLN A O 1
ATOM 1395 N N . CYS A 1 178 ? 11.178 -10.861 38.114 1.00 75.56 178 CYS A N 1
ATOM 1396 C CA . CYS A 1 178 ? 10.570 -9.656 37.553 1.00 75.56 178 CYS A CA 1
ATOM 1397 C C . CYS A 1 178 ? 9.693 -8.957 38.587 1.00 75.56 178 CYS A C 1
ATOM 1399 O O . CYS A 1 178 ? 8.940 -9.594 39.325 1.00 75.56 178 CYS A O 1
ATOM 1401 N N . SER A 1 179 ? 9.732 -7.627 38.590 1.00 80.75 179 SER A N 1
ATOM 1402 C CA . SER A 1 179 ? 8.811 -6.832 39.393 1.00 80.75 179 SER A CA 1
ATOM 1403 C C . SER A 1 179 ? 7.380 -6.923 38.850 1.00 80.75 179 SER A C 1
ATOM 1405 O O . SER A 1 179 ? 7.137 -7.092 37.650 1.00 80.75 179 SER A O 1
ATOM 1407 N N . SER A 1 180 ? 6.397 -6.741 39.735 1.00 77.75 180 SER A N 1
ATOM 1408 C CA . SER A 1 180 ? 4.982 -6.675 39.345 1.00 77.75 180 SER A CA 1
ATOM 1409 C C . SER A 1 180 ? 4.700 -5.540 38.351 1.00 77.75 180 SER A C 1
ATOM 1411 O O . SER A 1 180 ? 3.833 -5.672 37.491 1.00 77.75 180 SER A O 1
ATOM 1413 N N . MET A 1 181 ? 5.456 -4.439 38.430 1.00 82.88 181 MET A N 1
ATOM 1414 C CA . MET A 1 181 ? 5.353 -3.311 37.505 1.00 82.88 181 MET A CA 1
ATOM 1415 C C . MET A 1 181 ? 5.816 -3.682 36.091 1.00 82.88 181 MET A C 1
ATOM 1417 O O . MET A 1 181 ? 5.122 -3.356 35.130 1.00 82.88 181 MET A O 1
ATOM 1421 N N . GLU A 1 182 ? 6.941 -4.387 35.952 1.00 84.31 182 GLU A N 1
ATOM 1422 C CA . GLU A 1 182 ? 7.452 -4.844 34.651 1.00 84.31 182 GLU A CA 1
ATOM 1423 C C . GLU A 1 182 ? 6.492 -5.836 33.988 1.00 84.31 182 GLU A C 1
ATOM 1425 O O . GLU A 1 182 ? 6.204 -5.715 32.798 1.00 84.31 182 GLU A O 1
ATOM 1430 N N . LEU A 1 183 ? 5.933 -6.771 34.765 1.00 80.06 183 LEU A N 1
ATOM 1431 C CA . LEU A 1 183 ? 4.947 -7.734 34.268 1.00 80.06 183 LEU A CA 1
ATOM 1432 C C . LEU A 1 183 ? 3.650 -7.050 33.817 1.00 80.06 183 LEU A C 1
ATOM 1434 O O . LEU A 1 183 ? 3.137 -7.358 32.742 1.00 80.06 183 LEU A O 1
ATOM 1438 N N . ASN A 1 184 ? 3.146 -6.084 34.588 1.00 82.31 184 ASN A N 1
ATOM 1439 C CA . ASN A 1 184 ? 1.966 -5.307 34.203 1.00 82.31 184 ASN A CA 1
ATOM 1440 C C . ASN A 1 184 ? 2.227 -4.448 32.954 1.00 82.31 184 ASN A C 1
ATOM 1442 O O . ASN A 1 184 ? 1.376 -4.377 32.068 1.00 82.31 184 ASN A O 1
ATOM 1446 N N . GLY A 1 185 ? 3.412 -3.836 32.852 1.00 84.62 185 GLY A N 1
ATOM 1447 C CA . GLY A 1 185 ? 3.833 -3.083 31.669 1.00 84.62 185 GLY A CA 1
ATOM 1448 C C . GLY A 1 185 ? 3.931 -3.959 30.419 1.00 84.62 185 GLY A C 1
ATOM 1449 O O . GLY A 1 185 ? 3.468 -3.559 29.348 1.00 84.62 185 GLY A O 1
ATOM 1450 N N . LEU A 1 186 ? 4.459 -5.180 30.555 1.00 83.88 186 LEU A N 1
ATOM 1451 C CA . LEU A 1 186 ? 4.489 -6.167 29.478 1.00 83.88 186 LEU A CA 1
ATOM 1452 C C . LEU A 1 186 ? 3.071 -6.545 29.039 1.00 83.88 186 LEU A C 1
ATOM 1454 O O . LEU A 1 186 ? 2.775 -6.450 27.853 1.00 83.88 186 LEU A O 1
ATOM 1458 N N . LEU A 1 187 ? 2.184 -6.917 29.968 1.00 84.12 187 LEU A N 1
ATOM 1459 C CA . LEU A 1 187 ? 0.798 -7.281 29.643 1.00 84.12 187 LEU A CA 1
ATOM 1460 C C . LEU A 1 187 ? 0.056 -6.141 28.929 1.00 84.12 187 LEU A C 1
ATOM 1462 O O . LEU A 1 187 ? -0.570 -6.383 27.900 1.00 84.12 187 LEU A O 1
ATOM 1466 N N . SER A 1 188 ? 0.209 -4.898 29.399 1.00 86.56 188 SER A N 1
ATOM 1467 C CA . SER A 1 188 ? -0.358 -3.720 28.727 1.00 86.56 188 SER A CA 1
ATOM 1468 C C . SER A 1 188 ? 0.219 -3.517 27.324 1.00 86.56 188 SER A C 1
ATOM 1470 O O . SER A 1 188 ? -0.511 -3.159 26.404 1.00 86.56 188 SER A O 1
ATOM 1472 N N . SER A 1 189 ? 1.518 -3.757 27.135 1.00 86.56 189 SER A N 1
ATOM 1473 C CA . SER A 1 189 ? 2.156 -3.645 25.817 1.00 86.56 189 SER A CA 1
ATOM 1474 C C . SER A 1 189 ? 1.665 -4.734 24.857 1.00 86.56 189 SER A C 1
ATOM 1476 O O . SER A 1 189 ? 1.553 -4.499 23.656 1.00 86.56 189 SER A O 1
ATOM 1478 N N . LEU A 1 190 ? 1.331 -5.925 25.366 1.00 88.25 190 LEU A N 1
ATOM 1479 C CA . LEU A 1 190 ? 0.737 -6.991 24.558 1.00 88.25 190 LEU A CA 1
ATOM 1480 C C . LEU A 1 190 ? -0.692 -6.653 24.116 1.00 88.25 190 LEU A C 1
ATOM 1482 O O . LEU A 1 190 ? -1.082 -7.029 23.013 1.00 88.25 190 LEU A O 1
ATOM 1486 N N . ASP A 1 191 ? -1.470 -5.951 24.940 1.00 87.81 191 ASP A N 1
ATOM 1487 C CA . ASP A 1 191 ? -2.793 -5.453 24.539 1.00 87.81 191 ASP A CA 1
ATOM 1488 C C . ASP A 1 191 ? -2.674 -4.412 23.416 1.00 87.81 191 ASP A C 1
ATOM 1490 O O . ASP A 1 191 ? -3.393 -4.482 22.418 1.00 87.81 191 ASP A O 1
ATOM 1494 N N . ASP A 1 192 ? -1.698 -3.508 23.516 1.00 87.75 192 ASP A N 1
ATOM 1495 C CA . ASP A 1 192 ? -1.389 -2.542 22.459 1.00 87.75 192 ASP A CA 1
ATOM 1496 C C . ASP A 1 192 ? -1.005 -3.240 21.143 1.00 87.75 192 ASP A C 1
ATOM 1498 O O . ASP A 1 192 ? -1.525 -2.904 20.076 1.00 87.75 192 ASP A O 1
ATOM 1502 N N . ILE A 1 193 ? -0.143 -4.258 21.199 1.00 88.62 193 ILE A N 1
ATOM 1503 C CA . ILE A 1 193 ? 0.269 -5.042 20.024 1.00 88.62 193 ILE A CA 1
ATOM 1504 C C . ILE A 1 193 ? -0.894 -5.857 19.442 1.00 88.62 193 ILE A C 1
ATOM 1506 O O . ILE A 1 193 ? -0.982 -6.031 18.223 1.00 88.62 193 ILE A O 1
ATOM 1510 N N . GLU A 1 194 ? -1.818 -6.335 20.277 1.00 88.94 194 GLU A N 1
ATOM 1511 C CA . GLU A 1 194 ? -2.993 -7.078 19.816 1.00 88.94 194 GLU A CA 1
ATOM 1512 C C . GLU A 1 194 ? -3.830 -6.263 18.823 1.00 88.94 194 GLU A C 1
ATOM 1514 O O . GLU A 1 194 ? -4.403 -6.831 17.891 1.00 88.94 194 GLU A O 1
ATOM 1519 N N . THR A 1 195 ? -3.840 -4.931 18.941 1.00 85.50 195 THR A N 1
ATOM 1520 C CA . THR A 1 195 ? -4.518 -4.055 17.970 1.00 85.50 195 THR A CA 1
ATOM 1521 C C . THR A 1 195 ? -3.948 -4.173 16.554 1.00 85.50 195 THR A C 1
ATOM 1523 O O . THR A 1 195 ? -4.698 -4.111 15.579 1.00 85.50 195 THR A O 1
ATOM 1526 N N . VAL A 1 196 ? -2.637 -4.408 16.430 1.00 85.62 196 VAL A N 1
ATOM 1527 C CA . VAL A 1 196 ? -1.971 -4.660 15.147 1.00 85.62 196 VAL A CA 1
ATOM 1528 C C . VAL A 1 196 ? -2.366 -6.020 14.604 1.00 85.62 196 VAL A C 1
ATOM 1530 O O . VAL A 1 196 ? -2.617 -6.154 13.413 1.00 85.62 196 VAL A O 1
ATOM 1533 N N . ILE A 1 197 ? -2.445 -7.021 15.472 1.00 85.19 197 ILE A N 1
ATOM 1534 C CA . ILE A 1 197 ? -2.664 -8.418 15.093 1.00 85.19 197 ILE A CA 1
ATOM 1535 C C . ILE A 1 197 ? -4.126 -8.708 14.729 1.00 85.19 197 ILE A C 1
ATOM 1537 O O . ILE A 1 197 ? -4.386 -9.552 13.881 1.00 85.19 197 ILE A O 1
ATOM 1541 N N . THR A 1 198 ? -5.081 -8.012 15.344 1.00 81.38 198 THR A N 1
ATOM 1542 C CA . THR A 1 198 ? -6.525 -8.272 15.186 1.00 81.38 198 THR A CA 1
ATOM 1543 C C . THR A 1 198 ? -7.175 -7.596 13.976 1.00 81.38 198 THR A C 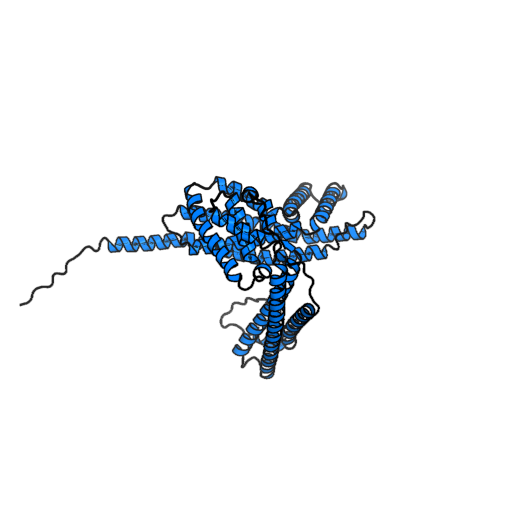1
ATOM 1545 O O . THR A 1 198 ? -8.355 -7.829 13.735 1.00 81.38 198 THR A O 1
ATOM 1548 N N . GLY A 1 199 ? -6.441 -6.775 13.213 1.00 76.56 199 GLY A N 1
ATOM 1549 C CA . GLY A 1 199 ? -6.892 -6.297 11.896 1.00 76.56 199 GLY A CA 1
ATOM 1550 C C . GLY A 1 199 ? -8.024 -5.257 11.907 1.00 76.56 199 GLY A C 1
ATOM 1551 O O . GLY A 1 199 ? -8.836 -5.175 10.986 1.00 76.56 199 GLY A O 1
ATOM 1552 N N . ASN A 1 200 ? -8.081 -4.397 12.932 1.00 85.94 200 ASN A N 1
ATOM 1553 C CA . ASN A 1 200 ? -8.999 -3.244 12.966 1.00 85.94 200 ASN A CA 1
ATOM 1554 C C . ASN A 1 200 ? -8.279 -1.885 12.890 1.00 85.94 200 ASN A C 1
ATOM 1556 O O . ASN A 1 200 ? -8.716 -0.886 13.464 1.00 85.94 200 ASN A O 1
ATOM 1560 N N . LEU A 1 201 ? -7.160 -1.839 12.173 1.00 91.50 201 LEU A N 1
ATOM 1561 C CA . LEU A 1 201 ? -6.288 -0.670 12.073 1.00 91.50 201 LEU A CA 1
ATOM 1562 C C . LEU A 1 201 ? -6.976 0.519 11.405 1.00 91.50 201 LEU A C 1
ATOM 1564 O O . LEU A 1 201 ? -6.887 1.647 11.893 1.00 91.50 201 LEU A O 1
ATOM 1568 N N . PHE A 1 202 ? -7.719 0.271 10.323 1.00 94.38 202 PHE A N 1
ATOM 1569 C CA . PHE A 1 202 ? -8.430 1.347 9.636 1.00 94.38 202 PHE A CA 1
ATOM 1570 C C . PHE A 1 202 ? -9.575 1.902 10.497 1.00 94.38 202 PHE A C 1
ATOM 1572 O O . PHE A 1 202 ? -9.803 3.109 10.528 1.00 94.38 202 PHE A O 1
ATOM 1579 N N . GLY A 1 203 ? -10.250 1.047 11.274 1.00 93.50 203 GLY A N 1
ATOM 1580 C CA . GLY A 1 203 ? -11.258 1.484 12.245 1.00 93.50 203 GLY A CA 1
ATOM 1581 C C . GLY A 1 203 ? -10.677 2.392 13.335 1.00 93.50 203 GLY A C 1
ATOM 1582 O O . GLY A 1 203 ? -11.283 3.405 13.676 1.00 93.50 203 GLY A O 1
ATOM 1583 N N . ILE A 1 204 ? -9.474 2.084 13.837 1.00 93.25 204 ILE A N 1
ATOM 1584 C CA . ILE A 1 204 ? -8.762 2.931 14.811 1.00 93.25 204 ILE A CA 1
ATOM 1585 C C . ILE A 1 204 ? -8.449 4.308 14.210 1.00 93.25 204 ILE A C 1
ATOM 1587 O O . ILE A 1 204 ? -8.662 5.325 14.876 1.00 93.25 204 ILE A O 1
ATOM 1591 N N . LEU A 1 205 ? -8.004 4.364 12.947 1.00 95.56 205 LEU A N 1
ATOM 1592 C CA . LEU A 1 205 ? -7.821 5.633 12.239 1.00 95.56 205 LEU A CA 1
ATOM 1593 C C . LEU A 1 205 ? -9.130 6.433 12.202 1.00 95.56 205 LEU A C 1
ATOM 1595 O O . LEU A 1 205 ? -9.126 7.599 12.592 1.00 95.56 205 LEU A O 1
ATOM 1599 N N . LEU A 1 206 ? -10.235 5.828 11.759 1.00 95.31 206 LEU A N 1
ATOM 1600 C CA . LEU A 1 206 ? -11.527 6.515 11.648 1.00 95.31 206 LEU A CA 1
ATOM 1601 C C . LEU A 1 206 ? -12.004 7.069 12.998 1.00 95.31 206 LEU A C 1
ATOM 1603 O O . LEU A 1 206 ? -12.349 8.246 13.091 1.00 95.31 206 LEU A O 1
ATOM 1607 N N . ASN A 1 207 ? -11.895 6.281 14.071 1.00 93.50 207 ASN A N 1
ATOM 1608 C CA . ASN A 1 207 ? -12.208 6.738 15.428 1.00 93.50 207 ASN A CA 1
ATOM 1609 C C . ASN A 1 207 ? -11.347 7.941 15.846 1.00 93.50 207 ASN A C 1
ATOM 1611 O O . ASN A 1 207 ? -11.845 8.900 16.434 1.00 93.50 207 ASN A O 1
ATOM 1615 N N . SER A 1 208 ? -10.057 7.930 15.502 1.00 92.81 208 SER A N 1
ATOM 1616 C CA . SER A 1 208 ? -9.158 9.057 15.775 1.00 92.81 208 SER A CA 1
ATOM 1617 C C . SER A 1 208 ? -9.547 10.329 15.002 1.00 92.81 208 SER A C 1
ATOM 1619 O O . SER A 1 208 ? -9.277 11.444 15.454 1.00 92.81 208 SER A O 1
ATOM 1621 N N . LEU A 1 209 ? -10.178 10.178 13.834 1.00 93.25 209 LEU A N 1
ATOM 1622 C CA . LEU A 1 209 ? -10.629 11.279 12.987 1.00 93.25 209 LEU A CA 1
ATOM 1623 C C . LEU A 1 209 ? -11.992 11.828 13.425 1.00 93.25 209 LEU A C 1
ATOM 1625 O O . LEU A 1 209 ? -12.246 13.014 13.227 1.00 93.25 209 LEU A O 1
ATOM 1629 N N . LEU A 1 210 ? -12.832 11.030 14.089 1.00 91.06 210 LEU A N 1
ATOM 1630 C CA . LEU A 1 210 ? -14.054 11.525 14.733 1.00 91.06 210 LEU A CA 1
ATOM 1631 C C . LEU A 1 210 ? -13.757 12.584 15.797 1.00 91.06 210 LEU A C 1
ATOM 1633 O O . LEU A 1 210 ? -14.448 13.600 15.870 1.00 91.06 210 LEU A O 1
ATOM 1637 N N . GLU A 1 211 ? -12.709 12.382 16.597 1.00 88.31 211 GLU A N 1
ATOM 1638 C CA . GLU A 1 211 ? -12.276 13.389 17.571 1.00 88.31 211 GLU A CA 1
ATOM 1639 C C . GLU A 1 211 ? -11.741 14.650 16.889 1.00 88.31 211 GLU A C 1
ATOM 1641 O O . GLU A 1 211 ? -11.977 15.764 17.359 1.00 88.31 211 GLU A O 1
ATOM 1646 N N . LEU A 1 212 ? -11.078 14.493 15.740 1.00 88.94 212 LEU A N 1
ATOM 1647 C CA . LEU A 1 212 ? -10.602 15.620 14.946 1.00 88.94 212 LEU A CA 1
ATOM 1648 C C . LEU A 1 212 ? -11.754 16.420 14.328 1.00 88.94 212 LEU A C 1
ATOM 1650 O O . LEU A 1 212 ? -11.732 17.646 14.359 1.00 88.94 212 LEU A O 1
ATOM 1654 N N . LYS A 1 213 ? -12.784 15.742 13.817 1.00 89.44 213 LYS A N 1
ATOM 1655 C CA . LYS A 1 213 ? -13.971 16.365 13.217 1.00 89.44 213 LYS A CA 1
ATOM 1656 C C . LYS A 1 213 ? -14.635 17.380 14.146 1.00 89.44 213 LYS A C 1
ATOM 1658 O O . LYS A 1 213 ? -15.082 18.421 13.679 1.00 89.44 213 LYS A O 1
ATOM 1663 N N . LYS A 1 214 ? -14.667 17.111 15.457 1.00 88.25 214 LYS A N 1
ATOM 1664 C CA . LYS A 1 214 ? -15.227 18.030 16.468 1.00 88.25 214 LYS A CA 1
ATOM 1665 C C . LYS A 1 214 ? -14.491 19.376 16.535 1.00 88.25 214 LYS A C 1
ATOM 1667 O O . LYS A 1 214 ? -15.033 20.327 17.084 1.00 88.25 214 LYS A O 1
ATOM 1672 N N . GLN A 1 215 ? -13.268 19.450 16.009 1.00 87.88 215 GLN A N 1
ATOM 1673 C CA . GLN A 1 215 ? -12.421 20.646 16.012 1.00 87.88 215 GLN A CA 1
ATOM 1674 C C . GLN A 1 215 ? -12.579 21.488 14.738 1.00 87.88 215 GLN A C 1
ATOM 1676 O O . GLN A 1 215 ? -12.068 22.603 14.696 1.00 87.88 215 GLN A O 1
ATOM 1681 N N . PHE A 1 216 ? -13.259 20.982 13.703 1.00 88.25 216 PHE A N 1
ATOM 1682 C CA . PHE A 1 216 ? -13.431 21.703 12.443 1.00 88.25 216 PHE A CA 1
ATOM 1683 C C . PHE A 1 216 ? -14.581 22.702 12.502 1.00 88.25 216 PHE A C 1
ATOM 1685 O O . PHE A 1 216 ? -15.678 22.404 12.976 1.00 88.25 216 PHE A O 1
ATOM 1692 N N . THR A 1 217 ? -14.341 23.890 11.953 1.00 85.50 217 THR A N 1
ATOM 1693 C CA . THR A 1 217 ? -15.373 24.899 11.726 1.00 85.50 217 THR A CA 1
ATOM 1694 C C . THR A 1 217 ? -16.079 24.665 10.387 1.00 85.50 217 THR A C 1
ATOM 1696 O O . THR A 1 217 ? -15.590 23.957 9.506 1.00 85.50 217 THR A O 1
ATOM 1699 N N . LEU A 1 218 ? -17.230 25.313 10.182 1.00 83.25 218 LEU A N 1
ATOM 1700 C CA . LEU A 1 218 ? -17.957 25.236 8.909 1.00 83.25 218 LEU A CA 1
ATOM 1701 C C . LEU A 1 218 ? -17.115 25.734 7.718 1.00 83.25 218 LEU A C 1
ATOM 1703 O O . LEU A 1 218 ? -17.223 25.199 6.614 1.00 83.25 218 LEU A O 1
ATOM 1707 N N . LYS A 1 219 ? -16.256 26.738 7.942 1.00 82.56 219 LYS A N 1
ATOM 1708 C CA . LYS A 1 219 ? -15.349 27.269 6.916 1.00 82.56 219 LYS A CA 1
ATOM 1709 C C . LYS A 1 219 ? -14.326 26.213 6.490 1.00 82.56 219 LYS A C 1
ATOM 1711 O O . LYS A 1 219 ? -14.115 26.029 5.293 1.00 82.56 219 LYS A O 1
ATOM 1716 N N . ASP A 1 220 ? -13.758 25.493 7.458 1.00 83.69 220 ASP A N 1
ATOM 1717 C CA . ASP A 1 220 ? -12.809 24.404 7.207 1.00 83.69 220 ASP A CA 1
ATOM 1718 C C . ASP A 1 220 ? -13.444 23.304 6.360 1.00 83.69 220 ASP A C 1
ATOM 1720 O O . ASP A 1 220 ? -12.874 22.866 5.363 1.00 83.69 220 ASP A O 1
ATOM 1724 N N . ILE A 1 221 ? -14.664 22.903 6.728 1.00 85.00 221 ILE A N 1
ATOM 1725 C CA . ILE A 1 221 ? -15.417 21.861 6.028 1.00 85.00 221 ILE A CA 1
ATOM 1726 C C . ILE A 1 221 ? -15.676 22.268 4.576 1.00 85.00 221 ILE A C 1
ATOM 1728 O O . ILE A 1 221 ? -15.443 21.468 3.677 1.00 85.00 221 ILE A O 1
ATOM 1732 N N . ASN A 1 222 ? -16.096 23.508 4.316 1.00 84.94 222 ASN A N 1
ATOM 1733 C CA . ASN A 1 222 ? -16.355 23.975 2.951 1.00 84.94 222 ASN A CA 1
ATOM 1734 C C . ASN A 1 222 ? -15.085 24.017 2.089 1.00 84.94 222 ASN A C 1
ATOM 1736 O O . ASN A 1 222 ? -15.115 23.573 0.940 1.00 84.94 222 ASN A O 1
ATOM 1740 N N . HIS A 1 223 ? -13.971 24.490 2.653 1.00 85.38 223 HIS A N 1
ATOM 1741 C CA . HIS A 1 223 ? -12.673 24.488 1.979 1.00 85.38 223 HIS A CA 1
ATOM 1742 C C . HIS A 1 223 ? -12.224 23.057 1.637 1.00 85.38 223 HIS A C 1
ATOM 1744 O O . HIS A 1 223 ? -11.881 22.755 0.493 1.00 85.38 223 HIS A O 1
ATOM 1750 N N . ILE A 1 224 ? -12.317 22.136 2.602 1.00 89.19 224 ILE A N 1
ATOM 1751 C CA . ILE A 1 224 ? -11.988 20.721 2.397 1.00 89.19 224 ILE A CA 1
ATOM 1752 C C . ILE A 1 224 ? -12.923 20.083 1.360 1.00 89.19 224 ILE A C 1
ATOM 1754 O O . ILE A 1 224 ? -12.445 19.348 0.495 1.00 89.19 224 ILE A O 1
ATOM 1758 N N . ASN A 1 225 ? -14.229 20.369 1.407 1.00 89.50 225 ASN A N 1
ATOM 1759 C CA . ASN A 1 225 ? -15.228 19.830 0.480 1.00 89.50 225 ASN A CA 1
ATOM 1760 C C . ASN A 1 225 ? -14.844 20.116 -0.978 1.00 89.50 225 ASN A C 1
ATOM 1762 O O . ASN A 1 225 ? -14.836 19.198 -1.800 1.00 89.50 225 ASN A O 1
ATOM 1766 N N . GLN A 1 226 ? -14.513 21.369 -1.303 1.00 87.75 226 GLN A N 1
ATOM 1767 C CA . GLN A 1 226 ? -14.206 21.781 -2.675 1.00 87.75 226 GLN A CA 1
ATOM 1768 C C . GLN A 1 226 ? -13.008 21.008 -3.240 1.00 87.75 226 GLN A C 1
ATOM 1770 O O . GLN A 1 226 ? -13.127 20.334 -4.267 1.00 87.75 226 GLN A O 1
ATOM 1775 N N . HIS A 1 227 ? -11.875 21.038 -2.537 1.00 91.19 227 HIS A N 1
ATOM 1776 C CA . HIS A 1 227 ? -10.649 20.394 -3.008 1.00 91.19 227 HIS A CA 1
ATOM 1777 C C . HIS A 1 227 ? -10.738 18.865 -2.982 1.00 91.19 227 HIS A C 1
ATOM 1779 O O . HIS A 1 227 ? -10.191 18.202 -3.862 1.00 91.19 227 HIS A O 1
ATOM 1785 N N . SER A 1 228 ? -11.473 18.287 -2.027 1.00 94.00 228 SER A N 1
ATOM 1786 C CA . SER A 1 228 ? -11.653 16.834 -1.948 1.00 94.00 228 SER A CA 1
ATOM 1787 C C . SER A 1 228 ? -12.460 16.292 -3.128 1.00 94.00 228 SER A C 1
ATOM 1789 O O . SER A 1 228 ? -12.079 15.278 -3.708 1.00 94.00 228 SER A O 1
ATOM 1791 N N . ASN A 1 229 ? -13.543 16.966 -3.538 1.00 94.56 229 ASN A N 1
ATOM 1792 C CA . ASN A 1 229 ? -14.325 16.540 -4.706 1.00 94.56 229 ASN A CA 1
ATOM 1793 C C . ASN A 1 229 ? -13.502 16.634 -6.002 1.00 94.56 229 ASN A C 1
ATOM 1795 O O . ASN A 1 229 ? -13.549 15.718 -6.825 1.00 94.56 229 ASN A O 1
ATOM 1799 N N . ALA A 1 230 ? -12.711 17.698 -6.172 1.00 94.00 230 ALA A N 1
ATOM 1800 C CA . ALA A 1 230 ? -11.822 17.839 -7.324 1.00 94.00 230 ALA A CA 1
ATOM 1801 C C . ALA A 1 230 ? -10.742 16.740 -7.354 1.00 94.00 230 ALA A C 1
ATOM 1803 O O . ALA A 1 230 ? -10.512 16.111 -8.390 1.00 94.00 230 ALA A O 1
ATOM 1804 N N . TYR A 1 231 ? -10.157 16.417 -6.199 1.00 96.19 231 TYR A N 1
ATOM 1805 C CA . TYR A 1 231 ? -9.166 15.351 -6.079 1.00 96.19 231 TYR A CA 1
ATOM 1806 C C . TYR A 1 231 ? -9.744 13.954 -6.361 1.00 96.19 231 TYR A C 1
ATOM 1808 O O . TYR A 1 231 ? -9.112 13.148 -7.044 1.00 96.19 231 TYR A O 1
ATOM 1816 N N . ILE A 1 232 ? -10.975 13.668 -5.920 1.00 96.25 232 ILE A N 1
ATOM 1817 C CA . ILE A 1 232 ? -11.657 12.411 -6.268 1.00 96.25 232 ILE A CA 1
ATOM 1818 C C . ILE A 1 232 ? -11.799 12.290 -7.791 1.00 96.25 232 ILE A C 1
ATOM 1820 O O . ILE A 1 232 ? -11.512 11.229 -8.346 1.00 96.25 232 ILE A O 1
ATOM 1824 N N . ARG A 1 233 ? -12.187 13.372 -8.482 1.00 95.50 233 ARG A N 1
ATOM 1825 C CA . ARG A 1 233 ? -12.267 13.381 -9.953 1.00 95.50 233 ARG A CA 1
ATOM 1826 C C . ARG A 1 233 ? -10.905 13.121 -10.596 1.00 95.50 233 ARG A C 1
ATOM 1828 O O . ARG A 1 233 ? -10.849 12.339 -11.539 1.00 95.50 233 ARG A O 1
ATOM 1835 N N . LYS A 1 234 ? -9.822 13.714 -10.077 1.00 94.75 234 LYS A N 1
ATOM 1836 C CA . LYS A 1 234 ? -8.445 13.446 -10.536 1.00 94.75 234 LYS A CA 1
ATOM 1837 C C . LYS A 1 234 ? -8.125 11.948 -10.462 1.00 94.75 234 LYS A C 1
ATOM 1839 O O . LYS A 1 234 ? -7.796 11.360 -11.487 1.00 94.75 234 LYS A O 1
ATOM 1844 N N . ILE A 1 235 ? -8.270 11.315 -9.291 1.00 94.38 235 ILE A N 1
ATOM 1845 C CA . ILE A 1 235 ? -7.954 9.881 -9.138 1.00 94.38 235 ILE A CA 1
ATOM 1846 C C . ILE A 1 235 ? -8.843 9.023 -10.046 1.00 94.38 235 ILE A C 1
ATOM 1848 O O . ILE A 1 235 ? -8.375 8.064 -10.657 1.00 94.38 235 ILE A O 1
ATOM 1852 N N . MET A 1 236 ? -10.127 9.362 -10.161 1.00 92.19 236 MET A N 1
ATOM 1853 C CA . MET A 1 236 ? -11.041 8.660 -11.058 1.00 92.19 236 MET A CA 1
ATOM 1854 C C . MET A 1 236 ? -10.582 8.710 -12.516 1.00 92.19 236 MET A C 1
ATOM 1856 O O . MET A 1 236 ? -10.541 7.668 -13.166 1.00 92.19 236 MET A O 1
ATOM 1860 N N . LEU A 1 237 ? -10.169 9.882 -13.004 1.00 91.56 237 LEU A N 1
ATOM 1861 C CA . LEU A 1 237 ? -9.619 10.029 -14.351 1.00 91.56 237 LEU A CA 1
ATOM 1862 C C . LEU A 1 237 ? -8.347 9.195 -14.543 1.00 91.56 237 LEU A C 1
ATOM 1864 O O . LEU A 1 237 ? -8.155 8.625 -15.611 1.00 91.56 237 LEU A O 1
ATOM 1868 N N . GLU A 1 238 ? -7.498 9.060 -13.524 1.00 90.25 238 GLU A N 1
ATOM 1869 C CA . GLU A 1 238 ? -6.315 8.191 -13.595 1.00 90.25 238 GLU A CA 1
ATOM 1870 C C . GLU A 1 238 ? -6.681 6.697 -13.664 1.00 90.25 238 GLU A C 1
ATOM 1872 O O . GLU A 1 238 ? -6.051 5.931 -14.397 1.00 90.25 238 GLU A O 1
ATOM 1877 N N . ILE A 1 239 ? -7.719 6.270 -12.937 1.00 88.31 239 ILE A N 1
ATOM 1878 C CA . ILE A 1 239 ? -8.256 4.899 -13.005 1.00 88.31 239 ILE A CA 1
ATOM 1879 C C . ILE A 1 239 ? -8.880 4.633 -14.386 1.00 88.31 239 ILE A C 1
ATOM 1881 O O . ILE A 1 239 ? -8.722 3.538 -14.940 1.00 88.31 239 ILE A O 1
ATOM 1885 N N . GLU A 1 240 ? -9.569 5.627 -14.951 1.00 84.00 240 GLU A N 1
ATOM 1886 C CA . GLU A 1 240 ? -10.199 5.585 -16.276 1.00 84.00 240 GLU A CA 1
ATOM 1887 C C . GLU A 1 240 ? -9.183 5.633 -17.420 1.00 84.00 240 GLU A C 1
ATOM 1889 O O . GLU A 1 240 ? -9.314 4.882 -18.383 1.00 84.00 240 GLU A O 1
ATOM 1894 N N . ALA A 1 241 ? -8.107 6.413 -17.298 1.00 80.75 241 ALA A N 1
ATOM 1895 C CA . ALA A 1 241 ? -7.010 6.437 -18.267 1.00 80.75 241 ALA A CA 1
ATOM 1896 C C . ALA A 1 241 ? -6.356 5.053 -18.433 1.00 80.75 241 ALA A C 1
ATOM 1898 O O . ALA A 1 241 ? -5.840 4.712 -19.499 1.00 80.75 241 ALA A O 1
ATOM 1899 N N . ASN A 1 242 ? -6.430 4.217 -17.395 1.00 69.12 242 ASN A N 1
ATOM 1900 C CA . ASN A 1 242 ? -5.967 2.836 -17.427 1.00 69.12 242 ASN A CA 1
ATOM 1901 C C . ASN A 1 242 ? -6.967 1.858 -18.077 1.00 69.12 242 ASN A C 1
ATOM 1903 O O . ASN A 1 242 ? -6.595 0.710 -18.300 1.00 69.12 242 ASN A O 1
ATOM 1907 N N . HIS A 1 243 ? -8.194 2.271 -18.431 1.00 58.31 243 HIS A N 1
ATOM 1908 C CA . HIS A 1 243 ? -9.209 1.389 -19.039 1.00 58.31 243 HIS A CA 1
ATOM 1909 C C . HIS A 1 243 ? -8.811 0.840 -20.414 1.00 58.31 243 HIS A C 1
ATOM 1911 O O . HIS A 1 243 ? -9.296 -0.209 -20.813 1.00 58.31 243 HIS A O 1
ATOM 1917 N N . GLY A 1 244 ? -7.882 1.481 -21.132 1.00 58.09 244 GLY A N 1
ATOM 1918 C CA . GLY A 1 244 ? -7.307 0.892 -22.351 1.00 58.09 244 GLY A CA 1
ATOM 1919 C C . GLY A 1 244 ? -6.519 -0.409 -22.101 1.00 58.09 244 GLY A C 1
ATOM 1920 O O . GLY A 1 244 ? -6.192 -1.125 -23.048 1.00 58.09 244 GLY A O 1
ATOM 1921 N N . ASN A 1 245 ? -6.207 -0.713 -20.836 1.00 64.06 245 ASN A N 1
ATOM 1922 C CA . ASN A 1 245 ? -5.573 -1.937 -20.365 1.00 64.06 245 ASN A CA 1
ATOM 1923 C C . ASN A 1 245 ? -6.335 -2.442 -19.126 1.00 64.06 245 ASN A C 1
ATOM 1925 O O . ASN A 1 245 ? -5.899 -2.199 -18.002 1.00 64.06 245 ASN A O 1
ATOM 1929 N N . ASP A 1 246 ? -7.467 -3.129 -19.330 1.00 61.59 246 ASP A N 1
ATOM 1930 C CA . ASP A 1 246 ? -8.454 -3.494 -18.289 1.00 61.59 246 ASP A CA 1
ATOM 1931 C C . ASP A 1 246 ? -7.881 -4.190 -17.038 1.00 61.59 246 ASP A C 1
ATOM 1933 O O . ASP A 1 246 ? -8.532 -4.239 -15.995 1.00 61.59 246 ASP A O 1
ATOM 1937 N N . TYR A 1 247 ? -6.655 -4.713 -17.114 1.00 70.19 247 TYR A N 1
ATOM 1938 C CA . TYR A 1 247 ? -5.989 -5.409 -16.017 1.00 70.19 247 TYR A CA 1
ATOM 1939 C C . TYR A 1 247 ? -4.978 -4.566 -15.256 1.00 70.19 247 TYR A C 1
ATOM 1941 O O . TYR A 1 247 ? -4.554 -4.984 -14.187 1.00 70.19 247 TYR A O 1
ATOM 1949 N N . LYS A 1 248 ? -4.637 -3.360 -15.718 1.00 74.00 248 LYS A N 1
ATOM 1950 C CA . LYS A 1 248 ? -3.645 -2.517 -15.039 1.00 74.00 248 LYS A CA 1
ATOM 1951 C C . LYS A 1 248 ? -4.046 -2.201 -13.595 1.00 74.00 248 LYS A C 1
ATOM 1953 O O . LYS A 1 248 ? -3.192 -2.200 -12.724 1.00 74.00 248 LYS A O 1
ATOM 1958 N N . ASN A 1 249 ? -5.339 -2.020 -13.325 1.00 72.56 249 ASN A N 1
ATOM 1959 C CA . ASN A 1 249 ? -5.840 -1.799 -11.963 1.00 72.56 249 ASN A CA 1
ATOM 1960 C C . ASN A 1 249 ? -5.881 -3.087 -11.114 1.00 72.56 249 ASN A C 1
ATOM 1962 O O . ASN A 1 249 ? -6.015 -3.006 -9.901 1.00 72.56 249 ASN A O 1
ATOM 1966 N N . TYR A 1 250 ? -5.785 -4.270 -11.731 1.00 71.19 250 TYR A N 1
ATOM 1967 C CA . TYR A 1 250 ? -5.595 -5.548 -11.033 1.00 71.19 250 TYR A CA 1
ATOM 1968 C C . TYR A 1 250 ? -4.109 -5.847 -10.784 1.00 71.19 250 TYR A C 1
ATOM 1970 O O . TYR A 1 250 ? -3.776 -6.518 -9.813 1.00 71.19 250 TYR A O 1
ATOM 1978 N N . GLU A 1 251 ? -3.236 -5.358 -11.665 1.00 70.31 251 GLU A N 1
ATOM 1979 C CA . GLU A 1 251 ? -1.778 -5.473 -11.577 1.00 70.31 251 GLU A CA 1
ATOM 1980 C C . GLU A 1 251 ? -1.197 -4.480 -10.556 1.00 70.31 251 GLU A C 1
ATOM 1982 O O . GLU A 1 251 ? -0.363 -4.868 -9.739 1.00 70.31 251 GLU A O 1
ATOM 1987 N N . ASP A 1 252 ? -1.684 -3.232 -10.575 1.00 79.31 252 ASP A N 1
ATOM 1988 C CA . ASP A 1 252 ? -1.318 -2.135 -9.671 1.00 79.31 252 ASP A CA 1
ATOM 1989 C C . ASP A 1 252 ? -2.584 -1.421 -9.131 1.00 79.31 252 ASP A C 1
ATOM 1991 O O . ASP A 1 252 ? -3.028 -0.406 -9.683 1.00 79.31 252 ASP A O 1
ATOM 1995 N N . PRO A 1 253 ? -3.216 -1.948 -8.064 1.00 85.81 253 PRO A N 1
ATOM 1996 C CA . PRO A 1 253 ? -4.499 -1.452 -7.553 1.00 85.81 253 PRO A CA 1
ATOM 1997 C C . PRO A 1 253 ? -4.427 -0.151 -6.741 1.00 85.81 253 PRO A C 1
ATOM 1999 O O . PRO A 1 253 ? -5.454 0.270 -6.199 1.00 85.81 253 PRO A O 1
ATOM 2002 N N . LYS A 1 254 ? -3.260 0.504 -6.654 1.00 90.56 254 LYS A N 1
ATOM 2003 C CA . LYS A 1 254 ? -3.006 1.676 -5.790 1.00 90.56 254 LYS A CA 1
ATOM 2004 C C . LYS A 1 254 ? -4.102 2.721 -5.852 1.00 90.56 254 LYS A C 1
ATOM 2006 O O . LYS A 1 254 ? -4.664 3.088 -4.826 1.00 90.56 254 LYS A O 1
ATOM 2011 N N . ASN A 1 255 ? -4.464 3.166 -7.052 1.00 92.69 255 ASN A N 1
ATOM 2012 C CA . ASN A 1 255 ? -5.440 4.242 -7.201 1.00 92.69 255 ASN A CA 1
ATOM 2013 C C . ASN A 1 255 ? -6.843 3.831 -6.735 1.00 92.69 255 ASN A C 1
ATOM 2015 O O . ASN A 1 255 ? -7.557 4.657 -6.172 1.00 92.69 255 ASN A O 1
ATOM 2019 N N . VAL A 1 256 ? -7.231 2.560 -6.891 1.00 93.75 256 VAL A N 1
ATOM 2020 C CA . VAL A 1 256 ? -8.518 2.056 -6.384 1.00 93.75 256 VAL A CA 1
ATOM 2021 C C . VAL A 1 256 ? -8.514 2.016 -4.853 1.00 93.75 256 VAL A C 1
ATOM 2023 O O . VAL A 1 256 ? -9.479 2.452 -4.221 1.00 93.75 256 VAL A O 1
ATOM 2026 N N . ILE A 1 257 ? -7.414 1.556 -4.249 1.00 95.06 257 ILE A N 1
ATOM 2027 C CA . ILE A 1 257 ? -7.241 1.531 -2.789 1.00 95.06 257 ILE A CA 1
ATOM 2028 C C . ILE A 1 257 ? -7.293 2.959 -2.240 1.00 95.06 257 ILE A C 1
ATOM 2030 O O . ILE A 1 257 ? -8.144 3.266 -1.406 1.00 95.06 257 ILE A O 1
ATOM 2034 N N . ARG A 1 258 ? -6.458 3.855 -2.780 1.00 96.50 258 ARG A N 1
ATOM 2035 C CA . ARG A 1 258 ? -6.380 5.274 -2.401 1.00 96.50 258 ARG A CA 1
ATOM 2036 C C . ARG A 1 258 ? -7.732 5.963 -2.501 1.00 96.50 258 ARG A C 1
ATOM 2038 O O . ARG A 1 258 ? -8.133 6.635 -1.556 1.00 96.50 258 ARG A O 1
ATOM 2045 N N . LEU A 1 259 ? -8.455 5.753 -3.603 1.00 96.62 259 LEU A N 1
ATOM 2046 C CA . LEU A 1 259 ? -9.787 6.315 -3.816 1.00 96.62 259 LEU A CA 1
ATOM 2047 C C . LEU A 1 259 ? -10.763 5.885 -2.717 1.00 96.62 259 LEU A C 1
ATOM 2049 O O . LEU A 1 259 ? -11.407 6.727 -2.095 1.00 96.62 259 LEU A O 1
ATOM 2053 N N . THR A 1 260 ? -10.883 4.580 -2.468 1.00 96.56 260 THR A N 1
ATOM 2054 C CA . THR A 1 260 ? -11.853 4.078 -1.481 1.00 96.56 260 THR A CA 1
ATOM 2055 C C . THR A 1 260 ? -11.482 4.427 -0.043 1.00 96.56 260 THR A C 1
ATOM 2057 O O . THR A 1 260 ? -12.365 4.794 0.731 1.00 96.56 260 THR A O 1
ATOM 2060 N N . ALA A 1 261 ? -10.195 4.375 0.308 1.00 97.62 261 ALA A N 1
ATOM 2061 C CA . ALA A 1 261 ? -9.709 4.755 1.628 1.00 97.62 261 ALA A CA 1
ATOM 2062 C C . ALA A 1 261 ? -9.930 6.251 1.887 1.00 97.62 261 ALA A C 1
ATOM 2064 O O . ALA A 1 261 ? -10.417 6.631 2.951 1.00 97.62 261 ALA A O 1
ATOM 2065 N N . PHE A 1 262 ? -9.652 7.095 0.889 1.00 97.75 262 PHE A N 1
ATOM 2066 C CA . PHE A 1 262 ? -9.907 8.529 0.969 1.00 97.75 262 PHE A CA 1
ATOM 2067 C C . PHE A 1 262 ? -11.398 8.823 1.149 1.00 97.75 262 PHE A C 1
ATOM 2069 O O . PHE A 1 262 ? -11.769 9.550 2.064 1.00 97.75 262 PHE A O 1
ATOM 2076 N N . VAL A 1 263 ? -12.270 8.194 0.355 1.00 96.88 263 VAL A N 1
ATOM 2077 C CA . VAL A 1 263 ? -13.730 8.358 0.469 1.00 96.88 263 VAL A CA 1
ATOM 2078 C C . VAL A 1 263 ? -14.258 7.913 1.836 1.00 96.88 263 VAL A C 1
ATOM 2080 O O . VAL A 1 263 ? -15.118 8.591 2.398 1.00 96.88 263 VAL A O 1
ATOM 2083 N N . ALA A 1 264 ? -13.732 6.825 2.405 1.00 96.88 264 ALA A N 1
ATOM 2084 C CA . ALA A 1 264 ? -14.093 6.393 3.756 1.00 96.88 264 ALA A CA 1
ATOM 2085 C C . ALA A 1 264 ? -13.684 7.429 4.820 1.00 96.88 264 ALA A C 1
ATOM 2087 O O . ALA A 1 264 ? -14.481 7.763 5.694 1.00 96.88 264 ALA A O 1
ATOM 2088 N N . VAL A 1 265 ? -12.482 8.002 4.705 1.00 96.81 265 VAL A N 1
ATOM 2089 C CA . VAL A 1 265 ? -12.003 9.075 5.592 1.00 96.81 265 VAL A CA 1
ATOM 2090 C C . VAL A 1 265 ? -12.861 10.337 5.478 1.00 96.81 265 VAL A C 1
ATOM 2092 O O . VAL A 1 265 ? -13.274 10.890 6.496 1.00 96.81 265 VAL A O 1
ATOM 2095 N N . LEU A 1 266 ? -13.168 10.786 4.257 1.00 95.12 266 LEU A N 1
ATOM 2096 C CA . LEU A 1 266 ? -14.020 11.959 4.033 1.00 95.12 266 LEU A CA 1
ATOM 2097 C C . LEU A 1 266 ? -15.414 11.767 4.628 1.00 95.12 266 LEU A C 1
ATOM 2099 O O . LEU A 1 266 ? -15.955 12.676 5.259 1.00 95.12 266 LEU A O 1
ATOM 2103 N N . HIS A 1 267 ? -15.978 10.574 4.441 1.00 93.94 267 HIS A N 1
ATOM 2104 C CA . HIS A 1 267 ? -17.262 10.204 5.009 1.00 93.94 267 HIS A CA 1
ATOM 2105 C C . HIS A 1 267 ? -17.255 10.303 6.540 1.00 93.94 267 HIS A C 1
ATOM 2107 O O . HIS A 1 267 ? -18.152 10.924 7.112 1.00 93.94 267 HIS A O 1
ATOM 2113 N N . GLU A 1 268 ? -16.226 9.766 7.196 1.00 93.69 268 GLU A N 1
ATOM 2114 C CA . GLU A 1 268 ? -16.088 9.825 8.655 1.00 93.69 268 GLU A CA 1
ATOM 2115 C C . GLU A 1 268 ? -15.991 11.271 9.163 1.00 93.69 268 GLU A C 1
ATOM 2117 O O . GLU A 1 268 ? -16.717 11.695 10.073 1.00 93.69 268 GLU A O 1
ATOM 2122 N N . LEU A 1 269 ? -15.173 12.081 8.484 1.00 92.06 269 LEU A N 1
ATOM 2123 C CA . LEU A 1 269 ? -15.019 13.511 8.750 1.00 92.06 269 LEU A CA 1
ATOM 2124 C C . LEU A 1 269 ? -16.298 14.322 8.470 1.00 92.06 269 LEU A C 1
ATOM 2126 O O . LEU A 1 269 ? -16.393 15.473 8.886 1.00 92.06 269 LEU A O 1
ATOM 2130 N N . GLY A 1 270 ? -17.320 13.738 7.836 1.00 89.38 270 GLY A N 1
ATOM 2131 C CA . GLY A 1 270 ? -18.558 14.433 7.473 1.00 89.38 270 GLY A CA 1
ATOM 2132 C C . GLY A 1 270 ? -18.384 15.437 6.332 1.00 89.38 270 GLY A C 1
ATOM 2133 O O . GLY A 1 270 ? -19.188 16.358 6.211 1.00 89.38 270 GLY A O 1
ATOM 2134 N N . ILE A 1 271 ? -17.345 15.265 5.514 1.00 91.94 271 ILE A N 1
ATOM 2135 C CA . ILE A 1 271 ? -17.095 16.068 4.316 1.00 91.94 271 ILE A CA 1
ATOM 2136 C C . ILE A 1 271 ? -18.130 15.689 3.254 1.00 91.94 271 ILE A C 1
ATOM 2138 O O . ILE A 1 271 ? -18.348 14.513 2.948 1.00 91.94 271 ILE A O 1
ATOM 2142 N N . GLN A 1 272 ? -18.791 16.697 2.690 1.00 91.31 272 GLN A N 1
ATOM 2143 C CA . GLN A 1 272 ? -19.834 16.501 1.697 1.00 91.31 272 GLN A CA 1
ATOM 2144 C C . GLN A 1 272 ? -19.217 16.165 0.337 1.00 91.31 272 GLN A C 1
ATOM 2146 O O . GLN A 1 272 ? -18.506 16.963 -0.276 1.00 91.31 272 GLN A O 1
ATOM 2151 N N . MET A 1 273 ? -19.547 14.976 -0.159 1.00 92.94 273 MET A N 1
ATOM 2152 C CA . MET A 1 273 ? -19.176 14.515 -1.494 1.00 92.94 273 MET A CA 1
ATOM 2153 C C . MET A 1 273 ? -20.377 14.600 -2.437 1.00 92.94 273 MET A C 1
ATOM 2155 O O . MET A 1 273 ? -21.519 14.344 -2.046 1.00 92.94 273 MET A O 1
ATOM 2159 N N . GLU A 1 274 ? -20.133 14.944 -3.698 1.00 92.06 274 GLU A N 1
ATOM 2160 C CA . GLU A 1 274 ? -21.194 15.027 -4.698 1.00 92.06 274 GLU A CA 1
ATOM 2161 C C . GLU A 1 274 ? -21.863 13.664 -4.949 1.00 92.06 274 GLU A C 1
ATOM 2163 O O . GLU A 1 274 ? -21.199 12.659 -5.195 1.00 92.06 274 GLU A O 1
ATOM 2168 N N . GLY A 1 275 ? -23.199 13.619 -4.988 1.00 89.06 275 GLY A N 1
ATOM 2169 C CA . GLY A 1 275 ? -23.935 12.355 -5.138 1.00 89.06 275 GLY A CA 1
ATOM 2170 C C . GLY A 1 275 ? -23.620 11.586 -6.430 1.00 89.06 275 GLY A C 1
ATOM 2171 O O . GLY A 1 275 ? -23.515 10.358 -6.407 1.00 89.06 275 GLY A O 1
ATOM 2172 N N . LYS A 1 276 ? -23.417 12.293 -7.554 1.00 91.62 276 LYS A N 1
ATOM 2173 C CA . LYS A 1 276 ? -22.984 11.672 -8.822 1.00 91.62 276 LYS A CA 1
ATOM 2174 C C . LYS A 1 276 ? -21.590 11.061 -8.691 1.00 91.62 276 LYS A C 1
ATOM 2176 O O . LYS A 1 276 ? -21.371 9.959 -9.180 1.00 91.62 276 LYS A O 1
ATOM 2181 N N . LEU A 1 277 ? -20.688 11.756 -8.000 1.00 92.19 277 LEU A N 1
ATOM 2182 C CA . LEU A 1 277 ? -19.315 11.319 -7.785 1.00 92.19 277 LEU A CA 1
ATOM 2183 C C . LEU A 1 277 ? -19.268 10.062 -6.910 1.00 92.19 277 LEU A C 1
ATOM 2185 O O . LEU A 1 277 ? -18.638 9.082 -7.293 1.00 92.19 277 LEU A O 1
ATOM 2189 N N . ILE A 1 278 ? -20.025 10.036 -5.806 1.00 93.12 278 ILE A N 1
ATOM 2190 C CA . ILE A 1 278 ? -20.163 8.845 -4.951 1.00 93.12 278 ILE A CA 1
ATOM 2191 C C . ILE A 1 278 ? -20.673 7.653 -5.767 1.00 93.12 278 ILE A C 1
ATOM 2193 O O . ILE A 1 278 ? -20.136 6.554 -5.651 1.00 93.12 278 ILE A O 1
ATOM 2197 N N . LYS A 1 279 ? -21.687 7.850 -6.621 1.00 91.94 279 LYS A N 1
ATOM 2198 C CA . LYS A 1 279 ? -22.211 6.773 -7.473 1.00 91.94 279 LYS A CA 1
ATOM 2199 C C . LYS A 1 279 ? -21.126 6.199 -8.387 1.00 91.94 279 LYS A C 1
ATOM 2201 O O . LYS A 1 279 ? -21.042 4.981 -8.517 1.00 91.94 279 LYS A O 1
ATOM 2206 N N . SER A 1 280 ? -20.288 7.047 -8.977 1.00 92.12 280 SER A N 1
ATOM 2207 C CA . SER A 1 280 ? -19.183 6.590 -9.820 1.00 92.12 280 SER A CA 1
ATOM 2208 C C . SER A 1 280 ? -18.083 5.879 -9.022 1.00 92.12 280 SER A C 1
ATOM 2210 O O . SER A 1 280 ? -17.564 4.866 -9.481 1.00 92.12 280 SER A O 1
ATOM 2212 N N . VAL A 1 281 ? -17.774 6.328 -7.800 1.00 93.50 281 VAL A N 1
ATOM 2213 C CA . VAL A 1 281 ? -16.860 5.608 -6.891 1.00 93.50 281 VAL A CA 1
ATOM 2214 C C . VAL A 1 281 ? -17.395 4.210 -6.571 1.00 93.50 281 VAL A C 1
ATOM 2216 O O . VAL A 1 281 ? -16.646 3.235 -6.617 1.00 93.50 281 VAL A O 1
ATOM 2219 N N . LEU A 1 282 ? -18.693 4.092 -6.278 1.00 92.81 282 LEU A N 1
ATOM 2220 C CA . LEU A 1 282 ? -19.331 2.800 -6.014 1.00 92.81 282 LEU A CA 1
ATOM 2221 C C . LEU A 1 282 ? -19.328 1.890 -7.252 1.00 92.81 282 LEU A C 1
ATOM 2223 O O . LEU A 1 282 ? -19.135 0.683 -7.108 1.00 92.81 282 LEU A O 1
ATOM 2227 N N . ASP A 1 283 ? -19.476 2.444 -8.461 1.00 89.56 283 ASP A N 1
ATOM 2228 C CA . ASP A 1 283 ? -19.323 1.679 -9.706 1.00 89.56 283 ASP A CA 1
ATOM 2229 C C . ASP A 1 283 ? -17.904 1.104 -9.832 1.00 89.56 283 ASP A C 1
ATOM 2231 O O . ASP A 1 283 ? -17.744 -0.109 -9.992 1.00 89.56 283 ASP A O 1
ATOM 2235 N N . VAL A 1 284 ? -16.873 1.938 -9.636 1.00 89.56 284 VAL A N 1
ATOM 2236 C CA . VAL A 1 284 ? -15.463 1.508 -9.625 1.00 89.56 284 VAL A CA 1
ATOM 2237 C C . VAL A 1 284 ? -15.228 0.409 -8.583 1.00 89.56 284 VAL A C 1
ATOM 2239 O O . VAL A 1 284 ? -14.594 -0.603 -8.895 1.00 89.56 284 VAL A O 1
ATOM 2242 N N . ALA A 1 285 ? -15.766 0.566 -7.371 1.00 89.38 285 ALA A N 1
ATOM 2243 C CA . ALA A 1 285 ? -15.635 -0.416 -6.296 1.00 89.38 285 ALA A CA 1
ATOM 2244 C C . ALA A 1 285 ? -16.345 -1.746 -6.603 1.00 89.38 285 ALA A C 1
ATOM 2246 O O . ALA A 1 285 ? -15.869 -2.809 -6.198 1.00 89.38 285 ALA A O 1
ATOM 2247 N N . SER A 1 286 ? -17.477 -1.704 -7.310 1.00 85.56 286 SER A N 1
ATOM 2248 C CA . SER A 1 286 ? -18.233 -2.899 -7.707 1.00 85.56 286 SER A CA 1
ATOM 2249 C C . SER A 1 286 ? -17.590 -3.648 -8.879 1.00 85.56 286 SER A C 1
ATOM 2251 O O . SER A 1 286 ? -17.673 -4.877 -8.961 1.00 85.56 286 SER A O 1
ATOM 2253 N N . ARG A 1 287 ? -16.906 -2.912 -9.763 1.00 83.00 287 ARG A N 1
ATOM 2254 C CA . ARG A 1 287 ? -16.193 -3.451 -10.923 1.00 83.00 287 ARG A CA 1
ATOM 2255 C C . ARG A 1 287 ? -14.985 -4.285 -10.510 1.00 83.00 287 ARG A C 1
ATOM 2257 O O . ARG A 1 287 ? -14.762 -5.358 -11.064 1.00 83.00 287 ARG A O 1
ATOM 2264 N N . HIS A 1 288 ? -14.234 -3.816 -9.519 1.00 83.00 288 HIS A N 1
ATOM 2265 C CA . HIS A 1 288 ? -13.026 -4.472 -9.026 1.00 83.00 288 HIS A CA 1
ATOM 2266 C C . HIS A 1 288 ? -13.355 -5.334 -7.807 1.00 83.00 288 HIS A C 1
ATOM 2268 O O . HIS A 1 288 ? -13.090 -4.953 -6.675 1.00 83.00 288 HIS A O 1
ATOM 2274 N N . LYS A 1 289 ? -13.973 -6.501 -8.017 1.00 77.94 289 LYS A N 1
ATOM 2275 C CA . LYS A 1 289 ? -14.487 -7.332 -6.909 1.00 77.94 289 LYS A CA 1
ATOM 2276 C C . LYS A 1 289 ? -13.403 -7.805 -5.938 1.00 77.94 289 LYS A C 1
ATOM 2278 O O . LYS A 1 289 ? -13.669 -7.916 -4.740 1.00 77.94 289 LYS A O 1
ATOM 2283 N N . ARG A 1 290 ? -12.218 -8.108 -6.469 1.00 81.12 290 ARG A N 1
ATOM 2284 C CA . ARG A 1 290 ? -11.067 -8.643 -5.742 1.00 81.12 290 ARG A CA 1
ATOM 2285 C C . ARG A 1 290 ? -9.786 -8.123 -6.385 1.00 81.12 290 ARG A C 1
ATOM 2287 O O . ARG A 1 290 ? -9.639 -8.207 -7.600 1.00 81.12 290 ARG A O 1
ATOM 2294 N N . LEU A 1 291 ? -8.887 -7.593 -5.568 1.00 85.19 291 LEU A N 1
ATOM 2295 C CA . LEU A 1 291 ? -7.600 -7.022 -5.957 1.00 85.19 291 LEU A CA 1
ATOM 2296 C C . LEU A 1 291 ? -6.497 -7.668 -5.117 1.00 85.19 291 LEU A C 1
ATOM 2298 O O . LEU A 1 291 ? -6.712 -7.951 -3.941 1.00 85.19 291 LEU A O 1
ATOM 2302 N N . ALA A 1 292 ? -5.334 -7.927 -5.707 1.00 83.12 292 ALA A N 1
ATOM 2303 C CA . ALA A 1 292 ? -4.181 -8.430 -4.968 1.00 83.12 292 ALA A CA 1
ATOM 2304 C C . ALA A 1 292 ? -3.437 -7.242 -4.340 1.00 83.12 292 ALA A C 1
ATOM 2306 O O . ALA A 1 292 ? -2.952 -6.384 -5.070 1.00 83.12 292 ALA A O 1
ATOM 2307 N N . LEU A 1 293 ? -3.374 -7.167 -3.006 1.00 81.00 293 LEU A N 1
ATOM 2308 C CA . LEU A 1 293 ? -2.605 -6.124 -2.307 1.00 81.00 293 LEU A CA 1
ATOM 2309 C C . LEU A 1 293 ? -1.132 -6.505 -2.212 1.00 81.00 293 LEU A C 1
ATOM 2311 O O . LEU A 1 293 ? -0.248 -5.704 -2.478 1.00 81.00 293 LEU A O 1
ATOM 2315 N N . ASN A 1 294 ? -0.906 -7.761 -1.843 1.00 69.94 294 ASN A N 1
ATOM 2316 C CA . ASN A 1 294 ? 0.369 -8.455 -1.863 1.00 69.94 294 ASN A CA 1
ATOM 2317 C C . ASN A 1 294 ? 0.077 -9.894 -2.284 1.00 69.94 294 ASN A C 1
ATOM 2319 O O . ASN A 1 294 ? -1.019 -10.373 -2.029 1.00 69.94 294 ASN A O 1
ATOM 2323 N N . GLN A 1 295 ? 1.029 -10.583 -2.909 1.00 66.94 295 GLN A N 1
ATOM 2324 C CA . GLN A 1 295 ? 0.863 -11.883 -3.591 1.00 66.94 295 GLN A CA 1
ATOM 2325 C C . GLN A 1 295 ? -0.151 -12.872 -2.960 1.00 66.94 295 GLN A C 1
ATOM 2327 O O . GLN A 1 295 ? -0.885 -13.532 -3.691 1.00 66.94 295 GLN A O 1
ATOM 2332 N N . SER A 1 296 ? -0.218 -12.987 -1.626 1.00 70.44 296 SER A N 1
ATOM 2333 C CA . SER A 1 296 ? -1.163 -13.855 -0.899 1.00 70.44 296 SER A CA 1
ATOM 2334 C C . SER A 1 296 ? -2.405 -13.159 -0.316 1.00 70.44 296 SER A C 1
ATOM 2336 O O . SER A 1 296 ? -3.375 -13.842 0.009 1.00 70.44 296 SER A O 1
ATOM 2338 N N . VAL A 1 297 ? -2.400 -11.832 -0.187 1.00 80.75 297 VAL A N 1
ATOM 2339 C CA . VAL A 1 297 ? -3.447 -11.025 0.457 1.00 80.75 297 VAL A CA 1
ATOM 2340 C C . VAL A 1 297 ? -4.335 -10.378 -0.595 1.00 80.75 297 VAL A C 1
ATOM 2342 O O . VAL A 1 297 ? -3.889 -9.608 -1.450 1.00 80.75 297 VAL A O 1
ATOM 2345 N N . CYS A 1 298 ? -5.624 -10.686 -0.521 1.00 84.81 298 CYS A N 1
ATOM 2346 C CA . CYS A 1 298 ? -6.621 -10.181 -1.457 1.00 84.81 298 CYS A CA 1
ATOM 2347 C C . CYS A 1 298 ? -7.553 -9.196 -0.776 1.00 84.81 298 CYS A C 1
ATOM 2349 O O . CYS A 1 298 ? -7.971 -9.431 0.341 1.00 84.81 298 CYS A O 1
ATOM 2351 N N . TRP A 1 299 ? -7.981 -8.160 -1.473 1.00 91.38 299 TRP A N 1
ATOM 2352 C CA . TRP A 1 299 ? -8.825 -7.124 -0.898 1.00 91.38 299 TRP A CA 1
ATOM 2353 C C . TRP A 1 299 ? -9.994 -6.787 -1.811 1.00 91.38 299 TRP A C 1
ATOM 2355 O O . TRP A 1 299 ? -9.898 -6.902 -3.036 1.00 91.38 299 TRP A O 1
ATOM 2365 N N . SER A 1 300 ? -11.117 -6.393 -1.213 1.00 90.06 300 SER A N 1
ATOM 2366 C CA . SER A 1 300 ? -12.322 -6.006 -1.941 1.00 90.06 300 SER A CA 1
ATOM 2367 C C . SER A 1 300 ? -12.712 -4.561 -1.606 1.00 90.06 300 SER A C 1
ATOM 2369 O O . SER A 1 300 ? -13.124 -4.298 -0.473 1.00 90.06 300 SER A O 1
ATOM 2371 N N . PRO A 1 301 ? -12.681 -3.640 -2.587 1.00 92.19 301 PRO A N 1
ATOM 2372 C CA . PRO A 1 301 ? -13.132 -2.258 -2.425 1.00 92.19 301 PRO A CA 1
ATOM 2373 C C . PRO A 1 301 ? -14.558 -2.151 -1.875 1.00 92.19 301 PRO A C 1
ATOM 2375 O O . PRO A 1 301 ? -14.846 -1.332 -1.005 1.00 92.19 301 PRO A O 1
ATOM 2378 N N . SER A 1 302 ? -15.464 -3.003 -2.363 1.00 90.69 302 SER A N 1
ATOM 2379 C CA . SER A 1 302 ? -16.864 -2.996 -1.935 1.00 90.69 302 SER A CA 1
ATOM 2380 C C . SER A 1 302 ? -17.026 -3.499 -0.498 1.00 90.69 302 SER A C 1
ATOM 2382 O O . SER A 1 302 ? -17.787 -2.907 0.265 1.00 90.69 302 SER A O 1
ATOM 2384 N N . ALA A 1 303 ? -16.297 -4.552 -0.104 1.00 91.69 303 ALA A N 1
ATOM 2385 C CA . ALA A 1 303 ? -16.318 -5.042 1.277 1.00 91.69 303 ALA A CA 1
ATOM 2386 C C . ALA A 1 303 ? -15.725 -4.008 2.245 1.00 91.69 303 ALA A C 1
ATOM 2388 O O . ALA A 1 303 ? -16.285 -3.765 3.313 1.00 91.69 303 ALA A O 1
ATOM 2389 N N . PHE A 1 304 ? -14.644 -3.344 1.834 1.00 94.69 304 PHE A N 1
ATOM 2390 C CA . PHE A 1 304 ? -14.009 -2.280 2.599 1.00 94.69 304 PHE A CA 1
ATOM 2391 C C . PHE A 1 304 ? -14.964 -1.106 2.857 1.00 94.69 304 PHE A C 1
ATOM 2393 O O . PHE A 1 304 ? -15.177 -0.719 4.007 1.00 94.69 304 PHE A O 1
ATOM 2400 N N . LEU A 1 305 ? -15.616 -0.584 1.813 1.00 94.38 305 LEU A N 1
ATOM 2401 C CA . LEU A 1 305 ? -16.607 0.485 1.967 1.00 94.38 305 LEU A CA 1
ATOM 2402 C C . LEU A 1 305 ? -17.830 0.026 2.778 1.00 94.38 305 LEU A C 1
ATOM 2404 O O . LEU A 1 305 ? -18.372 0.808 3.553 1.00 94.38 305 LEU A O 1
ATOM 2408 N N . ALA A 1 306 ? -18.250 -1.237 2.662 1.00 92.00 306 ALA A N 1
ATOM 2409 C CA . ALA A 1 306 ? -19.340 -1.785 3.474 1.00 92.00 306 ALA A CA 1
ATOM 2410 C C . ALA A 1 306 ? -18.999 -1.841 4.968 1.00 92.00 306 ALA A C 1
ATOM 2412 O O . ALA A 1 306 ? -19.886 -1.633 5.799 1.00 92.00 306 ALA A O 1
ATOM 2413 N N . ARG A 1 307 ? -17.727 -2.083 5.304 1.00 92.31 307 ARG A N 1
ATOM 2414 C CA . ARG A 1 307 ? -17.224 -2.097 6.682 1.00 92.31 307 ARG A CA 1
ATOM 2415 C C . ARG A 1 307 ? -17.049 -0.687 7.249 1.00 92.31 307 ARG A C 1
ATOM 2417 O O . ARG A 1 307 ? -17.424 -0.455 8.392 1.00 92.31 307 ARG A O 1
ATOM 2424 N N . HIS A 1 308 ? -16.513 0.242 6.459 1.00 93.44 308 HIS A N 1
ATOM 2425 C CA . HIS A 1 308 ? -16.027 1.536 6.957 1.00 93.44 308 HIS A CA 1
ATOM 2426 C C . HIS A 1 308 ? -16.870 2.754 6.551 1.00 93.44 308 HIS A C 1
ATOM 2428 O O . HIS A 1 308 ? -16.708 3.826 7.118 1.00 93.44 308 HIS A O 1
ATOM 2434 N N . ALA A 1 309 ? -17.787 2.615 5.593 1.00 91.38 309 ALA A N 1
ATOM 2435 C CA . ALA A 1 309 ? -18.639 3.699 5.099 1.00 91.38 309 ALA A CA 1
ATOM 2436 C C . ALA A 1 309 ? -20.042 3.188 4.714 1.00 91.38 309 ALA A C 1
ATOM 2438 O O . ALA A 1 309 ? -20.598 3.533 3.668 1.00 91.38 309 ALA A O 1
ATOM 2439 N N . LYS A 1 310 ? -20.629 2.337 5.567 1.00 88.50 310 LYS A N 1
ATOM 2440 C CA . LYS A 1 310 ? -21.873 1.590 5.297 1.00 88.50 310 LYS A CA 1
ATOM 2441 C C . LYS A 1 310 ? -23.043 2.467 4.830 1.00 88.50 310 LYS A C 1
ATOM 2443 O O . LYS A 1 310 ? -23.816 2.062 3.969 1.00 88.50 310 LYS A O 1
ATOM 2448 N N . THR A 1 311 ? -23.163 3.676 5.366 1.00 88.69 311 THR A N 1
ATOM 2449 C CA . THR A 1 311 ? -24.209 4.665 5.041 1.00 88.69 311 THR A CA 1
ATOM 2450 C C . THR A 1 311 ? -24.119 5.230 3.621 1.00 88.69 311 THR A C 1
ATOM 2452 O O . THR A 1 311 ? -25.117 5.751 3.116 1.00 88.69 311 THR A O 1
ATOM 2455 N N . LEU A 1 312 ? -22.968 5.105 2.948 1.00 85.62 312 LEU A N 1
ATOM 2456 C CA . LEU A 1 312 ? -22.829 5.437 1.527 1.00 85.62 312 LEU A CA 1
ATOM 2457 C C . LEU A 1 312 ? -23.457 4.370 0.618 1.00 85.62 312 LEU A C 1
ATOM 2459 O O . LEU A 1 312 ? -23.888 4.678 -0.493 1.00 85.62 312 LEU A O 1
ATOM 2463 N N . ILE A 1 313 ? -23.558 3.125 1.087 1.00 81.69 313 ILE A N 1
ATOM 2464 C CA . ILE A 1 313 ? -24.067 1.987 0.315 1.00 81.69 313 ILE A CA 1
ATOM 2465 C C . ILE A 1 313 ? -25.569 1.851 0.591 1.00 81.69 313 ILE A C 1
ATOM 2467 O O . ILE A 1 313 ? -26.021 1.022 1.374 1.00 81.69 313 ILE A O 1
ATOM 2471 N N . LYS A 1 314 ? -26.370 2.716 -0.042 1.00 66.19 314 LYS A N 1
ATOM 2472 C CA . LYS A 1 314 ? -27.842 2.731 0.117 1.00 66.19 314 LYS A CA 1
ATOM 2473 C C . LYS A 1 314 ? -28.572 1.663 -0.705 1.00 66.19 314 LYS A C 1
ATOM 2475 O O . LYS A 1 314 ? -29.748 1.409 -0.476 1.00 66.19 314 LYS A O 1
ATOM 2480 N N . THR A 1 315 ? -27.878 1.028 -1.644 1.00 52.34 315 THR A N 1
ATOM 2481 C CA . THR A 1 315 ? -28.443 0.015 -2.542 1.00 52.34 315 THR A CA 1
ATOM 2482 C C . THR A 1 315 ? -27.370 -1.036 -2.794 1.00 52.34 315 THR A C 1
ATOM 2484 O O . THR A 1 315 ? -26.277 -0.656 -3.225 1.00 52.34 315 THR A O 1
ATOM 2487 N N . PRO A 1 316 ? -27.635 -2.336 -2.561 1.00 47.75 316 PRO A N 1
ATOM 2488 C CA . PRO A 1 316 ? -26.779 -3.383 -3.095 1.00 47.75 316 PRO A CA 1
ATOM 2489 C C . PRO A 1 316 ? -26.692 -3.166 -4.609 1.00 47.75 316 PRO A C 1
ATOM 2491 O O . PRO A 1 316 ? -27.738 -2.971 -5.240 1.00 47.75 316 PRO A O 1
ATOM 2494 N N . PRO A 1 317 ? -25.495 -3.151 -5.213 1.00 47.84 317 PRO A N 1
ATOM 2495 C CA . PRO A 1 317 ? -25.404 -3.052 -6.655 1.00 47.84 317 PRO A CA 1
ATOM 2496 C C . PRO A 1 317 ? -26.128 -4.265 -7.248 1.00 47.84 317 PRO A C 1
ATOM 2498 O O . PRO A 1 317 ? -25.675 -5.400 -7.100 1.00 47.84 317 PRO A O 1
ATOM 2501 N N . GLN A 1 318 ? -27.263 -4.038 -7.919 1.00 39.53 318 GLN A N 1
ATOM 2502 C CA . GLN A 1 318 ? -27.804 -4.999 -8.876 1.00 39.53 318 GLN A CA 1
ATOM 2503 C C . GLN A 1 318 ? -26.831 -5.057 -10.056 1.00 39.53 318 GLN A C 1
ATOM 2505 O O . GLN A 1 318 ? -27.053 -4.477 -11.116 1.00 39.53 318 GLN A O 1
ATOM 2510 N N . ALA A 1 319 ? -25.711 -5.745 -9.867 1.00 41.94 319 ALA A N 1
ATOM 2511 C CA . ALA A 1 319 ? -24.904 -6.185 -10.980 1.00 41.94 319 ALA A CA 1
ATOM 2512 C C . ALA A 1 319 ? -25.675 -7.333 -11.634 1.00 41.94 319 ALA A C 1
ATOM 2514 O O . ALA A 1 319 ? -25.654 -8.463 -11.145 1.00 41.94 319 ALA A O 1
ATOM 2515 N N . LYS A 1 320 ? -26.391 -7.041 -12.726 1.00 35.81 320 LYS A N 1
ATOM 2516 C CA . LYS A 1 320 ? -26.830 -8.090 -13.648 1.00 35.81 320 LYS A CA 1
ATOM 2517 C C . LYS A 1 320 ? -25.577 -8.882 -14.047 1.00 35.81 320 LYS A C 1
ATOM 2519 O O . LYS A 1 320 ? -24.637 -8.274 -14.563 1.00 35.81 320 LYS A O 1
ATOM 2524 N N . PRO A 1 321 ? -25.519 -10.202 -13.818 1.00 40.75 321 PRO A N 1
ATOM 2525 C CA . PRO A 1 321 ? -24.433 -11.029 -14.315 1.00 40.75 321 PRO A CA 1
ATOM 2526 C C . PRO A 1 321 ? -24.674 -11.235 -15.814 1.00 40.75 321 PRO A C 1
ATOM 2528 O O . PRO A 1 321 ? -25.166 -12.278 -16.226 1.00 40.75 321 PRO A O 1
ATOM 2531 N N . GLN A 1 322 ? -24.440 -10.210 -16.634 1.00 38.78 322 GLN A N 1
ATOM 2532 C CA . GLN A 1 322 ? -24.683 -10.287 -18.072 1.00 38.78 322 GLN A CA 1
ATOM 2533 C C . GLN A 1 322 ? -23.366 -10.242 -18.855 1.00 38.78 322 GLN A C 1
ATOM 2535 O O . GLN A 1 322 ? -22.652 -9.246 -18.872 1.00 38.78 322 GLN A O 1
ATOM 2540 N N . ASP A 1 323 ? -23.082 -11.377 -19.497 1.00 39.22 323 ASP A N 1
ATOM 2541 C CA . ASP A 1 323 ? -22.463 -11.508 -20.823 1.00 39.22 323 ASP A CA 1
ATOM 2542 C C . ASP A 1 323 ? -20.996 -11.109 -21.058 1.00 39.22 323 ASP A C 1
ATOM 2544 O O . ASP A 1 323 ? -20.549 -11.019 -22.200 1.00 39.22 323 ASP A O 1
ATOM 2548 N N . ASN A 1 324 ? -20.186 -10.959 -20.010 1.00 48.91 324 ASN A N 1
ATOM 2549 C CA . ASN A 1 324 ? -18.788 -10.544 -20.184 1.00 48.91 324 ASN A CA 1
ATOM 2550 C C . ASN A 1 324 ? -17.778 -11.705 -20.355 1.00 48.91 324 ASN A C 1
ATOM 2552 O O . ASN A 1 324 ? -16.609 -11.486 -20.640 1.00 48.91 324 ASN A O 1
ATOM 2556 N N . HIS A 1 325 ? -18.172 -12.977 -20.244 1.00 53.12 325 HIS A N 1
ATOM 2557 C CA . HIS A 1 325 ? -17.189 -14.076 -20.275 1.00 53.12 325 HIS A CA 1
ATOM 2558 C C . HIS A 1 325 ? -16.437 -14.221 -21.612 1.00 53.12 325 HIS A C 1
ATOM 2560 O O . HIS A 1 325 ? -15.249 -14.543 -21.612 1.00 53.12 325 HIS A O 1
ATOM 2566 N N . LYS A 1 326 ? -17.089 -13.945 -22.750 1.00 52.88 326 LYS A N 1
ATOM 2567 C CA . LYS A 1 326 ? -16.457 -14.055 -24.079 1.00 52.88 326 LYS A CA 1
ATOM 2568 C C . LYS A 1 326 ? -15.516 -12.883 -24.386 1.00 52.88 326 LYS A C 1
ATOM 2570 O O . LYS A 1 326 ? -14.425 -13.110 -24.906 1.00 52.88 326 LYS A O 1
ATOM 2575 N N . SER A 1 327 ? -15.902 -11.656 -24.026 1.00 57.34 327 SER A N 1
ATOM 2576 C CA . SER A 1 327 ? -15.057 -10.458 -24.158 1.00 57.34 327 SER A CA 1
ATOM 2577 C C . SER A 1 327 ? -13.838 -10.536 -23.233 1.00 57.34 327 SER A C 1
ATOM 2579 O O . SER A 1 327 ? -12.717 -10.292 -23.678 1.00 57.34 327 SER A O 1
ATOM 2581 N N . HIS A 1 328 ? -14.029 -10.991 -21.989 1.00 63.53 328 HIS A N 1
ATOM 2582 C CA . HIS A 1 328 ? -12.938 -11.232 -21.043 1.00 63.53 328 HIS A CA 1
ATOM 2583 C C . HIS A 1 328 ? -11.967 -12.310 -21.535 1.00 63.53 328 HIS A C 1
ATOM 2585 O O . HIS A 1 328 ? -10.758 -12.125 -21.436 1.00 63.53 328 HIS A O 1
ATOM 2591 N N . HIS A 1 329 ? -12.456 -13.419 -22.100 1.00 67.94 329 HIS A N 1
ATOM 2592 C CA . HIS A 1 329 ? -11.573 -14.472 -22.611 1.00 67.94 329 HIS A CA 1
ATOM 2593 C C . HIS A 1 329 ? -10.725 -13.992 -23.801 1.00 67.94 329 HIS A C 1
ATOM 2595 O O . HIS A 1 329 ? -9.518 -14.230 -23.842 1.00 67.94 329 HIS A O 1
ATOM 2601 N N . ALA A 1 330 ? -11.326 -13.283 -24.762 1.00 67.88 330 ALA A N 1
ATOM 2602 C CA . ALA A 1 330 ? -10.601 -12.739 -25.913 1.00 67.88 330 ALA A CA 1
ATOM 2603 C C . ALA A 1 330 ? -9.529 -11.716 -25.495 1.00 67.88 330 ALA A C 1
ATOM 2605 O O . ALA A 1 330 ? -8.414 -11.707 -26.022 1.00 67.88 330 ALA A O 1
ATOM 2606 N N . LEU A 1 331 ? -9.849 -10.880 -24.510 1.00 69.06 331 LEU A N 1
ATOM 2607 C CA . LEU A 1 331 ? -8.918 -9.919 -23.941 1.00 69.06 331 LEU A CA 1
ATOM 2608 C C . LEU A 1 331 ? -7.780 -10.597 -23.161 1.00 69.06 331 LEU A C 1
ATOM 2610 O O . LEU A 1 331 ? -6.625 -10.196 -23.302 1.00 69.06 331 LEU A O 1
ATOM 2614 N N . MET A 1 332 ? -8.076 -11.656 -22.401 1.00 73.19 332 MET A N 1
ATOM 2615 C CA . MET A 1 332 ? -7.059 -12.448 -21.700 1.00 73.19 332 MET A CA 1
ATOM 2616 C C . MET A 1 332 ? -6.063 -13.089 -22.655 1.00 73.19 332 MET A C 1
ATOM 2618 O O . MET A 1 332 ? -4.858 -13.017 -22.421 1.00 73.19 332 MET A O 1
ATOM 2622 N N . GLU A 1 333 ? -6.535 -13.641 -23.769 1.00 78.62 333 GLU A N 1
ATOM 2623 C CA . GLU A 1 333 ? -5.644 -14.197 -24.787 1.00 78.62 333 GLU A CA 1
ATOM 2624 C C . GLU A 1 333 ? -4.782 -13.109 -25.452 1.00 78.62 333 GLU A C 1
ATOM 2626 O O . GLU A 1 333 ? -3.577 -13.296 -25.638 1.00 78.62 333 GLU A O 1
ATOM 2631 N N . LYS A 1 334 ? -5.338 -11.916 -25.709 1.00 80.50 334 LYS A N 1
ATOM 2632 C CA . LYS A 1 334 ? -4.558 -10.762 -26.193 1.00 80.50 334 LYS A CA 1
ATOM 2633 C C . LYS A 1 334 ? -3.453 -10.361 -25.209 1.00 80.50 334 LYS A C 1
ATOM 2635 O O . LYS A 1 334 ? -2.339 -10.039 -25.628 1.00 80.50 334 LYS A O 1
ATOM 2640 N N . ILE A 1 335 ? -3.741 -10.393 -23.912 1.00 79.19 335 ILE A N 1
ATOM 2641 C CA . ILE A 1 335 ? -2.783 -10.052 -22.854 1.00 79.19 335 ILE A CA 1
ATOM 2642 C C . ILE A 1 335 ? -1.698 -11.112 -22.735 1.00 79.19 335 ILE A C 1
ATOM 2644 O O . ILE A 1 335 ? -0.523 -10.759 -22.762 1.00 79.19 335 ILE A O 1
ATOM 2648 N N . LYS A 1 336 ? -2.058 -12.398 -22.732 1.00 82.81 336 LYS A N 1
ATOM 2649 C CA . LYS A 1 336 ? -1.097 -13.509 -22.790 1.00 82.81 336 LYS A CA 1
ATOM 2650 C C . LYS A 1 336 ? -0.106 -13.355 -23.936 1.00 82.81 336 LYS A C 1
ATOM 2652 O O . LYS A 1 336 ? 1.100 -13.508 -23.743 1.00 82.81 336 LYS A O 1
ATOM 2657 N N . LEU A 1 337 ? -0.602 -13.054 -25.136 1.00 84.94 337 LEU A N 1
ATOM 2658 C CA . LEU A 1 337 ? 0.244 -12.849 -26.313 1.00 84.94 337 LEU A CA 1
ATOM 2659 C C . LEU A 1 337 ? 1.157 -11.627 -26.144 1.00 84.94 337 LEU A C 1
ATOM 2661 O O . LEU A 1 337 ? 2.338 -11.680 -26.500 1.00 84.94 337 LEU A O 1
ATOM 2665 N N . SER A 1 338 ? 0.632 -10.545 -25.566 1.00 86.38 338 SER A N 1
ATOM 2666 C CA . SER A 1 338 ? 1.404 -9.344 -25.234 1.00 86.38 338 SER A CA 1
ATOM 2667 C C . SER A 1 338 ? 2.524 -9.648 -24.238 1.00 86.38 338 SER A C 1
ATOM 2669 O O . SER A 1 338 ? 3.674 -9.278 -24.478 1.00 86.38 338 SER A O 1
ATOM 2671 N N . ASP A 1 339 ? 2.227 -10.398 -23.178 1.00 87.38 339 ASP A N 1
ATOM 2672 C CA . ASP A 1 339 ? 3.193 -10.803 -22.161 1.00 87.38 339 ASP A CA 1
ATOM 2673 C C . ASP A 1 339 ? 4.289 -11.674 -22.771 1.00 87.38 339 ASP A C 1
ATOM 2675 O O . ASP A 1 339 ? 5.475 -11.392 -22.612 1.00 87.38 339 ASP A O 1
ATOM 2679 N N . GLN A 1 340 ? 3.931 -12.672 -23.579 1.00 88.94 340 GLN A N 1
ATOM 2680 C CA . GLN A 1 340 ? 4.927 -13.483 -24.280 1.00 88.94 340 GLN A CA 1
ATOM 2681 C C . GLN A 1 340 ? 5.840 -12.635 -25.176 1.00 88.94 340 GLN A C 1
ATOM 2683 O O . GLN A 1 340 ? 7.052 -12.870 -25.217 1.00 88.94 340 GLN A O 1
ATOM 2688 N N . LYS A 1 341 ? 5.288 -11.640 -25.881 1.00 90.75 341 LYS A N 1
ATOM 2689 C CA . LYS A 1 341 ? 6.068 -10.724 -26.723 1.00 90.75 341 LYS A CA 1
ATOM 2690 C C . LYS A 1 341 ? 7.008 -9.853 -25.884 1.00 90.75 341 LYS A C 1
ATOM 2692 O O . LYS A 1 341 ? 8.187 -9.757 -26.224 1.00 90.75 341 LYS A O 1
ATOM 2697 N N . LYS A 1 342 ? 6.518 -9.265 -24.788 1.00 90.31 342 LYS A N 1
ATOM 2698 C CA . LYS A 1 342 ? 7.316 -8.454 -23.853 1.00 90.31 342 LYS A CA 1
ATOM 2699 C C . LYS A 1 342 ? 8.436 -9.271 -23.207 1.00 90.31 342 LYS A C 1
ATOM 2701 O O . LYS A 1 342 ? 9.579 -8.831 -23.227 1.00 90.31 342 LYS A O 1
ATOM 2706 N N . CYS A 1 343 ? 8.143 -10.484 -22.735 1.00 94.25 343 CYS A N 1
ATOM 2707 C CA . CYS A 1 343 ? 9.136 -11.401 -22.169 1.00 94.25 343 CYS A CA 1
ATOM 2708 C C . CYS A 1 343 ? 10.253 -11.708 -23.174 1.00 94.25 343 CYS A C 1
ATOM 2710 O O . CYS A 1 343 ? 11.430 -11.573 -22.848 1.00 94.25 343 CYS A O 1
ATOM 2712 N N . ARG A 1 344 ? 9.907 -12.052 -24.425 1.00 93.31 344 ARG A N 1
ATOM 2713 C CA . ARG A 1 344 ? 10.911 -12.291 -25.478 1.00 93.31 344 ARG A CA 1
ATOM 2714 C C . ARG A 1 344 ? 11.759 -11.049 -25.746 1.00 93.31 344 ARG A C 1
ATOM 2716 O O . ARG A 1 344 ? 12.974 -11.168 -25.854 1.00 93.31 344 ARG A O 1
ATOM 2723 N N . HIS A 1 345 ? 11.127 -9.878 -25.827 1.00 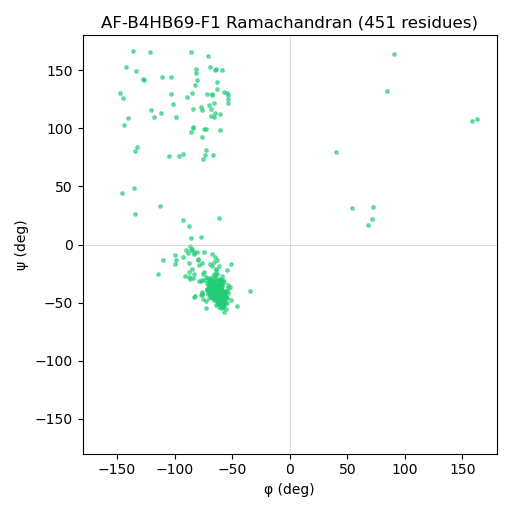94.62 345 HIS A N 1
ATOM 2724 C CA . HIS A 1 345 ? 11.830 -8.616 -26.041 1.00 94.62 345 HIS A CA 1
ATOM 2725 C C . HIS A 1 345 ? 12.821 -8.315 -24.909 1.00 94.62 345 HIS A C 1
ATOM 2727 O O . HIS A 1 345 ? 13.983 -8.027 -25.186 1.00 94.62 345 HIS A O 1
ATOM 2733 N N . LEU A 1 346 ? 12.395 -8.456 -23.648 1.00 94.44 346 LEU A N 1
ATOM 2734 C CA . LEU A 1 346 ? 13.265 -8.319 -22.477 1.00 94.44 346 LEU A CA 1
ATOM 2735 C C . LEU A 1 346 ? 14.445 -9.292 -22.535 1.00 94.44 346 LEU A C 1
ATOM 2737 O O . LEU A 1 346 ? 15.581 -8.879 -22.329 1.00 94.44 346 LEU A O 1
ATOM 2741 N N . GLY A 1 347 ? 14.205 -10.553 -22.900 1.00 95.56 347 GLY A N 1
ATOM 2742 C CA . GLY A 1 347 ? 15.270 -11.540 -23.076 1.00 95.56 347 GLY A CA 1
ATOM 2743 C C . GLY A 1 347 ? 16.329 -11.112 -24.091 1.00 95.56 347 GLY A C 1
ATOM 2744 O O . GLY A 1 347 ? 17.524 -11.238 -23.827 1.00 95.56 347 GLY A O 1
ATOM 2745 N N . THR A 1 348 ? 15.911 -10.556 -25.233 1.00 96.25 348 THR A N 1
ATOM 2746 C CA . THR A 1 348 ? 16.840 -10.007 -26.231 1.00 96.25 348 THR A CA 1
ATOM 2747 C C . THR A 1 348 ? 17.639 -8.830 -25.671 1.00 96.25 348 THR A C 1
ATOM 2749 O O . THR A 1 348 ? 18.858 -8.800 -25.832 1.00 96.25 348 THR A O 1
ATOM 2752 N N . GLN A 1 349 ? 16.988 -7.891 -24.978 1.00 96.25 349 GLN A N 1
ATOM 2753 C CA . GLN A 1 349 ? 17.661 -6.728 -24.387 1.00 96.25 349 GLN A CA 1
ATOM 2754 C C . GLN A 1 349 ? 18.689 -7.126 -23.323 1.00 96.25 349 GLN A C 1
ATOM 2756 O O . GLN A 1 349 ? 19.810 -6.619 -23.327 1.00 96.25 349 GLN A O 1
ATOM 2761 N N . ILE A 1 350 ? 18.334 -8.073 -22.453 1.00 96.31 350 ILE A N 1
ATOM 2762 C CA . ILE A 1 350 ? 19.215 -8.588 -21.400 1.00 96.31 350 ILE A CA 1
ATOM 2763 C C . ILE A 1 350 ? 20.404 -9.329 -22.013 1.00 96.31 350 ILE A C 1
ATOM 2765 O O . ILE A 1 350 ? 21.535 -9.118 -21.589 1.00 96.31 350 ILE A O 1
ATOM 2769 N N . CYS A 1 351 ? 20.187 -10.130 -23.059 1.00 94.75 351 CYS A N 1
ATOM 2770 C CA . CYS A 1 351 ? 21.275 -10.813 -23.758 1.00 94.75 351 CYS A CA 1
ATOM 2771 C C . CYS A 1 351 ? 22.281 -9.821 -24.367 1.00 94.75 351 CYS A C 1
ATOM 2773 O O . CYS A 1 351 ? 23.488 -9.949 -24.147 1.00 94.75 351 CYS A O 1
ATOM 2775 N N . LEU A 1 352 ? 21.795 -8.793 -25.075 1.00 95.12 352 LEU A N 1
ATOM 2776 C CA . LEU A 1 352 ? 22.649 -7.736 -25.629 1.00 95.12 352 LEU A CA 1
ATOM 2777 C C . LEU A 1 352 ? 23.402 -6.992 -24.524 1.00 95.12 352 LEU A C 1
ATOM 2779 O O . LEU A 1 352 ? 24.604 -6.748 -24.636 1.00 95.12 352 LEU A O 1
ATOM 2783 N N . TRP A 1 353 ? 22.708 -6.666 -23.437 1.00 95.75 353 TRP A N 1
ATOM 2784 C CA . TRP A 1 353 ? 23.299 -6.029 -22.270 1.00 95.75 353 TRP A CA 1
ATOM 2785 C C . TRP A 1 353 ? 24.428 -6.863 -21.656 1.00 95.75 353 TRP A C 1
ATOM 2787 O O . TRP A 1 353 ? 25.515 -6.324 -21.446 1.00 95.75 353 TRP A O 1
ATOM 2797 N N . THR A 1 354 ? 24.234 -8.170 -21.460 1.00 93.56 354 THR A N 1
ATOM 2798 C CA . THR A 1 354 ? 25.273 -9.069 -20.933 1.00 93.56 354 THR A CA 1
ATOM 2799 C C . THR A 1 354 ? 26.513 -9.065 -21.826 1.00 93.56 354 THR A C 1
ATOM 2801 O O . THR A 1 354 ? 27.629 -8.951 -21.319 1.00 93.56 354 THR A O 1
ATOM 2804 N N . ILE A 1 355 ? 26.344 -9.104 -23.154 1.00 92.56 355 ILE A N 1
ATOM 2805 C CA . ILE A 1 355 ? 27.468 -9.026 -24.102 1.00 92.56 355 ILE A CA 1
ATOM 2806 C C . ILE A 1 355 ? 28.210 -7.689 -23.958 1.00 92.56 355 ILE A C 1
ATOM 2808 O O . ILE A 1 355 ? 29.442 -7.654 -23.960 1.00 92.56 355 ILE A O 1
ATOM 2812 N N . HIS A 1 356 ? 27.488 -6.574 -23.821 1.00 90.88 356 HIS A N 1
ATOM 2813 C CA . HIS A 1 356 ? 28.109 -5.261 -23.633 1.00 90.88 356 HIS A CA 1
ATOM 2814 C C . HIS A 1 356 ? 28.901 -5.170 -22.329 1.00 90.88 356 HIS A C 1
ATOM 2816 O O . HIS A 1 356 ? 30.025 -4.665 -22.341 1.00 90.88 356 HIS A O 1
ATOM 2822 N N . VAL A 1 357 ? 28.354 -5.694 -21.232 1.00 89.19 357 VAL A N 1
ATOM 2823 C CA . VAL A 1 357 ? 29.032 -5.740 -19.933 1.00 89.19 357 VAL A CA 1
ATOM 2824 C C . VAL A 1 357 ? 30.311 -6.574 -20.017 1.00 89.19 357 VAL A C 1
ATOM 2826 O O . VAL A 1 357 ? 31.378 -6.091 -19.646 1.00 89.19 357 VAL A O 1
ATOM 2829 N N . GLN A 1 358 ? 30.247 -7.768 -20.612 1.00 88.06 358 GLN A N 1
ATOM 2830 C CA . GLN A 1 358 ? 31.420 -8.626 -20.814 1.00 88.06 358 GLN A CA 1
ATOM 2831 C C . GLN A 1 358 ? 32.512 -7.944 -21.650 1.00 88.06 358 GLN A C 1
ATOM 2833 O O . GLN A 1 358 ? 33.691 -8.044 -21.323 1.00 88.06 358 GLN A O 1
ATOM 2838 N N . ARG A 1 359 ? 32.141 -7.198 -22.700 1.00 87.81 359 ARG A N 1
ATOM 2839 C CA . ARG A 1 359 ? 33.103 -6.427 -23.509 1.00 87.81 359 ARG A CA 1
ATOM 2840 C C . ARG A 1 359 ? 33.770 -5.301 -22.723 1.00 87.81 359 ARG A C 1
ATOM 2842 O O . ARG A 1 359 ? 34.940 -5.009 -22.962 1.00 87.81 359 ARG A O 1
ATOM 2849 N N . VAL A 1 360 ? 33.038 -4.637 -21.828 1.00 87.44 360 VAL A N 1
ATOM 2850 C CA . VAL A 1 360 ? 33.610 -3.600 -20.957 1.00 87.44 360 VAL A CA 1
ATOM 2851 C C . VAL A 1 360 ? 34.558 -4.225 -19.938 1.00 87.44 360 VAL A C 1
ATOM 2853 O O . VAL A 1 360 ? 35.659 -3.711 -19.767 1.00 87.44 360 VAL A O 1
ATOM 2856 N N . PHE A 1 361 ? 34.191 -5.362 -19.346 1.00 84.44 361 PHE A N 1
ATOM 2857 C CA . PHE A 1 361 ? 35.065 -6.087 -18.424 1.00 84.44 361 PHE A CA 1
ATOM 2858 C C . PHE A 1 361 ? 36.343 -6.604 -19.093 1.00 84.44 361 PHE A C 1
ATOM 2860 O O . PHE A 1 361 ? 37.434 -6.440 -18.547 1.00 84.44 361 PHE A O 1
ATOM 2867 N N . ALA A 1 362 ? 36.237 -7.143 -20.310 1.00 84.25 362 ALA A N 1
ATOM 2868 C CA . ALA A 1 362 ? 37.390 -7.596 -21.086 1.00 84.25 362 ALA A CA 1
ATOM 2869 C C . ALA A 1 362 ? 38.330 -6.445 -21.490 1.00 84.25 362 ALA A C 1
ATOM 2871 O O . ALA A 1 362 ? 39.542 -6.622 -21.524 1.00 84.25 362 ALA A O 1
ATOM 2872 N N . ALA A 1 363 ? 37.783 -5.260 -21.784 1.00 83.69 363 ALA A N 1
ATOM 2873 C CA . ALA A 1 363 ? 38.564 -4.079 -22.159 1.00 83.69 363 ALA A CA 1
ATOM 2874 C C . ALA A 1 363 ? 39.115 -3.284 -20.958 1.00 83.69 363 ALA A C 1
ATOM 2876 O O . ALA A 1 363 ? 39.882 -2.344 -21.158 1.00 83.69 363 ALA A O 1
ATOM 2877 N N . GLY A 1 364 ? 38.707 -3.625 -19.733 1.00 79.56 364 GLY A N 1
ATOM 2878 C CA . GLY A 1 364 ? 39.003 -2.864 -18.523 1.00 79.56 364 GLY A CA 1
ATOM 2879 C C . GLY A 1 364 ? 38.025 -1.706 -18.281 1.00 79.56 364 GLY A C 1
ATOM 2880 O O . GLY A 1 364 ? 37.737 -0.886 -19.155 1.00 79.56 364 GLY A O 1
ATOM 2881 N N . VAL A 1 365 ? 37.533 -1.613 -17.043 1.00 76.19 365 VAL A N 1
ATOM 2882 C CA . VAL A 1 365 ? 36.499 -0.645 -16.629 1.00 76.19 365 VAL A CA 1
ATOM 2883 C C . VAL A 1 365 ? 37.025 0.794 -16.568 1.00 76.19 365 VAL A C 1
ATOM 2885 O O . VAL A 1 365 ? 36.295 1.734 -16.883 1.00 76.19 365 VAL A O 1
ATOM 2888 N N . PHE A 1 366 ? 38.299 0.983 -16.212 1.00 70.00 366 PHE A N 1
ATOM 2889 C CA . PHE A 1 366 ? 38.875 2.300 -15.913 1.00 70.00 366 PHE A CA 1
ATOM 2890 C C . PHE A 1 366 ? 38.864 3.281 -17.096 1.00 70.00 366 PHE A C 1
ATOM 2892 O O . PHE A 1 366 ? 38.683 4.475 -16.886 1.00 70.00 366 PHE A O 1
ATOM 2899 N N . GLY A 1 367 ? 38.964 2.794 -18.338 1.00 68.56 367 GLY A N 1
ATOM 2900 C CA . GLY A 1 367 ? 38.854 3.630 -19.544 1.00 68.56 367 GLY A CA 1
ATOM 2901 C C . GLY A 1 367 ? 37.419 3.852 -20.039 1.00 68.56 367 GLY A C 1
ATOM 2902 O O . GLY A 1 367 ? 37.208 4.575 -21.008 1.00 68.56 367 GLY A O 1
ATOM 2903 N N . LYS A 1 368 ? 36.422 3.208 -19.415 1.00 80.81 368 LYS A N 1
ATOM 2904 C CA . LYS A 1 368 ? 35.021 3.172 -19.873 1.00 80.81 368 LYS A CA 1
ATOM 2905 C C . LYS A 1 368 ? 34.021 3.415 -18.743 1.00 80.81 368 LYS A C 1
ATOM 2907 O O . LYS A 1 368 ? 32.877 2.977 -18.837 1.00 80.81 368 LYS A O 1
ATOM 2912 N N . LEU A 1 369 ? 34.417 4.125 -17.686 1.00 83.19 369 LEU A N 1
ATOM 2913 C CA . LEU A 1 369 ? 33.618 4.264 -16.464 1.00 83.19 369 LEU A CA 1
ATOM 2914 C C . LEU A 1 369 ? 32.209 4.830 -16.714 1.00 83.19 369 LEU A C 1
ATOM 2916 O O . LEU A 1 369 ? 31.243 4.325 -16.152 1.00 83.19 369 LEU A O 1
ATOM 2920 N N . GLN A 1 370 ? 32.068 5.818 -17.604 1.00 84.06 370 GLN A N 1
ATOM 2921 C CA . GLN A 1 370 ? 30.760 6.367 -17.988 1.00 84.06 370 GLN A CA 1
ATOM 2922 C C . GLN A 1 370 ? 29.884 5.338 -18.719 1.00 84.06 370 GLN A C 1
ATOM 2924 O O . GLN A 1 370 ? 28.681 5.256 -18.492 1.00 84.06 370 GLN A O 1
ATOM 2929 N N . THR A 1 371 ? 30.476 4.531 -19.602 1.00 86.88 371 THR A N 1
ATOM 2930 C CA . THR A 1 371 ? 29.756 3.445 -20.283 1.00 86.88 371 THR A CA 1
ATOM 2931 C C . THR A 1 371 ? 29.372 2.352 -19.289 1.00 86.88 371 THR A C 1
ATOM 2933 O O . THR A 1 371 ? 28.262 1.831 -19.338 1.00 86.88 371 THR A O 1
ATOM 2936 N N . PHE A 1 372 ? 30.269 2.029 -18.358 1.00 86.62 372 PHE A N 1
ATOM 2937 C CA . PHE A 1 372 ? 30.030 1.040 -17.318 1.00 86.62 372 PHE A CA 1
ATOM 2938 C C . PHE A 1 372 ? 28.901 1.463 -16.369 1.00 86.62 372 PHE A C 1
ATOM 294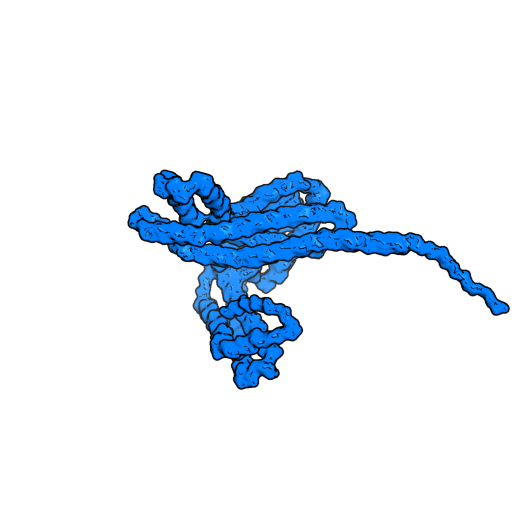0 O O . PHE A 1 372 ? 27.989 0.676 -16.132 1.00 86.62 372 PHE A O 1
ATOM 2947 N N . SER A 1 373 ? 28.881 2.716 -15.900 1.00 87.31 373 SER A N 1
ATOM 2948 C CA . SER A 1 373 ? 27.806 3.219 -15.034 1.00 87.31 373 SER A CA 1
ATOM 2949 C C . SER A 1 373 ? 26.441 3.195 -15.729 1.00 87.31 373 SER A C 1
ATOM 2951 O O . SER A 1 373 ? 25.451 2.773 -15.132 1.00 87.31 373 SER A O 1
ATOM 2953 N N . GLN A 1 374 ? 26.380 3.551 -17.016 1.00 90.31 374 GLN A N 1
ATOM 2954 C CA . GLN A 1 374 ? 25.158 3.421 -17.815 1.00 90.31 374 GLN A CA 1
ATOM 2955 C C . GLN A 1 374 ? 24.711 1.964 -17.964 1.00 90.31 374 GLN A C 1
ATOM 2957 O O . GLN A 1 374 ? 23.512 1.687 -17.926 1.00 90.31 374 GLN A O 1
ATOM 2962 N N . LEU A 1 375 ? 25.647 1.025 -18.126 1.00 90.31 375 LEU A N 1
ATOM 2963 C CA . LEU A 1 375 ? 25.321 -0.398 -18.178 1.00 90.31 375 LEU A CA 1
ATOM 2964 C C . LEU A 1 375 ? 24.771 -0.899 -16.841 1.00 90.31 375 LEU A C 1
ATOM 2966 O O . LEU A 1 375 ? 23.801 -1.649 -16.863 1.00 90.31 375 LEU A O 1
ATOM 2970 N N . ILE A 1 376 ? 25.301 -0.453 -15.700 1.00 89.44 376 ILE A N 1
ATOM 2971 C CA . ILE A 1 376 ? 24.746 -0.799 -14.380 1.00 89.44 376 ILE A CA 1
ATOM 2972 C C . ILE A 1 376 ? 23.298 -0.314 -14.263 1.00 89.44 376 ILE A C 1
ATOM 2974 O O . ILE A 1 376 ? 22.409 -1.108 -13.967 1.00 89.44 376 ILE A O 1
ATOM 2978 N N . LEU A 1 377 ? 23.039 0.960 -14.582 1.00 90.06 377 LEU A N 1
ATOM 2979 C CA . LEU A 1 377 ? 21.687 1.530 -14.528 1.00 90.06 377 LEU A CA 1
ATOM 2980 C C . LEU A 1 377 ? 20.711 0.808 -15.468 1.00 90.06 377 LEU A C 1
ATOM 2982 O O . LEU A 1 377 ? 19.563 0.567 -15.102 1.00 90.06 377 LEU A O 1
ATOM 2986 N N . ARG A 1 378 ? 21.161 0.418 -16.668 1.00 92.44 378 ARG A N 1
ATOM 2987 C CA . ARG A 1 378 ? 20.352 -0.393 -17.592 1.00 92.44 378 ARG A CA 1
ATOM 2988 C C . ARG A 1 378 ? 20.089 -1.795 -17.048 1.00 92.44 378 ARG A C 1
ATOM 2990 O O . ARG A 1 378 ? 18.972 -2.277 -17.181 1.00 92.44 378 ARG A O 1
ATOM 2997 N N . GLY A 1 379 ? 21.085 -2.427 -16.429 1.00 92.56 379 GLY A N 1
ATOM 2998 C CA . GLY A 1 379 ? 20.942 -3.737 -15.791 1.00 92.56 379 GLY A CA 1
ATOM 2999 C C . GLY A 1 379 ? 19.889 -3.711 -14.685 1.00 92.56 379 GLY A C 1
ATOM 3000 O O . GLY A 1 379 ? 18.980 -4.537 -14.697 1.00 92.56 379 GLY A O 1
ATOM 3001 N N . GLN A 1 380 ? 19.954 -2.700 -13.812 1.00 90.94 380 GLN A N 1
ATOM 3002 C CA . GLN A 1 380 ? 18.939 -2.454 -12.787 1.00 90.94 380 GLN A CA 1
ATOM 3003 C C . GLN A 1 380 ? 17.556 -2.240 -13.411 1.00 90.94 380 GLN A C 1
ATOM 3005 O O . GLN A 1 380 ? 16.601 -2.914 -13.045 1.00 90.94 380 GLN A O 1
ATOM 3010 N N . SER A 1 381 ? 17.458 -1.374 -14.423 1.00 92.12 381 SER A N 1
ATOM 3011 C CA . SER A 1 381 ? 16.189 -1.116 -15.110 1.00 92.12 381 SER A CA 1
ATOM 3012 C C . SER A 1 381 ? 15.590 -2.375 -15.750 1.00 92.12 381 SER A C 1
ATOM 3014 O O . SER A 1 381 ? 14.369 -2.530 -15.768 1.00 92.12 381 SER A O 1
ATOM 3016 N N . TYR A 1 382 ? 16.411 -3.292 -16.273 1.00 94.38 382 TYR A N 1
ATOM 3017 C CA . TYR A 1 382 ? 15.922 -4.577 -16.772 1.00 94.38 382 TYR A CA 1
ATOM 3018 C C . TYR A 1 382 ? 15.465 -5.504 -15.646 1.00 94.38 382 TYR A C 1
ATOM 3020 O O . TYR A 1 382 ? 14.444 -6.167 -15.815 1.00 94.38 382 TYR A O 1
ATOM 3028 N N . ALA A 1 383 ? 16.164 -5.535 -14.508 1.00 92.19 383 ALA A N 1
ATOM 3029 C CA . ALA A 1 383 ? 15.721 -6.286 -13.333 1.00 92.19 383 ALA A CA 1
ATOM 3030 C C . ALA A 1 383 ? 14.351 -5.789 -12.847 1.00 92.19 383 ALA A C 1
ATOM 3032 O O . ALA A 1 383 ? 13.438 -6.592 -12.657 1.00 92.19 383 ALA A O 1
ATOM 3033 N N . ASP A 1 384 ? 14.175 -4.468 -12.757 1.00 88.38 384 ASP A N 1
ATOM 3034 C CA . ASP A 1 384 ? 12.911 -3.841 -12.368 1.00 88.38 384 ASP A CA 1
ATOM 3035 C C . ASP A 1 384 ? 11.786 -4.204 -13.350 1.00 88.38 384 ASP A C 1
ATOM 3037 O O . ASP A 1 384 ? 10.705 -4.612 -12.935 1.00 88.38 384 ASP A O 1
ATOM 3041 N N . GLN A 1 385 ? 12.039 -4.138 -14.663 1.00 91.19 385 GLN A N 1
ATOM 3042 C CA . GLN A 1 385 ? 11.057 -4.535 -15.681 1.00 91.19 385 GLN A CA 1
ATOM 3043 C C . GLN A 1 385 ? 10.674 -6.019 -15.597 1.00 91.19 385 GLN A C 1
ATOM 3045 O O . GLN A 1 385 ? 9.511 -6.365 -15.811 1.00 91.19 385 GLN A O 1
ATOM 3050 N N . VAL A 1 386 ? 11.634 -6.899 -15.299 1.00 92.06 386 VAL A N 1
ATOM 3051 C CA . VAL A 1 386 ? 11.380 -8.334 -15.123 1.00 92.06 386 VAL A CA 1
ATOM 3052 C C . VAL A 1 386 ? 10.522 -8.587 -13.882 1.00 92.06 386 VAL A C 1
ATOM 3054 O O . VAL A 1 386 ? 9.535 -9.318 -13.984 1.00 92.06 386 VAL A O 1
ATOM 3057 N N . ASN A 1 387 ? 10.846 -7.949 -12.754 1.00 88.62 387 ASN A N 1
ATOM 3058 C CA . ASN A 1 387 ? 10.062 -8.037 -11.520 1.00 88.62 387 ASN A CA 1
ATOM 3059 C C . ASN A 1 387 ? 8.640 -7.512 -11.727 1.00 88.62 387 ASN A C 1
ATOM 3061 O O . ASN A 1 387 ? 7.686 -8.241 -11.480 1.00 88.62 387 ASN A O 1
ATOM 3065 N N . LEU A 1 388 ? 8.490 -6.314 -12.303 1.00 87.00 388 LEU A N 1
ATOM 3066 C CA . LEU A 1 388 ? 7.182 -5.722 -12.598 1.00 87.00 388 LEU A CA 1
ATOM 3067 C C . LEU A 1 388 ? 6.320 -6.631 -13.473 1.00 87.00 388 LEU A C 1
ATOM 3069 O O . LEU A 1 388 ? 5.124 -6.776 -13.229 1.00 87.00 388 LEU A O 1
ATOM 3073 N N . MET A 1 389 ? 6.910 -7.252 -14.497 1.00 88.69 389 MET A N 1
ATOM 3074 C CA . MET A 1 389 ? 6.180 -8.167 -15.368 1.00 88.69 389 MET A CA 1
ATOM 3075 C C . MET A 1 389 ? 5.749 -9.442 -14.627 1.00 88.69 389 MET A C 1
ATOM 3077 O O . MET A 1 389 ? 4.637 -9.928 -14.843 1.00 88.69 389 MET A O 1
ATOM 3081 N N . MET A 1 390 ? 6.613 -9.981 -13.766 1.00 88.31 390 MET A N 1
ATOM 3082 C CA . MET A 1 390 ? 6.305 -11.153 -12.950 1.00 88.31 390 MET A CA 1
ATOM 3083 C C . MET A 1 390 ? 5.197 -10.847 -11.934 1.00 88.31 390 MET A C 1
ATOM 3085 O O . MET A 1 390 ? 4.218 -11.590 -11.878 1.00 88.31 390 MET A O 1
ATOM 3089 N N . ASP A 1 391 ? 5.309 -9.736 -11.205 1.00 84.44 391 ASP A N 1
ATOM 3090 C CA . ASP A 1 391 ? 4.325 -9.291 -10.216 1.00 84.44 391 ASP A CA 1
ATOM 3091 C C . ASP A 1 391 ? 2.970 -9.016 -10.865 1.00 84.44 391 ASP A C 1
ATOM 3093 O O . ASP A 1 391 ? 1.953 -9.511 -10.393 1.00 84.44 391 ASP A O 1
ATOM 3097 N N . SER A 1 392 ? 2.950 -8.312 -12.001 1.00 83.69 392 SER A N 1
ATOM 3098 C CA . SER A 1 392 ? 1.717 -8.036 -12.754 1.00 83.69 392 SER A CA 1
ATOM 3099 C C . SER A 1 392 ? 1.003 -9.331 -13.145 1.00 83.69 392 SER A C 1
ATOM 3101 O O . SER A 1 392 ? -0.200 -9.490 -12.930 1.00 83.69 392 SER A O 1
ATOM 3103 N N . LEU A 1 393 ? 1.755 -10.298 -13.678 1.00 85.50 393 LEU A N 1
ATOM 3104 C CA . LEU A 1 393 ? 1.218 -11.598 -14.055 1.00 85.50 393 LEU A CA 1
ATOM 3105 C C . LEU A 1 393 ? 0.661 -12.330 -12.822 1.00 85.50 393 LEU A C 1
ATOM 3107 O O . LEU A 1 393 ? -0.489 -12.763 -12.847 1.00 85.50 393 LEU A O 1
ATOM 3111 N N . ILE A 1 394 ? 1.419 -12.429 -11.728 1.00 83.19 394 ILE A N 1
ATOM 3112 C CA . ILE A 1 394 ? 0.979 -13.122 -10.506 1.00 83.19 394 ILE A CA 1
ATOM 3113 C C . ILE A 1 394 ? -0.253 -12.439 -9.896 1.00 83.19 394 ILE A C 1
ATOM 3115 O O . ILE A 1 394 ? -1.267 -13.105 -9.677 1.00 83.19 394 ILE A O 1
ATOM 3119 N N . ASN A 1 395 ? -0.204 -11.121 -9.684 1.00 82.56 395 ASN A N 1
ATOM 3120 C CA . ASN A 1 395 ? -1.282 -10.329 -9.086 1.00 82.56 395 ASN A CA 1
ATOM 3121 C C . ASN A 1 395 ? -2.588 -10.487 -9.859 1.00 82.56 395 ASN A C 1
ATOM 3123 O O . ASN A 1 395 ? -3.646 -10.689 -9.263 1.00 82.56 395 ASN A O 1
ATOM 3127 N N . ARG A 1 396 ? -2.518 -10.486 -11.193 1.00 82.00 396 ARG A N 1
ATOM 3128 C CA . ARG A 1 396 ? -3.681 -10.696 -12.055 1.00 82.00 396 ARG A CA 1
ATOM 3129 C C . ARG A 1 396 ? -4.311 -12.075 -11.849 1.00 82.00 396 ARG A C 1
ATOM 3131 O O . ARG A 1 396 ? -5.525 -12.164 -11.692 1.00 82.00 396 ARG A O 1
ATOM 3138 N N . HIS A 1 397 ? -3.518 -13.145 -11.798 1.00 79.81 397 HIS A N 1
ATOM 3139 C CA . HIS A 1 397 ? -4.040 -14.498 -11.563 1.00 79.81 397 HIS A CA 1
ATOM 3140 C C . HIS A 1 397 ? -4.620 -14.673 -10.155 1.00 79.81 397 HIS A C 1
ATOM 3142 O O . HIS A 1 397 ? -5.673 -15.297 -9.998 1.00 79.81 397 HIS A O 1
ATOM 3148 N N . VAL A 1 398 ? -3.972 -14.084 -9.146 1.00 78.38 398 VAL A N 1
ATOM 3149 C CA . VAL A 1 398 ? -4.454 -14.065 -7.758 1.00 78.38 398 VAL A CA 1
ATOM 3150 C C . VAL A 1 398 ? -5.789 -13.324 -7.661 1.00 78.38 398 VAL A C 1
ATOM 3152 O O . VAL A 1 398 ? -6.757 -13.859 -7.119 1.00 78.38 398 VAL A O 1
ATOM 3155 N N . ALA A 1 399 ? -5.875 -12.124 -8.237 1.00 72.62 399 ALA A N 1
ATOM 3156 C CA . ALA A 1 399 ? -7.069 -11.291 -8.181 1.00 72.62 399 ALA A CA 1
ATOM 3157 C C . ALA A 1 399 ? -8.262 -11.921 -8.919 1.00 72.62 399 ALA A C 1
ATOM 3159 O O . ALA A 1 399 ? -9.388 -11.892 -8.421 1.00 72.62 399 ALA A O 1
ATOM 3160 N N . LEU A 1 400 ? -8.014 -12.546 -10.074 1.00 74.25 400 LEU A N 1
ATOM 3161 C CA . LEU A 1 400 ? -9.043 -13.211 -10.880 1.00 74.25 400 LEU A CA 1
ATOM 3162 C C . LEU A 1 400 ? -9.364 -14.632 -10.410 1.00 74.25 400 LEU A C 1
ATOM 3164 O O . LEU A 1 400 ? -10.292 -15.247 -10.933 1.00 74.25 400 LEU A O 1
ATOM 3168 N N . THR A 1 401 ? -8.623 -15.173 -9.439 1.00 74.12 401 THR A N 1
ATOM 3169 C CA . THR A 1 401 ? -8.735 -16.570 -8.983 1.00 74.12 401 THR A CA 1
ATOM 3170 C C . THR A 1 401 ? -8.597 -17.597 -10.112 1.00 74.12 401 THR A C 1
ATOM 3172 O O . THR A 1 401 ? -9.194 -18.671 -10.080 1.00 74.12 401 THR A O 1
ATOM 3175 N N . THR A 1 402 ? -7.804 -17.269 -11.132 1.00 77.44 402 THR A N 1
ATOM 3176 C CA . THR A 1 402 ? -7.580 -18.132 -12.296 1.00 77.44 402 THR A CA 1
ATOM 3177 C C . THR A 1 402 ? -6.220 -18.812 -12.196 1.00 77.44 402 THR A C 1
ATOM 3179 O O . THR A 1 402 ? -5.217 -18.111 -12.031 1.00 77.44 402 THR A O 1
ATOM 3182 N N . PRO A 1 403 ? -6.127 -20.144 -12.354 1.00 79.19 403 PRO A N 1
ATOM 3183 C CA . PRO A 1 403 ? -4.840 -20.827 -12.336 1.00 79.19 403 PRO A CA 1
ATOM 3184 C C . PRO A 1 403 ? -3.965 -20.393 -13.517 1.00 79.19 403 PRO A C 1
ATOM 3186 O O . PRO A 1 403 ? -4.461 -20.066 -14.596 1.00 79.19 403 PRO A O 1
ATOM 3189 N N . LEU A 1 404 ? -2.649 -20.419 -13.313 1.00 83.88 404 LEU A N 1
ATOM 3190 C CA . LEU A 1 404 ? -1.670 -20.201 -14.374 1.00 83.88 404 LEU A CA 1
ATOM 3191 C C . LEU A 1 404 ? -1.703 -21.357 -15.379 1.00 83.88 404 LEU A C 1
ATOM 3193 O O . LEU A 1 404 ? -1.582 -22.527 -15.009 1.00 83.88 404 LEU A O 1
ATOM 3197 N N . SER A 1 405 ? -1.805 -21.035 -16.665 1.00 86.12 405 SER A N 1
ATOM 3198 C CA . SER 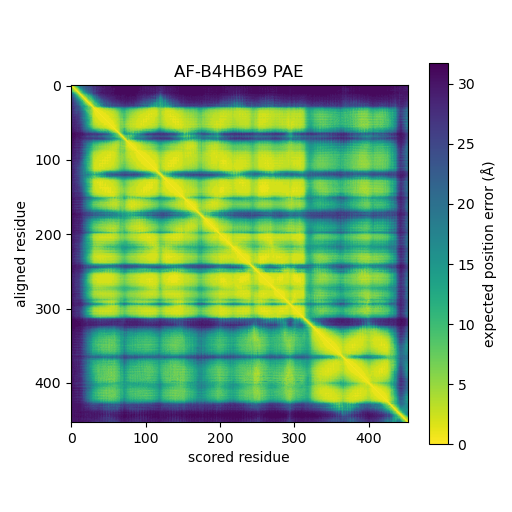A 1 405 ? -1.637 -22.007 -17.744 1.00 86.12 405 SER A CA 1
ATOM 3199 C C . SER A 1 405 ? -0.175 -22.442 -17.885 1.00 86.12 405 SER A C 1
ATOM 3201 O O . SER A 1 405 ? 0.758 -21.756 -17.462 1.00 86.12 405 SER A O 1
ATOM 3203 N N . LYS A 1 406 ? 0.055 -23.571 -18.569 1.00 86.69 406 LYS A N 1
ATOM 3204 C CA . LYS A 1 406 ? 1.407 -24.086 -18.850 1.00 86.69 406 LYS A CA 1
ATOM 3205 C C . LYS A 1 406 ? 2.301 -23.044 -19.539 1.00 86.69 406 LYS A C 1
ATOM 3207 O O . LYS A 1 406 ? 3.477 -22.930 -19.207 1.00 86.69 406 LYS A O 1
ATOM 3212 N N . SER A 1 407 ? 1.757 -22.271 -20.482 1.00 86.69 407 SER A N 1
ATOM 3213 C CA . SER A 1 407 ? 2.509 -21.218 -21.176 1.00 86.69 407 SER A CA 1
ATOM 3214 C C . SER A 1 407 ? 2.904 -20.060 -20.260 1.00 86.69 407 SER A C 1
ATOM 3216 O O . SER A 1 407 ? 3.993 -19.517 -20.414 1.00 86.69 407 SER A O 1
ATOM 3218 N N . GLU A 1 408 ? 2.048 -19.687 -19.308 1.00 88.12 408 GLU A N 1
ATOM 3219 C CA . GLU A 1 408 ? 2.334 -18.607 -18.356 1.00 88.12 408 GLU A CA 1
ATOM 3220 C C . GLU A 1 408 ? 3.384 -19.043 -17.336 1.00 88.12 408 GLU A C 1
ATOM 3222 O O . GLU A 1 408 ? 4.313 -18.288 -17.067 1.00 88.12 408 GLU A O 1
ATOM 3227 N N . TRP A 1 409 ? 3.325 -20.296 -16.875 1.00 89.19 409 TRP A N 1
ATOM 3228 C CA . TRP A 1 409 ? 4.388 -20.892 -16.065 1.00 89.19 409 TRP A CA 1
ATOM 3229 C C . TRP A 1 409 ? 5.751 -20.833 -16.756 1.00 89.19 409 TRP A C 1
ATOM 3231 O O . TRP A 1 409 ? 6.734 -20.418 -16.145 1.00 89.19 409 TRP A O 1
ATOM 3241 N N . PHE A 1 410 ? 5.823 -21.172 -18.047 1.00 90.50 410 PHE A N 1
ATOM 3242 C CA . PHE A 1 410 ? 7.070 -21.027 -18.800 1.00 90.50 410 PHE A CA 1
ATOM 3243 C C . PHE A 1 410 ? 7.545 -19.575 -18.893 1.00 90.50 410 PHE A C 1
ATOM 3245 O O . PHE A 1 410 ? 8.751 -19.337 -18.823 1.00 90.50 410 PHE A O 1
ATOM 3252 N N . THR A 1 411 ? 6.633 -18.610 -19.036 1.00 91.75 411 THR A N 1
ATOM 3253 C CA . THR A 1 411 ? 6.975 -17.181 -19.001 1.00 91.75 411 THR A CA 1
ATOM 3254 C C . THR A 1 411 ? 7.582 -16.804 -17.651 1.00 91.75 411 THR A C 1
ATOM 3256 O O . THR A 1 411 ? 8.667 -16.228 -17.630 1.00 91.75 411 THR A O 1
ATOM 3259 N N . VAL A 1 412 ? 6.961 -17.198 -16.535 1.00 90.88 412 VAL A N 1
ATOM 3260 C CA . VAL A 1 412 ? 7.486 -16.946 -15.180 1.00 90.88 412 VAL A CA 1
ATOM 3261 C C . VAL A 1 412 ? 8.871 -17.572 -14.999 1.00 90.88 412 VAL A C 1
ATOM 3263 O O . VAL A 1 412 ? 9.809 -16.892 -14.589 1.00 90.88 412 VAL A O 1
ATOM 3266 N N . CYS A 1 413 ? 9.056 -18.838 -15.386 1.00 92.44 413 CYS A N 1
ATOM 3267 C CA . CYS A 1 413 ? 10.363 -19.493 -15.302 1.00 92.44 413 CYS A CA 1
ATOM 3268 C C . CYS A 1 413 ? 11.438 -18.778 -16.138 1.00 92.44 413 CYS A C 1
ATOM 3270 O O . CYS A 1 413 ? 12.582 -18.679 -15.698 1.00 92.44 413 CYS A O 1
ATOM 3272 N N . ARG A 1 414 ? 11.093 -18.260 -17.326 1.00 94.00 414 ARG A N 1
ATOM 3273 C CA . ARG A 1 414 ? 12.024 -17.473 -18.154 1.00 94.00 414 ARG A CA 1
ATOM 3274 C C . ARG A 1 414 ? 12.389 -16.142 -17.506 1.00 94.00 414 ARG A C 1
ATOM 3276 O O . ARG A 1 414 ? 13.560 -15.784 -17.510 1.00 94.00 414 ARG A O 1
ATOM 3283 N N . LEU A 1 415 ? 11.421 -15.438 -16.926 1.00 94.94 415 LEU A N 1
ATOM 3284 C CA . LEU A 1 415 ? 11.667 -14.195 -16.190 1.00 94.94 415 LEU A CA 1
ATOM 3285 C C . LEU A 1 415 ? 12.622 -14.435 -15.005 1.00 94.94 415 LEU A C 1
ATOM 3287 O O . LEU A 1 415 ? 13.613 -13.724 -14.863 1.00 94.94 415 LEU A O 1
ATOM 3291 N N . LEU A 1 416 ? 12.422 -15.513 -14.239 1.00 94.06 416 LEU A N 1
ATOM 3292 C CA . LEU A 1 416 ? 13.351 -15.917 -13.173 1.00 94.06 416 LEU A CA 1
ATOM 3293 C C . LEU A 1 416 ? 14.756 -16.243 -13.702 1.00 94.06 416 LEU A C 1
ATOM 3295 O O . LEU A 1 416 ? 15.759 -15.896 -13.077 1.00 94.06 416 LEU A O 1
ATOM 3299 N N . GLN A 1 417 ? 14.854 -16.896 -14.863 1.00 93.81 417 GLN A N 1
ATOM 3300 C CA . GLN A 1 417 ? 16.145 -17.133 -15.514 1.00 93.81 417 GLN A CA 1
ATOM 3301 C C . GLN A 1 417 ? 16.826 -15.821 -15.920 1.00 93.81 417 GLN A C 1
ATOM 3303 O O . GLN A 1 417 ? 18.039 -15.710 -15.766 1.00 93.81 417 GLN A O 1
ATOM 3308 N N . TYR A 1 418 ? 16.077 -14.819 -16.386 1.00 95.94 418 TYR A N 1
ATOM 3309 C CA . TYR A 1 418 ? 16.632 -13.505 -16.708 1.00 95.94 418 TYR A CA 1
ATOM 3310 C C . TYR A 1 418 ? 17.211 -12.801 -15.481 1.00 95.94 418 TYR A C 1
ATOM 3312 O O . TYR A 1 418 ? 18.337 -12.314 -15.563 1.00 95.94 418 TYR A O 1
ATOM 3320 N N . LEU A 1 419 ? 16.520 -12.828 -14.336 1.00 93.69 419 LEU A N 1
ATOM 3321 C CA . LEU A 1 419 ? 17.072 -12.303 -13.078 1.00 93.69 419 LEU A CA 1
ATOM 3322 C C . LEU A 1 419 ? 18.378 -13.008 -12.700 1.00 93.69 419 LEU A C 1
ATOM 3324 O O . LEU A 1 419 ? 19.367 -12.348 -12.391 1.00 93.69 419 LEU A O 1
ATOM 3328 N N . ARG A 1 420 ? 18.428 -14.342 -12.819 1.00 92.75 420 ARG A N 1
ATOM 3329 C CA . ARG A 1 420 ? 19.663 -15.106 -12.570 1.00 92.75 420 ARG A CA 1
ATOM 3330 C C . ARG A 1 420 ? 20.799 -14.721 -13.516 1.00 92.75 420 ARG A C 1
ATOM 3332 O O . ARG A 1 420 ? 21.948 -14.682 -13.091 1.00 92.75 420 ARG A O 1
ATOM 3339 N N . VAL A 1 421 ? 20.510 -14.450 -14.790 1.00 92.88 421 VAL A N 1
ATOM 3340 C CA . VAL A 1 421 ? 21.524 -13.986 -15.755 1.00 92.88 421 VAL A CA 1
ATOM 3341 C C . VAL A 1 421 ? 22.041 -12.600 -15.374 1.00 92.88 421 VAL A C 1
ATOM 3343 O O . VAL A 1 421 ? 23.256 -12.394 -15.384 1.00 92.88 421 VAL A O 1
ATOM 3346 N N . LEU A 1 422 ? 21.150 -11.673 -15.008 1.00 91.31 422 LEU A N 1
ATOM 3347 C CA . LEU A 1 422 ? 21.521 -10.332 -14.547 1.00 91.31 422 LEU A CA 1
ATOM 3348 C C . LEU A 1 422 ? 22.441 -10.418 -13.320 1.00 91.31 422 LEU A C 1
ATOM 3350 O O . LEU A 1 422 ? 23.554 -9.897 -13.363 1.00 91.31 422 LEU A O 1
ATOM 3354 N N . GLN A 1 423 ? 22.029 -11.165 -12.293 1.00 90.00 423 GLN A N 1
ATOM 3355 C CA . GLN A 1 423 ? 22.797 -11.388 -11.065 1.00 90.00 423 GLN A CA 1
ATOM 3356 C C . GLN A 1 423 ? 24.172 -12.013 -11.353 1.00 90.00 423 GLN A C 1
ATOM 3358 O O . GLN A 1 423 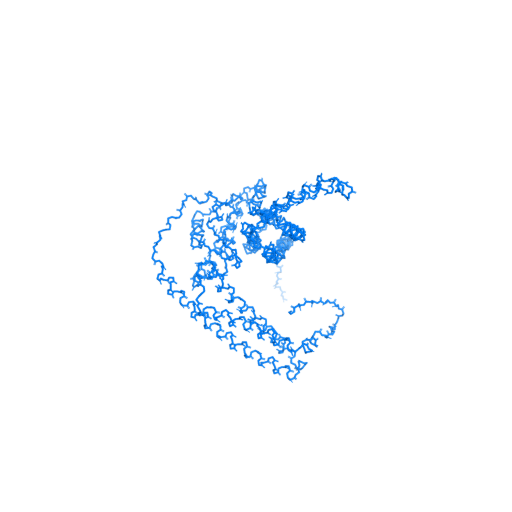? 25.211 -11.444 -11.013 1.00 90.00 423 GLN A O 1
ATOM 3363 N N . LYS A 1 424 ? 24.202 -13.136 -12.082 1.00 88.75 424 LYS A N 1
ATOM 3364 C CA . LYS A 1 424 ? 25.443 -13.862 -12.389 1.00 88.75 424 LYS A CA 1
ATOM 3365 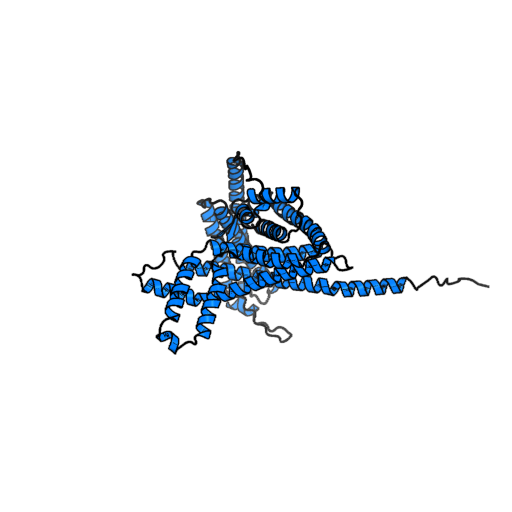C C . LYS A 1 424 ? 26.442 -13.023 -13.190 1.00 88.75 424 LYS A C 1
ATOM 3367 O O . LYS A 1 424 ? 27.651 -13.211 -13.054 1.00 88.75 424 LYS A O 1
ATOM 3372 N N . THR A 1 425 ? 25.959 -12.105 -14.030 1.00 86.38 425 THR A N 1
ATOM 3373 C CA . THR A 1 425 ? 26.821 -11.214 -14.823 1.00 86.38 425 THR A CA 1
ATOM 3374 C C . THR A 1 425 ? 27.674 -10.311 -13.920 1.00 86.38 425 THR A C 1
ATOM 3376 O O . THR A 1 425 ? 28.847 -10.084 -14.228 1.00 86.38 425 THR A O 1
ATOM 3379 N N . PHE A 1 426 ? 27.126 -9.857 -12.788 1.00 79.12 426 PHE A N 1
ATOM 3380 C CA . PHE A 1 426 ? 27.851 -9.052 -11.800 1.00 79.12 426 PHE A CA 1
ATOM 3381 C C . PHE A 1 426 ? 28.699 -9.905 -10.853 1.00 79.12 426 PHE A C 1
ATOM 3383 O O . PHE A 1 426 ? 29.871 -9.595 -10.643 1.00 79.12 426 PHE A O 1
ATOM 3390 N N . GLU A 1 427 ? 28.153 -11.015 -10.350 1.00 80.06 427 GLU A N 1
ATOM 3391 C CA . GLU A 1 427 ? 28.858 -11.922 -9.430 1.00 80.06 427 GLU A CA 1
ATOM 3392 C C . GLU A 1 427 ? 30.112 -12.550 -10.042 1.00 80.06 427 GLU A C 1
ATOM 3394 O O . GLU A 1 427 ? 31.071 -12.839 -9.334 1.00 80.06 427 GLU A O 1
ATOM 3399 N N . SER A 1 428 ? 30.136 -12.748 -11.363 1.00 74.44 428 SER A N 1
ATOM 3400 C CA . SER A 1 428 ? 31.293 -13.331 -12.053 1.00 74.44 428 SER A CA 1
ATOM 3401 C C . SER A 1 428 ? 32.477 -12.357 -12.190 1.00 74.44 428 SER A C 1
ATOM 3403 O O . SER A 1 428 ? 33.535 -12.769 -12.657 1.00 74.44 428 SER A O 1
ATOM 3405 N N . ASN A 1 429 ? 32.327 -11.076 -11.814 1.00 66.25 429 ASN A N 1
ATOM 3406 C CA . ASN A 1 429 ? 33.354 -10.036 -11.988 1.00 66.25 429 ASN A CA 1
ATOM 3407 C C . ASN A 1 429 ? 33.546 -9.135 -10.738 1.00 66.25 429 ASN A C 1
ATOM 3409 O O . ASN A 1 429 ? 33.605 -7.907 -10.870 1.00 66.25 429 ASN A O 1
ATOM 3413 N N . PRO A 1 430 ? 33.693 -9.694 -9.518 1.00 58.56 430 PRO A N 1
ATOM 3414 C CA . PRO A 1 430 ? 33.638 -8.921 -8.271 1.00 58.56 430 PRO A CA 1
ATOM 3415 C C . PRO A 1 430 ? 34.795 -7.914 -8.152 1.00 58.56 430 PRO A C 1
ATOM 3417 O O . PRO A 1 430 ? 34.593 -6.760 -7.778 1.00 58.56 430 PRO A O 1
ATOM 3420 N N . ASN A 1 431 ? 35.998 -8.300 -8.594 1.00 56.19 431 ASN A N 1
ATOM 3421 C CA . ASN A 1 431 ? 37.208 -7.475 -8.503 1.00 56.19 431 ASN A CA 1
ATOM 3422 C C . ASN A 1 431 ? 37.153 -6.202 -9.368 1.00 56.19 431 ASN A C 1
ATOM 3424 O O . ASN A 1 431 ? 37.834 -5.225 -9.063 1.00 56.19 431 ASN A O 1
ATOM 3428 N N . GLN A 1 432 ? 36.362 -6.198 -10.447 1.00 55.19 432 GLN A N 1
ATOM 3429 C CA . GLN A 1 432 ? 36.210 -5.036 -11.331 1.00 55.19 432 GLN A CA 1
ATOM 3430 C C . GLN A 1 432 ? 35.053 -4.121 -10.897 1.00 55.19 432 GLN A C 1
ATOM 3432 O O . GLN A 1 432 ? 35.119 -2.912 -11.118 1.00 55.19 432 GLN A O 1
ATOM 3437 N N . CYS A 1 433 ? 34.040 -4.673 -10.221 1.00 53.53 433 CYS A N 1
ATOM 3438 C CA . CYS A 1 433 ? 32.969 -3.906 -9.581 1.00 53.53 433 CYS A CA 1
ATOM 3439 C C . CYS A 1 433 ? 33.473 -3.152 -8.333 1.00 53.53 433 CYS A C 1
ATOM 3441 O O . CYS A 1 433 ? 33.208 -1.958 -8.191 1.00 53.53 433 CYS A O 1
ATOM 3443 N N . ASP A 1 434 ? 34.292 -3.789 -7.488 1.00 51.03 434 ASP A N 1
ATOM 3444 C CA . ASP A 1 434 ? 34.890 -3.156 -6.298 1.00 51.03 434 ASP A CA 1
ATOM 3445 C C . ASP A 1 434 ? 35.922 -2.070 -6.639 1.00 51.03 434 ASP A C 1
ATOM 3447 O O . ASP A 1 434 ? 36.076 -1.079 -5.917 1.00 51.03 434 ASP A O 1
ATOM 3451 N N . ALA A 1 435 ? 36.623 -2.224 -7.763 1.00 49.53 435 ALA A N 1
ATOM 3452 C CA . ALA A 1 435 ? 37.587 -1.248 -8.261 1.00 49.53 435 ALA A CA 1
ATOM 3453 C C . ALA A 1 435 ? 36.932 0.095 -8.645 1.00 49.53 435 ALA A C 1
ATOM 3455 O O . ALA A 1 435 ? 37.552 1.147 -8.482 1.00 49.53 435 ALA A O 1
ATOM 3456 N N . ALA A 1 436 ? 35.664 0.083 -9.073 1.00 49.19 436 ALA A N 1
ATOM 3457 C CA . ALA A 1 436 ? 34.878 1.295 -9.309 1.00 49.19 436 ALA A CA 1
ATOM 3458 C C . ALA A 1 436 ? 34.418 1.974 -8.000 1.00 49.19 436 ALA A C 1
ATOM 3460 O O . ALA A 1 436 ? 34.181 3.182 -7.983 1.00 49.19 436 ALA A O 1
ATOM 3461 N N . HIS A 1 437 ? 34.335 1.226 -6.893 1.00 45.66 437 HIS A N 1
ATOM 3462 C CA . HIS A 1 437 ? 33.931 1.738 -5.579 1.00 45.66 437 HIS A CA 1
ATOM 3463 C C . HIS A 1 437 ? 35.076 2.356 -4.758 1.00 45.66 437 HIS A C 1
ATOM 3465 O O . HIS A 1 437 ? 34.813 3.158 -3.860 1.00 45.66 437 HIS A O 1
ATOM 3471 N N . LYS A 1 438 ? 36.339 2.018 -5.049 1.00 36.22 438 LYS A N 1
ATOM 3472 C CA . LYS A 1 438 ? 37.519 2.408 -4.249 1.00 36.22 438 LYS A CA 1
ATOM 3473 C C . LYS A 1 438 ? 38.232 3.698 -4.689 1.00 36.22 438 LYS A C 1
ATOM 3475 O O . LYS A 1 438 ? 39.387 3.895 -4.317 1.00 36.22 438 LYS A O 1
ATOM 3480 N N . PHE A 1 439 ? 37.586 4.608 -5.423 1.00 39.19 439 PHE A N 1
ATOM 3481 C CA . PHE A 1 439 ? 38.182 5.928 -5.679 1.00 39.19 439 PHE A CA 1
ATOM 3482 C C . PHE A 1 439 ? 37.899 6.923 -4.533 1.00 39.19 439 PHE A C 1
ATOM 3484 O O . PHE A 1 439 ? 36.738 7.091 -4.144 1.00 39.19 439 PHE A O 1
ATOM 3491 N N . PRO A 1 440 ? 38.919 7.632 -4.006 1.00 32.94 440 PRO A N 1
ATOM 3492 C CA . PRO A 1 440 ? 38.706 8.752 -3.101 1.00 32.94 440 PRO A CA 1
ATOM 3493 C C . PRO A 1 440 ? 38.047 9.902 -3.869 1.00 32.94 440 PRO A C 1
ATOM 3495 O O . PRO A 1 440 ? 38.535 10.322 -4.918 1.00 32.94 440 PRO A O 1
ATOM 3498 N N . ARG A 1 441 ? 36.945 10.446 -3.341 1.00 33.72 441 ARG A N 1
ATOM 3499 C CA . ARG A 1 441 ? 36.436 11.743 -3.806 1.00 33.72 441 ARG A CA 1
ATOM 3500 C C . ARG A 1 441 ? 37.487 12.821 -3.497 1.00 33.72 441 ARG A C 1
ATOM 3502 O O . ARG A 1 441 ? 38.018 12.812 -2.383 1.00 33.72 441 ARG A O 1
ATOM 3509 N N . PRO A 1 442 ? 37.732 13.794 -4.393 1.00 34.09 442 PRO A N 1
ATOM 3510 C CA . PRO A 1 442 ? 38.457 15.010 -4.049 1.00 34.09 442 PRO A CA 1
ATOM 3511 C C . PRO A 1 442 ? 37.518 15.884 -3.209 1.00 34.09 442 PRO A C 1
ATOM 3513 O O . PRO A 1 442 ? 36.827 16.747 -3.732 1.00 34.09 442 PRO A O 1
ATOM 3516 N N . ASN A 1 443 ? 37.366 15.507 -1.939 1.00 37.25 443 ASN A N 1
ATOM 3517 C CA . ASN A 1 443 ? 36.871 16.263 -0.785 1.00 37.25 443 ASN A CA 1
ATOM 3518 C C . ASN A 1 443 ? 36.392 15.245 0.252 1.00 37.25 443 ASN A C 1
ATOM 3520 O O . ASN A 1 443 ? 35.366 14.577 0.088 1.00 37.25 443 ASN A O 1
ATOM 3524 N N . GLY A 1 444 ? 37.190 15.096 1.308 1.00 35.66 444 GLY A N 1
ATOM 3525 C CA . GLY A 1 444 ? 37.019 14.093 2.347 1.00 35.66 444 GLY A CA 1
ATOM 3526 C C . GLY A 1 444 ? 35.695 14.224 3.092 1.00 35.66 444 GLY A C 1
ATOM 3527 O O . GLY A 1 444 ? 35.589 14.988 4.043 1.00 35.66 444 GLY A O 1
ATOM 3528 N N . ARG A 1 445 ? 34.705 13.415 2.706 1.00 31.97 445 ARG A N 1
ATOM 3529 C CA . ARG A 1 445 ? 33.656 12.904 3.600 1.00 31.97 445 ARG A CA 1
ATOM 3530 C C . ARG A 1 445 ? 33.309 11.475 3.191 1.00 31.97 445 ARG A C 1
ATOM 3532 O O . ARG A 1 445 ? 32.597 11.245 2.216 1.00 31.97 445 ARG A O 1
ATOM 3539 N N . ASN A 1 446 ? 33.824 10.517 3.959 1.00 29.39 446 ASN A N 1
ATOM 3540 C CA . ASN A 1 446 ? 33.456 9.108 3.876 1.00 29.39 446 ASN A CA 1
ATOM 3541 C C . ASN A 1 446 ? 32.006 8.923 4.349 1.00 29.39 446 ASN A C 1
ATOM 3543 O O . ASN A 1 446 ? 31.724 9.018 5.540 1.00 29.39 446 ASN A O 1
ATOM 3547 N N . ARG A 1 447 ? 31.089 8.597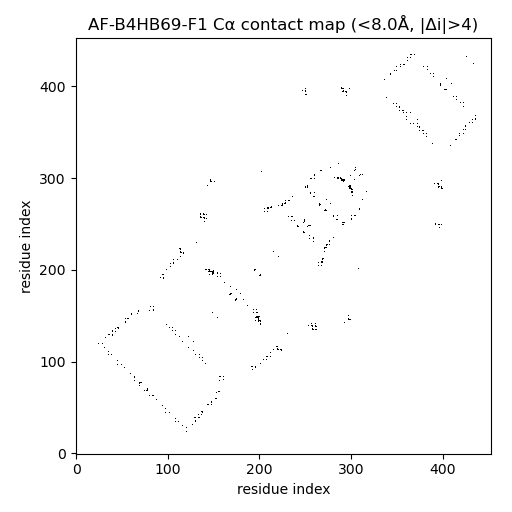 3.434 1.00 29.77 447 ARG A N 1
ATOM 3548 C CA . ARG A 1 447 ? 29.879 7.831 3.762 1.00 29.77 447 ARG A CA 1
ATOM 3549 C C . ARG A 1 447 ? 29.929 6.530 2.970 1.00 29.77 447 ARG A C 1
ATOM 3551 O O . ARG A 1 447 ? 29.795 6.546 1.750 1.00 29.77 447 ARG A O 1
ATOM 3558 N N . ARG A 1 448 ? 30.142 5.413 3.672 1.00 26.05 448 ARG A N 1
ATOM 3559 C CA . ARG A 1 448 ? 29.886 4.072 3.135 1.00 26.05 448 ARG A CA 1
ATOM 3560 C C . ARG A 1 448 ? 28.379 3.975 2.895 1.00 26.05 448 ARG A C 1
ATOM 3562 O O . ARG A 1 448 ? 27.615 4.038 3.851 1.00 26.05 448 ARG A O 1
ATOM 3569 N N . SER A 1 449 ? 27.964 3.881 1.637 1.00 24.69 449 SER A N 1
ATOM 3570 C CA . SER A 1 449 ? 26.624 3.407 1.289 1.00 24.69 449 SER A CA 1
ATOM 3571 C C . SER A 1 449 ? 26.776 1.941 0.916 1.00 24.69 449 SER A C 1
ATOM 3573 O O . SER A 1 449 ? 27.430 1.604 -0.066 1.00 24.69 449 SER A O 1
ATOM 3575 N N . SER A 1 450 ? 26.261 1.068 1.772 1.00 24.78 450 SER A N 1
ATOM 3576 C CA . SER A 1 450 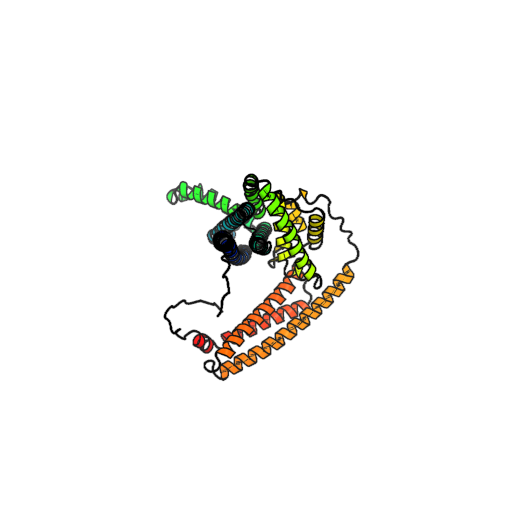? 26.083 -0.347 1.478 1.00 24.78 450 SER A CA 1
ATOM 3577 C C . SER A 1 450 ? 24.864 -0.481 0.570 1.00 24.78 450 SER A C 1
ATOM 3579 O O . SER A 1 450 ? 23.735 -0.543 1.050 1.00 24.78 450 SER A O 1
ATOM 3581 N N . ILE A 1 451 ? 25.086 -0.480 -0.741 1.00 26.62 451 ILE A N 1
ATOM 3582 C CA . ILE A 1 451 ? 24.135 -1.083 -1.673 1.00 26.62 451 ILE A CA 1
ATOM 3583 C C . ILE A 1 451 ? 24.505 -2.565 -1.673 1.00 26.62 451 ILE A C 1
ATOM 3585 O O . ILE A 1 451 ? 25.530 -2.947 -2.232 1.00 26.62 451 ILE A O 1
ATOM 3589 N N . CYS A 1 452 ? 23.745 -3.373 -0.931 1.00 25.33 452 CYS A N 1
ATOM 3590 C CA . CYS A 1 452 ? 23.851 -4.825 -1.032 1.00 25.33 452 CYS A CA 1
ATOM 3591 C C . CYS A 1 452 ? 23.389 -5.221 -2.439 1.00 25.33 452 CYS A C 1
ATOM 3593 O O . CYS A 1 452 ? 22.282 -4.851 -2.835 1.00 25.33 452 CYS A O 1
ATOM 3595 N N . CYS A 1 453 ? 24.273 -5.891 -3.181 1.00 31.59 453 CYS A N 1
ATOM 3596 C CA . CYS A 1 453 ? 23.918 -6.652 -4.376 1.00 31.59 453 CYS A CA 1
ATOM 3597 C C . CYS A 1 453 ? 23.174 -7.926 -3.982 1.00 31.59 453 CYS A C 1
ATOM 3599 O O . CYS A 1 453 ? 23.506 -8.475 -2.903 1.00 31.59 453 CYS A O 1
#

Sequence (453 aa):
MTSPIELNYGSGANARFCDTSVEESELVANKPLKTLANLCNQCRDLSLTAKQYQLAFLFNDSQLGDGRLPTVSDTAGLERCLHRMSNAIDFFCQVYFLLKRIIVMVQTLWKQISASGGMPLEISEVHLFTVFDAMTELLEDLVVFNEISDQLKIAAKWTLYKKWLAALSNSKQTSDQCSSMELNGLLSSLDDIETVITGNLFGILLNSLLELKKQFTLKDINHINQHSNAYIRKIMLEIEANHGNDYKNYEDPKNVIRLTAFVAVLHELGIQMEGKLIKSVLDVASRHKRLALNQSVCWSPSAFLARHAKTLIKTPPQAKPQDNHKSHHALMEKIKLSDQKKCRHLGTQICLWTIHVQRVFAAGVFGKLQTFSQLILRGQSYADQVNLMMDSLINRHVALTTPLSKSEWFTVCRLLQYLRVLQKTFESNPNQCDAAHKFPRPNGRNRRSSICC

Secondary structure (DSSP, 8-state):
------------HHHHHHHHHHHHHHHHHHHHHHHHHHHHHHHHHHHHHHHHHHHHHHHHHHHT-SSPPPPTT-HHHHHHHHHHHHHHHHHHHHHHHHHHHHHHHHHHHHHHHHHHHTSSS---HHHHHHHHHHHHHHHHHHHHHHHHHHHSTHHHHHHHHHHHHHHHHTSTTTTTTS-HHHHHHHHHHHHHHHHHHTT-HHHHHHHHHHHHHTT--HHHHHHHHHHHHHHHHHHHHHHHHGGGSTTHHHH--HHHHHHHHHHHHHHHHTPPPPHHHHHHHHHHHHH---EEEETTEEE-HHHHHHHH-GGG--S-------S-HHHHHHHHHHHHHHHHHHHHHHHHHHHHHHHHHHHHHHH-STT-HHHHHHHHHHHHHHHHHHHHHHHHHHHHHHHHTPPPPHHHHHHHHHHHHHHHHHHHHHHT-HHHHHHHH-PPPSS----------

pLDDT: mean 79.22, std 18.35, range [24.69, 97.81]

Solvent-accessible surface area (backbone atoms only — not comparable to full-atom values): 25476 Å² total; per-residue (Å²): 144,86,84,85,84,85,82,78,87,74,77,77,68,65,60,60,58,49,54,54,53,48,54,51,49,53,59,58,50,48,53,61,52,49,51,51,52,52,50,33,49,53,34,50,55,50,42,58,51,44,56,54,48,54,54,50,51,56,51,51,51,63,70,69,44,78,88,69,74,60,52,92,87,37,58,71,56,41,53,53,47,46,52,54,50,59,70,41,44,65,57,46,49,54,51,42,55,49,52,54,49,49,44,52,48,52,53,48,51,52,51,52,57,34,56,45,62,73,46,96,59,84,76,52,69,70,59,54,47,52,46,48,53,30,47,29,50,46,43,35,52,40,52,48,48,18,49,47,24,60,72,48,73,53,44,67,54,46,57,51,45,53,52,51,50,57,53,47,65,72,32,76,77,41,61,77,75,44,55,72,64,58,54,50,50,50,56,53,51,51,56,59,39,43,50,57,39,66,29,51,48,56,59,52,45,49,57,60,37,48,65,49,40,76,72,59,50,74,67,27,46,53,50,49,24,56,56,51,50,55,48,52,51,52,52,49,51,57,59,53,69,40,54,90,43,80,53,50,58,30,41,54,35,60,62,61,46,23,50,52,46,48,53,32,51,36,52,63,51,64,43,69,68,54,70,71,56,52,53,52,52,52,48,56,25,61,70,46,63,43,29,32,78,46,91,89,40,72,45,33,52,49,60,49,40,53,74,64,35,44,86,76,62,84,61,84,81,83,70,75,92,70,85,52,69,65,61,52,50,57,50,48,54,53,47,54,54,48,50,54,51,50,53,53,50,51,51,52,52,51,52,54,48,51,53,52,52,52,52,40,60,74,70,41,52,88,88,36,51,72,61,50,53,52,47,50,55,50,51,51,53,49,47,51,52,42,49,52,53,49,48,31,53,50,20,36,31,56,31,68,72,44,82,80,49,76,70,53,50,52,50,49,55,49,45,55,49,49,48,51,50,58,52,48,64,52,68,76,41,53,76,64,58,52,59,72,68,70,65,83,66,101,65,95,71,93,71,90,77,86,77,82,128

Mean predicted aligned error: 12.52 Å

Organism: Drosophila persimilis (NCBI:txid7234)